Protein AF-A0A914DSD8-F1 (afdb_monomer_lite)

Organism: NCBI:txid290746

Secondary structure (DSSP, 8-state):
---------S-SEEE---TT-EE-TTHHHHHHHHHHHTTSGGGTTEEEEEEEEEE-TTSPPP-SHHHHHHHHHTTSEEETTTTT-HHHH--S-HHHHHHHHHH-SS--EEEE----TT---EEEEETTS----TTSPTTS-HHHHHHHHHHHTTPEEEEEEEEEEEEE--STTGGGGTS--EEEEEEEEGGGHHHHHHHHHH-SSEEEEEEEE-TTTTTHHHHHHHHHHH-HHHHHHEEEEEEEPPPTT--S----SS-GGG----TT---PPSS-STTTT-----TT--HHHHHHHHHHT-SSSEEEE--TT-EE-TTHHHHHGGGHHHHHSGGGTTEEEEEEEEEE-TTSPPP-SHHHHHHHHHTTSEEETTTTT-HHHH--S-HHHHHHHHHH-SS--EEEE----TT---EEEEETTSPPP-TTSPTTSSHHHHHHHHHHHTT-EEEEEEEEEEEEES---S--S----GGGHHHHHHHHHHHHHHH-GGGTTTT-----TTSSSS--

Radius of gyration: 25.77 Å; chains: 1; bounding box: 74×55×64 Å

Sequence (512 aa):
MFNIARIGAPTDVHMVSTIDNKFSDDFIKRVRPYADKYFDKEYEKMVIIVRRFESEMSYKWPNNISELFESYSYGRSVEFHKFVWAIGHSIPGLNEWFYQSLKNEATNLTKVQYLGPFWEPQILARRNDPYHYEKQPIGCADQQVFTYLFCRAEYEFYVISHAFSTHPVAERIRNAKGHNFLSLCTNGDLRYSFYVFNQSVTWEDYISVAFFIDANSYEDIQQYITDYYCEQNMRNKVSTHLVWKQSSNTSECLTMPFPVNNFTLNKNCTKTGPYVQSHSKNKNWTTDYPQNAMFNIARIGAPTDVHMVSTIDNKFSDDFIRRVRPYADKYLDKEYEKMVIIVRRFESEMSYKWPNNISELFESYTNGRSVEFHKFVWAIGHSIPGLNEWFYQSLKDKATNLTKIKYLGPFWEPQILVRRNDPHHYEKQPIGCADQQVFTYVFCRAEYEFYVLSHAFSTHPGILKKPTDRITNCSALKTEGPKFFHLMNKMFPKTKVTCGKITNEENIGLNS

pLDDT: mean 77.79, std 16.97, range [20.23, 96.81]

Structure (mmCIF, N/CA/C/O backbone):
data_AF-A0A914DSD8-F1
#
_entry.id   AF-A0A914DSD8-F1
#
loop_
_atom_site.group_PDB
_atom_site.id
_atom_site.type_symbol
_atom_site.label_atom_id
_atom_site.label_alt_id
_atom_site.label_comp_id
_atom_site.label_asym_id
_atom_site.label_entity_id
_atom_site.label_seq_id
_atom_site.pdbx_PDB_ins_code
_atom_site.Cartn_x
_atom_site.Cartn_y
_atom_site.Cartn_z
_atom_site.occupancy
_atom_site.B_iso_or_equiv
_atom_site.auth_seq_id
_atom_site.auth_comp_id
_atom_site.auth_asym_id
_atom_site.auth_atom_id
_atom_site.pdbx_PDB_model_num
ATOM 1 N N . MET A 1 1 ? 47.026 10.527 -10.018 1.00 24.66 1 MET A N 1
ATOM 2 C CA . MET A 1 1 ? 46.715 10.191 -11.421 1.00 24.66 1 MET A CA 1
ATOM 3 C C . MET A 1 1 ? 47.233 8.777 -11.610 1.00 24.66 1 MET A C 1
ATOM 5 O O . MET A 1 1 ? 48.442 8.602 -11.656 1.00 24.66 1 MET A O 1
ATOM 9 N N . PHE A 1 2 ? 46.365 7.771 -11.522 1.00 21.05 2 PHE A N 1
ATOM 10 C CA . PHE A 1 2 ? 46.761 6.386 -11.765 1.00 21.05 2 PHE A CA 1
ATOM 11 C C . PHE A 1 2 ? 46.243 6.028 -13.148 1.00 21.05 2 PHE A C 1
ATOM 13 O O . PHE A 1 2 ? 45.038 5.997 -13.347 1.00 21.05 2 PHE A O 1
ATOM 20 N N . ASN A 1 3 ? 47.149 5.812 -14.097 1.00 20.23 3 ASN A N 1
ATOM 21 C CA . ASN A 1 3 ? 46.786 5.205 -15.369 1.00 20.23 3 ASN A CA 1
ATOM 22 C C . ASN A 1 3 ? 46.635 3.705 -15.116 1.00 20.23 3 ASN A C 1
ATOM 24 O O . ASN A 1 3 ? 47.628 3.029 -14.841 1.00 20.23 3 ASN A O 1
ATOM 28 N N . ILE A 1 4 ? 45.414 3.182 -15.197 1.00 28.19 4 ILE A N 1
ATOM 29 C CA . ILE A 1 4 ? 45.202 1.738 -15.247 1.00 28.19 4 ILE A CA 1
ATOM 30 C C . ILE A 1 4 ? 45.327 1.316 -16.711 1.00 28.19 4 ILE A C 1
ATOM 32 O O . ILE A 1 4 ? 44.416 1.494 -17.514 1.00 28.19 4 ILE A O 1
ATOM 36 N N . ALA A 1 5 ? 46.464 0.723 -17.063 1.00 23.92 5 ALA A N 1
ATOM 37 C CA . ALA A 1 5 ? 46.549 -0.118 -18.247 1.00 23.92 5 ALA A CA 1
ATOM 38 C C . ALA A 1 5 ? 46.003 -1.508 -17.881 1.00 23.92 5 ALA A C 1
ATOM 40 O O . ALA A 1 5 ? 46.581 -2.202 -17.043 1.00 23.92 5 ALA A O 1
ATOM 41 N N . ARG A 1 6 ? 44.899 -1.945 -18.505 1.00 34.56 6 ARG A N 1
ATOM 42 C CA . ARG A 1 6 ? 44.503 -3.363 -18.469 1.00 34.56 6 ARG A CA 1
ATOM 43 C C . ARG A 1 6 ? 45.473 -4.157 -19.340 1.00 34.56 6 ARG A C 1
ATOM 45 O O . ARG A 1 6 ? 45.313 -4.231 -20.555 1.00 34.56 6 ARG A O 1
ATOM 52 N N . ILE A 1 7 ? 46.471 -4.766 -18.715 1.00 26.95 7 ILE A N 1
ATOM 53 C CA . ILE A 1 7 ? 47.327 -5.762 -19.358 1.00 26.95 7 ILE A CA 1
ATOM 54 C C . ILE A 1 7 ? 46.597 -7.113 -19.269 1.00 26.95 7 ILE A C 1
ATOM 56 O O . ILE A 1 7 ? 46.448 -7.659 -18.182 1.00 26.95 7 ILE A O 1
ATOM 60 N N . GLY A 1 8 ? 46.124 -7.646 -20.404 1.00 32.31 8 GLY A N 1
ATOM 61 C CA . GLY A 1 8 ? 45.844 -9.085 -20.536 1.00 32.31 8 GLY A CA 1
ATOM 62 C C . GLY A 1 8 ? 44.416 -9.604 -20.313 1.00 32.31 8 GLY A C 1
ATOM 63 O O . GLY A 1 8 ? 44.275 -10.786 -20.016 1.00 32.31 8 GLY A O 1
ATOM 64 N N . ALA A 1 9 ? 43.347 -8.814 -20.489 1.00 36.91 9 ALA A N 1
ATOM 65 C CA . ALA A 1 9 ? 42.016 -9.423 -20.642 1.00 36.91 9 ALA A CA 1
ATOM 66 C C . ALA A 1 9 ? 41.951 -10.162 -22.004 1.00 36.91 9 ALA A C 1
ATOM 68 O O . ALA A 1 9 ? 42.132 -9.512 -23.037 1.00 36.91 9 ALA A O 1
ATOM 69 N N . PRO A 1 10 ? 41.712 -11.487 -22.051 1.00 42.78 10 PRO A N 1
ATOM 70 C CA . PRO A 1 10 ? 41.764 -12.267 -23.293 1.00 42.78 10 PRO A CA 1
ATOM 71 C C . PRO A 1 10 ? 40.541 -12.066 -24.204 1.00 42.78 10 PRO A C 1
ATOM 73 O O . PRO A 1 10 ? 40.473 -12.671 -25.269 1.00 42.78 10 PRO A O 1
ATOM 76 N N . THR A 1 11 ? 39.566 -11.246 -23.793 1.00 53.53 11 THR A N 1
ATOM 77 C CA . THR A 1 11 ? 38.307 -11.012 -24.515 1.00 53.53 11 THR A CA 1
ATOM 78 C C . THR A 1 11 ? 37.985 -9.521 -24.630 1.00 53.53 11 THR A C 1
ATOM 80 O O . THR A 1 11 ? 38.386 -8.709 -23.786 1.00 53.53 11 THR A O 1
ATOM 83 N N . ASP A 1 12 ? 37.240 -9.163 -25.677 1.00 62.25 12 ASP A N 1
ATOM 84 C CA . ASP A 1 12 ? 36.873 -7.776 -25.988 1.00 62.25 12 ASP A CA 1
ATOM 85 C C . ASP A 1 12 ? 35.467 -7.374 -25.496 1.00 62.25 12 ASP A C 1
ATOM 87 O O . ASP A 1 12 ? 35.163 -6.183 -25.448 1.00 62.25 12 ASP A O 1
ATOM 91 N N . VAL A 1 13 ? 34.647 -8.331 -25.036 1.00 66.50 13 VAL A N 1
ATOM 92 C CA . VAL A 1 13 ? 33.388 -8.095 -24.296 1.00 66.50 13 VAL A CA 1
ATOM 93 C C . 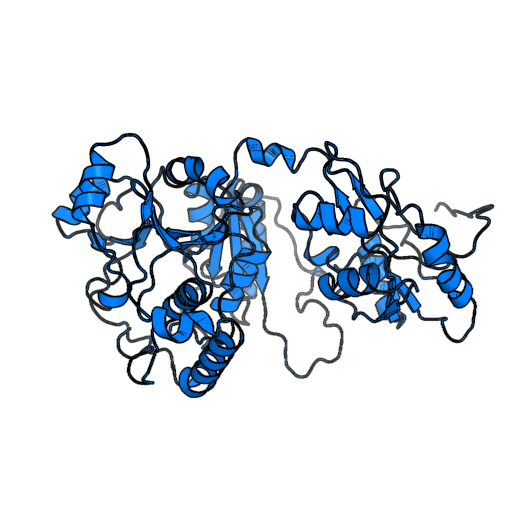VAL A 1 13 ? 33.588 -8.406 -22.814 1.00 66.50 13 VAL A C 1
ATOM 95 O O . VAL A 1 13 ? 34.254 -9.383 -22.456 1.00 66.50 13 VAL A O 1
ATOM 98 N N . HIS A 1 14 ? 33.008 -7.574 -21.952 1.00 67.12 14 HIS A N 1
ATOM 99 C CA . HIS A 1 14 ? 33.063 -7.710 -20.504 1.00 67.12 14 HIS A CA 1
ATOM 100 C C . HIS A 1 14 ? 31.726 -7.355 -19.844 1.00 67.12 14 HIS A C 1
ATOM 102 O O . HIS A 1 14 ? 30.892 -6.649 -20.402 1.00 67.12 14 HIS A O 1
ATOM 108 N N . MET A 1 15 ? 31.537 -7.849 -18.625 1.00 73.81 15 MET A N 1
ATOM 109 C CA . MET A 1 15 ? 30.405 -7.535 -17.759 1.00 73.81 15 MET A CA 1
ATOM 110 C C . MET A 1 15 ? 30.954 -7.288 -16.358 1.00 73.81 15 MET A C 1
ATOM 112 O O . MET A 1 15 ? 31.720 -8.103 -15.842 1.00 73.81 15 MET A O 1
ATOM 116 N N . VAL A 1 16 ? 30.590 -6.161 -15.753 1.00 66.12 16 VAL A N 1
ATOM 117 C CA . VAL A 1 16 ? 31.019 -5.813 -14.393 1.00 66.12 16 VAL A CA 1
ATOM 118 C C . VAL A 1 16 ? 29.996 -6.360 -13.412 1.00 66.12 16 VAL A C 1
ATOM 120 O O . VAL A 1 16 ? 28.853 -5.925 -13.413 1.00 66.12 16 VAL A O 1
ATOM 123 N N . SER A 1 17 ? 30.394 -7.320 -12.587 1.00 66.75 17 SER A N 1
ATOM 124 C CA . SER A 1 17 ? 29.515 -8.017 -11.649 1.00 66.75 17 SER A CA 1
ATOM 125 C C . SER A 1 17 ? 30.160 -8.070 -10.269 1.00 66.75 17 SER A C 1
ATOM 127 O O . SER A 1 17 ? 31.387 -8.091 -10.161 1.00 66.75 17 SER A O 1
ATOM 129 N N . THR A 1 18 ? 29.349 -8.149 -9.214 1.00 65.31 18 THR A N 1
ATOM 130 C CA . THR A 1 18 ? 29.852 -8.482 -7.877 1.00 65.31 18 THR A CA 1
ATOM 131 C C . THR A 1 18 ? 30.306 -9.946 -7.838 1.00 65.31 18 THR A C 1
ATOM 133 O O . THR A 1 18 ? 29.826 -10.776 -8.619 1.00 65.31 18 THR A O 1
ATOM 136 N N . ILE A 1 19 ? 31.275 -10.253 -6.968 1.00 67.44 19 ILE A N 1
ATOM 137 C CA . ILE A 1 19 ? 31.936 -11.572 -6.883 1.00 67.44 19 ILE A CA 1
ATOM 138 C C . ILE A 1 19 ? 30.999 -12.698 -6.426 1.00 67.44 19 ILE A C 1
ATOM 140 O O . ILE A 1 19 ? 31.266 -13.871 -6.657 1.00 67.44 19 ILE A O 1
ATOM 144 N N . ASP A 1 20 ? 29.902 -12.340 -5.778 1.00 75.62 20 ASP A N 1
ATOM 145 C CA . ASP A 1 20 ? 28.914 -13.241 -5.203 1.00 75.62 20 ASP A CA 1
ATOM 146 C C . ASP A 1 20 ? 27.748 -13.563 -6.151 1.00 75.62 20 ASP A C 1
ATOM 148 O O . ASP A 1 20 ? 26.873 -14.358 -5.808 1.00 75.62 20 ASP A O 1
ATOM 152 N N . ASN A 1 21 ? 27.745 -13.007 -7.366 1.00 80.56 21 ASN A N 1
ATOM 153 C CA . ASN A 1 21 ? 26.788 -13.399 -8.393 1.00 80.56 21 ASN A CA 1
ATOM 154 C C . ASN A 1 21 ? 27.084 -14.799 -8.943 1.00 80.56 21 ASN A C 1
ATOM 156 O O . ASN A 1 21 ? 28.201 -15.119 -9.348 1.00 80.56 21 ASN A O 1
ATOM 160 N N . LYS A 1 22 ? 26.026 -15.594 -9.079 1.00 87.88 22 LYS A N 1
ATOM 161 C CA . LYS A 1 22 ? 26.000 -16.844 -9.840 1.00 87.88 22 LYS A CA 1
ATOM 162 C C . LYS A 1 22 ? 25.260 -16.625 -11.156 1.00 87.88 22 LYS A C 1
ATOM 164 O O . LYS A 1 22 ? 24.210 -15.998 -11.170 1.00 87.88 22 LYS A O 1
ATOM 169 N N . PHE A 1 23 ? 25.784 -17.148 -12.255 1.00 90.88 23 PHE A N 1
ATOM 170 C CA . PHE A 1 23 ? 25.136 -17.090 -13.569 1.00 90.88 23 PHE A CA 1
ATOM 171 C C . PHE A 1 23 ? 24.405 -18.401 -13.870 1.00 90.88 23 PHE A C 1
ATOM 173 O O . PHE A 1 23 ? 24.731 -19.425 -13.269 1.00 90.88 23 PHE A O 1
ATOM 180 N N . SER A 1 24 ? 23.434 -18.377 -14.790 1.00 92.44 24 SER A N 1
ATOM 181 C CA . SER A 1 24 ? 22.828 -19.617 -15.294 1.00 92.44 24 SER A CA 1
ATOM 182 C C . SER A 1 24 ? 23.895 -20.544 -15.894 1.00 92.44 24 SER A C 1
ATOM 184 O O . SER A 1 24 ? 24.886 -20.080 -16.462 1.00 92.44 24 SER A O 1
ATOM 186 N N . ASP A 1 25 ? 23.710 -21.861 -15.799 1.00 92.25 25 ASP A N 1
ATOM 187 C CA . ASP A 1 25 ? 24.720 -22.840 -16.239 1.00 92.25 25 ASP A CA 1
ATOM 188 C C . ASP A 1 25 ? 25.018 -22.718 -17.745 1.00 92.25 25 ASP A C 1
ATOM 190 O O . ASP A 1 25 ? 26.137 -22.949 -18.206 1.00 92.25 25 ASP A O 1
ATOM 194 N N . ASP A 1 26 ? 24.021 -22.307 -18.531 1.00 88.62 26 ASP A N 1
ATOM 195 C CA . ASP A 1 26 ? 24.131 -22.087 -19.969 1.00 88.62 26 ASP A CA 1
ATOM 196 C C . ASP A 1 26 ? 24.474 -20.636 -20.352 1.00 88.62 26 ASP A C 1
ATOM 198 O O . ASP A 1 26 ? 24.538 -20.325 -21.543 1.00 88.62 26 ASP A O 1
ATOM 202 N N . PHE A 1 27 ? 24.755 -19.754 -19.387 1.00 90.56 27 PHE A N 1
ATOM 203 C CA . PHE A 1 27 ? 24.925 -18.314 -19.603 1.00 90.56 27 PHE A CA 1
ATOM 204 C C . PHE A 1 27 ? 25.888 -17.986 -20.751 1.00 90.56 27 PHE A C 1
ATOM 206 O O . PHE A 1 27 ? 25.525 -17.291 -21.700 1.00 90.56 27 PHE A O 1
ATOM 213 N N . ILE A 1 28 ? 27.102 -18.548 -20.730 1.00 86.62 28 ILE A N 1
ATOM 214 C CA . ILE A 1 28 ? 28.108 -18.301 -21.777 1.00 86.62 28 ILE A CA 1
ATOM 215 C C . ILE A 1 28 ? 27.648 -18.837 -23.135 1.00 86.62 28 ILE A C 1
ATOM 217 O O . ILE A 1 28 ? 27.838 -18.167 -24.149 1.00 86.62 28 ILE A O 1
ATOM 221 N N . LYS A 1 29 ? 27.013 -20.015 -23.165 1.00 88.19 29 LYS A N 1
ATOM 222 C CA . LYS A 1 29 ? 26.474 -20.613 -24.396 1.00 88.19 29 LYS A CA 1
ATOM 223 C C . LYS A 1 29 ? 25.397 -19.718 -25.019 1.00 88.19 29 LYS A C 1
ATOM 225 O O . LYS A 1 29 ? 25.312 -19.634 -26.241 1.00 88.19 29 LYS A O 1
ATOM 230 N N . ARG A 1 30 ? 24.591 -19.049 -24.191 1.00 88.94 30 ARG A N 1
ATOM 231 C CA . ARG A 1 30 ? 23.496 -18.169 -24.622 1.00 88.94 30 ARG A CA 1
ATOM 232 C C . ARG A 1 30 ? 23.987 -16.790 -25.058 1.00 88.94 30 ARG A C 1
ATOM 234 O O . ARG A 1 30 ? 23.510 -16.286 -26.069 1.00 88.94 30 ARG A O 1
ATOM 241 N N . VAL A 1 31 ? 24.936 -16.205 -24.328 1.00 87.31 31 VAL A N 1
ATOM 242 C CA . VAL A 1 31 ? 25.414 -14.829 -24.542 1.00 87.31 31 VAL A CA 1
ATOM 243 C C . VAL A 1 31 ? 26.449 -14.735 -25.664 1.00 87.31 31 VAL A C 1
ATOM 245 O O . VAL A 1 31 ? 26.407 -13.784 -26.443 1.00 87.31 31 VAL A O 1
ATOM 248 N N . ARG A 1 32 ? 27.356 -15.716 -25.789 1.00 84.56 32 ARG A N 1
ATOM 249 C CA . ARG A 1 32 ? 28.495 -15.655 -26.725 1.00 84.56 32 ARG A CA 1
ATOM 250 C C . ARG A 1 32 ? 28.101 -15.360 -28.183 1.00 84.56 32 ARG A C 1
ATOM 252 O O . ARG A 1 32 ? 28.678 -14.433 -28.732 1.00 84.56 32 ARG A O 1
ATOM 259 N N . PRO A 1 33 ? 27.091 -16.013 -28.793 1.00 85.56 33 PRO A N 1
ATOM 260 C CA . PRO A 1 33 ? 26.728 -15.735 -30.187 1.00 85.56 33 PRO A CA 1
ATOM 261 C C . PRO A 1 33 ? 26.282 -14.290 -30.441 1.00 85.56 33 PRO A C 1
ATOM 263 O O . PRO A 1 33 ? 26.388 -13.801 -31.560 1.00 85.56 33 PRO A O 1
ATOM 266 N N . TYR A 1 34 ? 25.757 -13.609 -29.419 1.00 83.06 34 TYR A N 1
ATOM 267 C CA . TYR A 1 34 ? 25.370 -12.203 -29.509 1.00 83.06 34 TYR A CA 1
ATOM 268 C C . TYR A 1 34 ? 26.542 -11.286 -29.204 1.00 83.06 34 TYR A C 1
ATOM 270 O O . TYR A 1 34 ? 26.719 -10.302 -29.906 1.00 83.06 34 TYR A O 1
ATOM 278 N N . ALA A 1 35 ? 27.370 -11.636 -28.219 1.00 75.00 35 ALA A N 1
ATOM 279 C CA . ALA A 1 35 ? 28.613 -10.928 -27.939 1.00 75.00 35 ALA A CA 1
ATOM 280 C C . ALA A 1 35 ? 29.578 -10.949 -29.141 1.00 75.00 35 ALA A C 1
ATOM 282 O O . ALA A 1 35 ? 30.245 -9.956 -29.391 1.00 75.00 35 ALA A O 1
ATOM 283 N N . ASP A 1 36 ? 29.611 -12.030 -29.924 1.00 75.50 36 ASP A N 1
ATOM 284 C CA . ASP A 1 36 ? 30.441 -12.115 -31.132 1.00 75.50 36 ASP A CA 1
ATOM 285 C C . ASP A 1 36 ? 29.894 -11.216 -32.263 1.00 75.50 36 ASP A C 1
ATOM 287 O O . ASP A 1 36 ? 30.662 -10.599 -32.996 1.00 75.50 36 ASP A O 1
ATOM 291 N N . LYS A 1 37 ? 28.565 -11.050 -32.359 1.00 70.12 37 LYS A N 1
ATOM 292 C CA . LYS A 1 37 ? 27.921 -10.130 -33.320 1.00 70.12 37 LYS A CA 1
ATOM 293 C C . LYS A 1 37 ? 28.152 -8.646 -33.011 1.00 70.12 37 LYS A C 1
ATOM 295 O O . LYS A 1 37 ? 28.024 -7.821 -33.907 1.00 70.12 37 LYS A O 1
ATOM 300 N N . TYR A 1 38 ? 28.521 -8.288 -31.777 1.00 65.12 38 TYR A N 1
ATOM 301 C CA . TYR A 1 38 ? 28.867 -6.903 -31.397 1.00 65.12 38 TYR A CA 1
ATOM 302 C C . TYR A 1 38 ? 30.123 -6.360 -32.090 1.00 65.12 38 TYR A C 1
ATOM 304 O O . TYR A 1 38 ? 30.397 -5.157 -32.022 1.00 65.12 38 TYR A O 1
ATOM 312 N N . PHE A 1 39 ? 30.916 -7.240 -32.705 1.00 58.00 39 PHE A N 1
ATOM 313 C CA . PHE A 1 39 ? 32.126 -6.867 -33.431 1.00 58.00 39 PHE A CA 1
ATOM 314 C C . PHE A 1 39 ? 31.865 -6.497 -34.896 1.00 58.00 39 PHE A C 1
ATOM 316 O O . PHE A 1 39 ? 32.752 -5.933 -35.537 1.00 58.00 39 PHE A O 1
ATOM 323 N N . ASP A 1 40 ? 30.652 -6.730 -35.406 1.00 60.00 40 ASP A N 1
ATOM 324 C CA . ASP A 1 40 ? 30.237 -6.282 -36.733 1.00 60.00 40 ASP A CA 1
ATOM 325 C C . ASP A 1 40 ? 29.745 -4.823 -36.691 1.00 60.00 40 ASP A C 1
ATOM 327 O O . ASP A 1 40 ? 29.000 -4.425 -35.793 1.00 60.00 40 ASP A O 1
ATOM 331 N N . LYS A 1 41 ? 30.121 -4.012 -37.695 1.00 59.56 41 LYS A N 1
ATOM 332 C CA . LYS A 1 41 ? 29.747 -2.579 -37.800 1.00 59.56 41 LYS A CA 1
ATOM 333 C C . LYS A 1 41 ? 28.234 -2.323 -37.751 1.00 59.56 41 LYS A C 1
ATOM 335 O O . LYS A 1 41 ? 27.812 -1.229 -37.398 1.00 59.56 41 LYS A O 1
ATOM 340 N N . GLU A 1 42 ? 27.422 -3.317 -38.103 1.00 58.16 42 GLU A N 1
ATOM 341 C CA . GLU A 1 42 ? 25.956 -3.238 -38.079 1.00 58.16 42 GLU A CA 1
ATOM 342 C C . GLU A 1 42 ? 25.383 -3.132 -36.650 1.00 58.16 42 GLU A C 1
ATOM 344 O O . GLU A 1 42 ? 24.311 -2.564 -36.462 1.00 58.16 42 GLU A O 1
ATOM 349 N N . TYR A 1 43 ? 26.116 -3.599 -35.632 1.00 66.94 43 TYR A N 1
ATOM 350 C CA . TYR A 1 43 ? 25.662 -3.653 -34.235 1.00 66.94 43 TYR A CA 1
ATOM 351 C C . TYR A 1 43 ? 26.517 -2.791 -33.293 1.00 66.94 43 TYR A C 1
ATOM 353 O O . TYR A 1 43 ? 26.546 -3.013 -32.083 1.00 66.94 43 TYR A O 1
ATOM 361 N N . GLU A 1 44 ? 27.205 -1.780 -33.837 1.00 69.19 44 GLU A N 1
ATOM 362 C CA . GLU A 1 44 ? 28.175 -0.954 -33.105 1.00 69.19 44 GLU A CA 1
ATOM 363 C C . GLU A 1 44 ? 27.561 -0.139 -31.950 1.00 69.19 44 GLU A C 1
ATOM 365 O O . GLU A 1 44 ? 28.271 0.190 -31.000 1.00 69.19 44 GLU A O 1
ATOM 370 N N . LYS A 1 45 ? 26.255 0.159 -32.001 1.00 81.56 45 LYS A N 1
ATOM 371 C CA . LYS A 1 45 ? 25.512 0.933 -30.989 1.00 81.56 45 LYS A CA 1
ATOM 372 C C . LYS A 1 45 ? 24.452 0.089 -30.274 1.00 81.56 45 LYS A C 1
ATOM 374 O O . LYS A 1 45 ? 23.292 0.478 -30.180 1.00 81.56 45 LYS A O 1
ATOM 379 N N . MET A 1 46 ? 24.829 -1.087 -29.788 1.00 84.75 46 MET A N 1
ATOM 380 C CA . MET A 1 46 ? 23.941 -1.987 -29.045 1.00 84.75 46 MET A CA 1
ATOM 381 C C . MET A 1 46 ? 24.471 -2.199 -27.619 1.00 84.75 46 MET A C 1
ATOM 383 O O . MET A 1 46 ? 25.677 -2.138 -27.420 1.00 84.75 46 MET A O 1
ATOM 387 N N . VAL A 1 47 ? 23.603 -2.440 -26.627 1.00 85.62 47 VAL A N 1
ATOM 388 C CA . VAL A 1 47 ? 23.970 -2.931 -25.279 1.00 85.62 47 VAL A CA 1
ATOM 389 C C . VAL A 1 47 ? 23.103 -4.133 -24.887 1.00 85.62 47 VAL A C 1
ATOM 391 O O . VAL A 1 47 ? 21.876 -4.073 -25.005 1.00 85.62 47 VAL A O 1
ATOM 394 N N . ILE A 1 48 ? 23.721 -5.225 -24.406 1.00 89.00 48 ILE A N 1
ATOM 395 C CA . ILE A 1 48 ? 22.997 -6.410 -23.922 1.00 89.00 48 ILE A CA 1
ATOM 396 C C . ILE A 1 48 ? 22.792 -6.273 -22.421 1.00 89.00 48 ILE A C 1
ATOM 398 O O . ILE A 1 48 ? 23.749 -6.197 -21.654 1.00 89.00 48 ILE A O 1
ATOM 402 N N . ILE A 1 49 ? 21.535 -6.319 -22.011 1.00 91.56 49 ILE A N 1
ATOM 403 C CA . ILE A 1 49 ? 21.086 -6.360 -20.631 1.00 91.56 49 ILE A CA 1
ATOM 404 C C . ILE A 1 49 ? 20.810 -7.804 -20.235 1.00 91.56 49 ILE A C 1
ATOM 406 O O . ILE A 1 49 ? 20.059 -8.523 -20.899 1.00 91.56 49 ILE A O 1
ATOM 410 N N . VAL A 1 50 ? 21.371 -8.194 -19.100 1.00 92.50 50 VAL A N 1
ATOM 411 C CA . VAL A 1 50 ? 21.109 -9.458 -18.420 1.00 92.50 50 VAL A CA 1
ATOM 412 C C . VAL A 1 50 ? 20.194 -9.175 -17.237 1.00 92.50 50 VAL A C 1
ATOM 414 O O . VAL A 1 50 ? 20.456 -8.268 -16.448 1.00 92.50 50 VAL A O 1
ATOM 417 N N . ARG A 1 51 ? 19.122 -9.956 -17.072 1.00 93.19 51 ARG A N 1
ATOM 418 C CA . ARG A 1 51 ? 18.304 -9.842 -15.860 1.00 93.19 51 ARG A CA 1
ATOM 419 C C . ARG A 1 51 ? 19.054 -10.413 -14.665 1.00 93.19 51 ARG A C 1
ATOM 421 O O . ARG A 1 51 ? 19.574 -11.529 -14.720 1.00 93.19 51 ARG A O 1
ATOM 428 N N . ARG A 1 52 ? 19.062 -9.651 -13.577 1.00 91.25 52 ARG A N 1
ATOM 429 C CA . ARG A 1 52 ? 19.644 -10.050 -12.299 1.00 91.25 52 ARG A CA 1
ATOM 430 C C . ARG A 1 52 ? 18.527 -10.288 -11.297 1.00 91.25 52 ARG A C 1
ATOM 432 O O . ARG A 1 52 ? 17.568 -9.522 -11.243 1.00 91.25 52 ARG A O 1
ATOM 439 N N . PHE A 1 53 ? 18.672 -11.331 -10.497 1.00 90.62 53 PHE A N 1
ATOM 440 C CA . PHE A 1 53 ? 17.722 -11.715 -9.466 1.00 90.62 53 PHE A CA 1
ATOM 441 C C . PHE A 1 53 ? 18.414 -11.807 -8.112 1.00 90.62 53 PHE A C 1
ATOM 443 O O . PHE A 1 53 ? 19.596 -12.113 -8.026 1.00 90.62 53 PHE A O 1
ATOM 450 N N . GLU A 1 54 ? 17.672 -11.585 -7.043 1.00 87.62 54 GLU A N 1
ATOM 451 C CA . GLU A 1 54 ? 18.043 -11.968 -5.687 1.00 87.62 54 GLU A CA 1
ATOM 452 C C . GLU A 1 54 ? 17.368 -13.286 -5.353 1.00 87.62 54 GLU A C 1
ATOM 454 O O . GLU A 1 54 ? 16.193 -13.463 -5.664 1.00 87.62 54 GLU A O 1
ATOM 459 N N . SER A 1 55 ? 18.103 -14.225 -4.759 1.00 84.25 55 SER A N 1
ATOM 460 C CA . SER A 1 55 ? 17.555 -15.522 -4.351 1.00 84.25 55 SER A CA 1
ATOM 461 C C . SER A 1 55 ? 17.877 -15.835 -2.895 1.00 84.25 55 SER A C 1
ATOM 463 O O . SER A 1 55 ? 18.951 -15.501 -2.385 1.00 84.25 55 SER A O 1
ATOM 465 N N . GLU A 1 56 ? 16.927 -16.476 -2.217 1.00 75.94 56 GLU A N 1
ATOM 466 C CA . GLU A 1 56 ? 17.072 -16.859 -0.817 1.00 75.94 56 GLU A CA 1
ATOM 467 C C . GLU A 1 56 ? 18.260 -17.820 -0.616 1.00 75.94 56 GLU A C 1
ATOM 469 O O . GLU A 1 56 ? 18.375 -18.846 -1.284 1.00 75.94 56 GLU A O 1
ATOM 474 N N . MET A 1 57 ? 19.141 -17.519 0.346 1.00 68.50 57 MET A N 1
ATOM 475 C CA . MET A 1 57 ? 20.323 -18.350 0.630 1.00 68.50 57 MET A CA 1
ATOM 476 C C . MET A 1 57 ? 19.991 -19.748 1.178 1.00 68.50 57 MET A C 1
ATOM 478 O O . MET A 1 57 ? 20.832 -20.637 1.106 1.00 68.50 57 MET A O 1
ATOM 482 N N . SER A 1 58 ? 18.807 -19.938 1.767 1.00 59.91 58 SER A N 1
ATOM 483 C CA . SER A 1 58 ? 18.364 -21.222 2.335 1.00 59.91 58 SER A CA 1
ATOM 484 C C . SER A 1 58 ? 17.855 -22.206 1.270 1.00 59.91 58 SER A C 1
ATOM 486 O O . SER A 1 58 ? 17.624 -23.376 1.575 1.00 59.91 58 SER A O 1
ATOM 488 N N . TYR A 1 59 ? 17.678 -21.741 0.029 1.00 66.94 59 TYR A N 1
ATOM 489 C CA . TYR A 1 59 ? 17.109 -22.503 -1.074 1.00 66.94 59 TYR A CA 1
ATOM 490 C C . TYR A 1 59 ? 18.159 -22.809 -2.152 1.00 66.94 59 TYR A C 1
ATOM 492 O O . TYR A 1 59 ? 19.171 -22.118 -2.277 1.00 66.94 59 TYR A O 1
ATOM 500 N N . LYS A 1 60 ? 17.926 -23.857 -2.955 1.00 78.50 60 LYS A N 1
ATOM 501 C CA . LYS A 1 60 ? 18.786 -24.198 -4.098 1.00 78.50 60 LYS A CA 1
ATOM 502 C C . LYS A 1 60 ? 18.743 -23.052 -5.112 1.00 78.50 60 LYS A C 1
ATOM 504 O O . LYS A 1 60 ? 17.683 -22.734 -5.638 1.00 78.50 60 LYS A O 1
ATOM 509 N N . TRP A 1 61 ? 19.892 -22.446 -5.406 1.00 84.31 61 TRP A N 1
ATOM 510 C CA . TRP A 1 61 ? 19.943 -21.350 -6.376 1.00 84.31 61 TRP A CA 1
ATOM 511 C C . TRP A 1 61 ? 19.662 -21.855 -7.786 1.00 84.31 61 TRP A C 1
ATOM 513 O O . TRP A 1 61 ? 20.286 -22.846 -8.184 1.00 84.31 61 TRP A O 1
ATOM 523 N N . PRO A 1 62 ? 18.804 -21.156 -8.541 1.00 89.38 62 PRO A N 1
ATOM 524 C CA . PRO A 1 62 ? 18.386 -21.611 -9.852 1.00 89.38 62 PRO A CA 1
ATOM 525 C C . PRO A 1 62 ? 19.564 -21.631 -10.826 1.00 89.38 62 PRO A C 1
ATOM 527 O O . PRO A 1 62 ? 20.302 -20.656 -10.958 1.00 89.38 62 PRO A O 1
ATOM 530 N N . ASN A 1 63 ? 19.727 -22.758 -11.509 1.00 90.88 63 ASN A N 1
ATOM 531 C CA . ASN A 1 63 ? 20.767 -22.985 -12.512 1.00 90.88 63 ASN A CA 1
ATOM 532 C C . ASN A 1 63 ? 20.282 -22.704 -13.937 1.00 90.88 63 ASN A C 1
ATOM 534 O O . ASN A 1 63 ? 21.080 -22.466 -14.840 1.00 90.88 63 ASN A O 1
ATOM 538 N N . ASN A 1 64 ? 18.971 -22.763 -14.158 1.00 92.25 64 ASN A N 1
ATOM 539 C CA . ASN A 1 64 ? 18.343 -22.600 -15.464 1.00 92.25 64 ASN A CA 1
ATOM 540 C C . ASN A 1 64 ? 17.017 -21.838 -15.338 1.00 92.25 64 ASN A C 1
ATOM 542 O O . ASN A 1 64 ? 16.533 -21.569 -14.237 1.00 92.25 64 ASN A O 1
ATOM 546 N N . ILE A 1 65 ? 16.432 -21.483 -16.481 1.00 92.94 65 ILE A N 1
ATOM 547 C CA . ILE A 1 65 ? 15.228 -20.651 -16.537 1.00 92.94 65 ILE A CA 1
ATOM 548 C C . ILE A 1 65 ? 14.009 -21.298 -15.866 1.00 92.94 65 ILE A C 1
ATOM 550 O O . ILE A 1 65 ? 13.213 -20.589 -15.256 1.00 92.94 65 ILE A O 1
ATOM 554 N N . SER A 1 66 ? 13.868 -22.625 -15.936 1.00 91.50 66 SER A N 1
ATOM 555 C CA . SER A 1 66 ? 12.754 -23.345 -15.313 1.00 91.50 66 SER A CA 1
ATOM 556 C C . SER A 1 66 ? 12.854 -23.294 -13.792 1.00 91.50 66 SER A C 1
ATOM 558 O O . SER A 1 66 ? 11.878 -22.939 -13.136 1.00 91.50 66 SER A O 1
ATOM 560 N N . GLU A 1 67 ? 14.043 -23.552 -13.239 1.00 92.69 67 GLU A N 1
ATOM 561 C CA . GLU A 1 67 ? 14.298 -23.424 -11.799 1.00 92.69 67 GLU A CA 1
ATOM 562 C C . GLU A 1 67 ? 14.134 -21.972 -11.324 1.00 92.69 67 GLU A C 1
ATOM 564 O O . GLU A 1 67 ? 13.583 -21.725 -10.251 1.00 92.69 67 GLU A O 1
ATOM 569 N N . LEU A 1 68 ? 14.577 -20.991 -12.122 1.00 92.19 68 LEU A N 1
ATOM 570 C CA . LEU A 1 68 ? 14.400 -19.576 -11.792 1.00 92.19 68 LEU A CA 1
ATOM 571 C C . LEU A 1 68 ? 12.922 -19.193 -11.785 1.00 92.19 68 LEU A C 1
ATOM 573 O O . LEU A 1 68 ? 12.479 -18.518 -10.861 1.00 92.19 68 LEU A O 1
ATOM 577 N N . PHE A 1 69 ? 12.161 -19.610 -12.797 1.00 90.94 69 PHE A N 1
ATOM 578 C CA . PHE A 1 69 ? 10.732 -19.332 -12.882 1.00 90.94 69 PHE A CA 1
ATOM 579 C C . PHE A 1 69 ? 9.968 -19.971 -11.724 1.00 90.94 69 PHE A C 1
ATOM 581 O O . PHE A 1 69 ? 9.099 -19.329 -11.139 1.00 90.94 69 PHE A O 1
ATOM 588 N N . GLU A 1 70 ? 10.318 -21.203 -11.356 1.00 85.94 70 GLU A N 1
ATOM 589 C CA . GLU A 1 70 ? 9.767 -21.877 -10.186 1.00 85.94 70 GLU A CA 1
ATOM 590 C C . GLU A 1 70 ? 10.069 -21.081 -8.907 1.00 85.94 70 GLU A C 1
ATOM 592 O O . GLU A 1 70 ? 9.151 -20.681 -8.190 1.00 85.94 70 GLU A O 1
ATOM 597 N N . SER A 1 71 ? 11.346 -20.773 -8.660 1.00 81.94 71 SER A N 1
ATOM 598 C CA . SER A 1 71 ? 11.786 -19.995 -7.498 1.00 81.94 71 SER A CA 1
ATOM 599 C C . SER A 1 71 ? 11.111 -18.617 -7.433 1.00 81.94 71 SER A C 1
ATOM 601 O O . SER A 1 71 ? 10.628 -18.204 -6.377 1.00 81.94 71 SER A O 1
ATOM 603 N N . TYR A 1 72 ? 10.991 -17.929 -8.572 1.00 84.56 72 TYR A N 1
ATOM 604 C CA . TYR A 1 72 ? 10.296 -16.647 -8.700 1.00 84.56 72 TYR A CA 1
ATOM 605 C C . TYR A 1 72 ? 8.796 -16.770 -8.402 1.00 84.56 72 TYR A C 1
ATOM 607 O O . TYR A 1 72 ? 8.242 -15.975 -7.646 1.00 84.56 72 TYR A O 1
ATOM 615 N N . SER A 1 73 ? 8.140 -17.808 -8.927 1.00 78.94 73 SER A N 1
ATOM 616 C CA . SER A 1 73 ? 6.707 -18.073 -8.718 1.00 78.94 73 SER A CA 1
ATOM 617 C C . SER A 1 73 ? 6.366 -18.423 -7.266 1.00 78.94 73 SER A C 1
ATOM 619 O O . SER A 1 73 ? 5.232 -18.228 -6.827 1.00 78.94 73 SER A O 1
ATOM 621 N N . TYR A 1 74 ? 7.337 -18.934 -6.506 1.00 75.19 74 TYR A N 1
ATOM 622 C CA . TYR A 1 74 ? 7.218 -19.164 -5.064 1.00 75.19 74 TYR A CA 1
ATOM 623 C C . TYR A 1 74 ? 7.707 -17.987 -4.207 1.00 75.19 74 TYR A C 1
ATOM 625 O O . TYR A 1 74 ? 7.753 -18.119 -2.987 1.00 75.19 74 TYR A O 1
ATOM 633 N N . GLY A 1 75 ? 8.087 -16.856 -4.812 1.00 75.00 75 GLY A N 1
ATOM 634 C CA . GLY A 1 75 ? 8.588 -15.681 -4.092 1.00 75.00 75 GLY A CA 1
ATOM 635 C C . GLY A 1 75 ? 9.970 -15.867 -3.454 1.00 75.00 75 GLY A C 1
ATOM 636 O O . GLY A 1 75 ? 10.378 -15.053 -2.633 1.00 75.00 75 GLY A O 1
ATOM 637 N N . ARG A 1 76 ? 10.699 -16.927 -3.823 1.00 79.62 76 ARG A N 1
ATOM 638 C CA . ARG A 1 76 ? 12.058 -17.229 -3.335 1.00 79.62 76 ARG A CA 1
ATOM 639 C C . ARG A 1 76 ? 13.147 -16.541 -4.151 1.00 79.62 76 ARG A C 1
ATOM 641 O O . ARG A 1 76 ? 14.275 -16.401 -3.675 1.00 79.62 76 ARG A O 1
ATOM 648 N N . SER A 1 77 ? 12.802 -16.109 -5.363 1.00 85.50 77 SER A N 1
ATOM 649 C CA . SER A 1 77 ? 13.619 -15.221 -6.182 1.00 85.50 77 SER A CA 1
ATOM 650 C C . SER A 1 77 ? 12.831 -13.976 -6.575 1.00 85.50 77 SER A C 1
ATOM 652 O O . SER A 1 77 ? 11.648 -14.051 -6.894 1.00 85.50 77 SER A O 1
ATOM 654 N N . VAL A 1 78 ? 13.493 -12.827 -6.603 1.00 86.06 78 VAL A N 1
ATOM 655 C CA . VAL A 1 78 ? 12.928 -11.555 -7.073 1.00 86.06 78 VAL A CA 1
ATOM 656 C C . VAL A 1 78 ? 13.920 -10.855 -7.984 1.00 86.06 78 VAL A C 1
ATOM 658 O O . VAL A 1 78 ? 15.095 -11.197 -7.963 1.00 86.06 78 VAL A O 1
ATOM 661 N N . GLU A 1 79 ? 13.484 -9.893 -8.798 1.00 87.69 79 GLU A N 1
ATOM 662 C CA . GLU A 1 79 ? 14.448 -9.055 -9.524 1.00 87.69 79 GLU A CA 1
ATOM 663 C C . GLU A 1 79 ? 15.384 -8.342 -8.538 1.00 87.69 79 GLU A C 1
ATOM 665 O O . GLU A 1 79 ? 15.007 -8.032 -7.408 1.00 87.69 79 GLU A O 1
ATOM 670 N N . PHE A 1 80 ? 16.630 -8.141 -8.948 1.00 86.25 80 PHE A N 1
ATOM 671 C CA . PHE A 1 80 ? 17.675 -7.587 -8.098 1.00 86.25 80 PHE A CA 1
ATOM 672 C C . PHE A 1 80 ? 17.274 -6.233 -7.512 1.00 86.25 80 PHE A C 1
ATOM 674 O O . PHE A 1 80 ? 16.721 -5.393 -8.221 1.00 86.25 80 PHE A O 1
ATOM 681 N N . HIS A 1 81 ? 17.513 -6.040 -6.213 1.00 77.56 81 HIS A N 1
ATOM 682 C CA . HIS A 1 81 ? 17.093 -4.866 -5.455 1.00 77.56 81 HIS A CA 1
ATOM 683 C C . HIS A 1 81 ? 15.609 -4.492 -5.626 1.00 77.56 81 HIS A C 1
ATOM 685 O O . HIS A 1 81 ? 15.241 -3.345 -5.365 1.00 77.56 81 HIS A O 1
ATOM 691 N N . LYS A 1 82 ? 14.718 -5.430 -5.989 1.00 72.75 82 LYS A N 1
ATOM 692 C CA . LYS A 1 82 ? 13.275 -5.160 -6.150 1.00 72.75 82 LYS A CA 1
ATOM 693 C C . LYS A 1 82 ? 12.665 -4.470 -4.927 1.00 72.75 82 LYS A C 1
ATOM 695 O O . LYS A 1 82 ? 11.736 -3.686 -5.073 1.00 72.75 82 LYS A O 1
ATOM 700 N N . PHE A 1 83 ? 13.189 -4.736 -3.733 1.00 63.31 83 PHE A N 1
ATOM 701 C CA . PHE A 1 83 ? 12.683 -4.165 -2.482 1.00 63.31 83 PHE A CA 1
ATOM 702 C C . PHE A 1 83 ? 13.454 -2.940 -1.975 1.00 63.31 83 PHE A C 1
ATOM 704 O O . PHE A 1 83 ? 12.966 -2.249 -1.087 1.00 63.31 83 PHE A O 1
ATOM 711 N N . VAL A 1 84 ? 14.647 -2.668 -2.510 1.00 64.12 84 VAL A N 1
ATOM 712 C CA . VAL A 1 84 ? 15.538 -1.601 -2.018 1.00 64.12 84 VAL A CA 1
ATOM 713 C C . VAL A 1 84 ? 15.653 -0.459 -3.029 1.00 64.12 84 VAL A C 1
ATOM 715 O O . VAL A 1 84 ? 15.694 0.705 -2.644 1.00 64.12 84 VAL A O 1
ATOM 718 N N . TRP A 1 85 ? 15.682 -0.781 -4.324 1.00 67.94 85 TRP A N 1
ATOM 719 C CA . TRP A 1 85 ? 15.876 0.168 -5.418 1.00 67.94 85 TRP A CA 1
ATOM 720 C C . TRP A 1 85 ? 15.243 -0.332 -6.728 1.00 67.94 85 TRP A C 1
ATOM 722 O O . TRP A 1 85 ? 15.905 -0.487 -7.756 1.00 67.94 85 TRP A O 1
ATOM 732 N N . ALA A 1 86 ? 13.930 -0.588 -6.701 1.00 68.50 86 ALA A N 1
ATOM 733 C CA . ALA A 1 86 ? 13.202 -1.100 -7.865 1.00 68.50 86 ALA A CA 1
ATOM 734 C C . ALA A 1 86 ? 13.351 -0.198 -9.099 1.00 68.50 86 ALA A C 1
ATOM 736 O O . ALA A 1 86 ? 13.537 -0.704 -10.202 1.00 68.50 86 ALA A O 1
ATOM 737 N N . ILE A 1 87 ? 13.303 1.126 -8.922 1.00 69.62 87 ILE A N 1
ATOM 738 C CA . ILE A 1 87 ? 13.382 2.099 -10.024 1.00 69.62 87 ILE A CA 1
ATOM 739 C C . ILE A 1 87 ? 14.698 1.959 -10.799 1.00 69.62 87 ILE A C 1
ATOM 741 O O . ILE A 1 87 ? 14.698 2.100 -12.019 1.00 69.62 87 ILE A O 1
ATOM 745 N N . GLY A 1 88 ? 15.804 1.639 -10.118 1.00 79.00 88 GLY A N 1
ATOM 746 C CA . GLY A 1 88 ? 17.086 1.479 -10.793 1.00 79.00 88 GLY A CA 1
ATOM 747 C C . GLY A 1 88 ? 17.253 0.146 -11.498 1.00 79.00 88 GLY A C 1
ATOM 748 O O . GLY A 1 88 ? 17.792 0.115 -12.592 1.00 79.00 88 GLY A O 1
ATOM 749 N N . HIS A 1 89 ? 16.767 -0.959 -10.939 1.00 83.56 89 HIS A N 1
ATOM 750 C CA . HIS A 1 89 ? 17.095 -2.284 -11.485 1.00 83.56 89 HIS A CA 1
ATOM 751 C C . HIS A 1 89 ? 15.946 -2.979 -12.225 1.00 83.56 89 HIS A C 1
ATOM 753 O O . HIS A 1 89 ? 16.165 -4.025 -12.836 1.00 83.56 89 HIS A O 1
ATOM 759 N N . SER A 1 90 ? 14.735 -2.413 -12.215 1.00 84.06 90 SER A N 1
ATOM 760 C CA . SER A 1 90 ? 13.599 -2.988 -12.944 1.00 84.06 90 SER A CA 1
ATOM 761 C C . SER A 1 90 ? 13.831 -2.952 -14.451 1.00 84.06 90 SER A C 1
ATOM 763 O O . SER A 1 90 ? 14.254 -1.942 -15.015 1.00 84.06 90 SER A O 1
ATOM 765 N N . ILE A 1 91 ? 13.501 -4.053 -15.124 1.00 90.00 91 ILE A N 1
ATOM 766 C CA . ILE A 1 91 ? 13.577 -4.168 -16.582 1.00 90.00 91 ILE A CA 1
ATOM 767 C C . ILE A 1 91 ? 12.178 -4.553 -17.111 1.00 90.00 91 ILE A C 1
ATOM 769 O O . ILE A 1 91 ? 11.645 -5.595 -16.715 1.00 90.00 91 ILE A O 1
ATOM 773 N N . PRO A 1 92 ? 11.552 -3.773 -18.013 1.00 87.50 92 PRO A N 1
ATOM 774 C CA . PRO A 1 92 ? 10.215 -4.054 -18.536 1.00 87.50 92 PRO A CA 1
ATOM 775 C C . PRO A 1 92 ? 10.102 -5.420 -19.212 1.00 87.50 92 PRO A C 1
ATOM 777 O O . PRO A 1 92 ? 11.080 -5.943 -19.743 1.00 87.50 92 PRO A O 1
ATOM 780 N N . GLY A 1 93 ? 8.897 -5.987 -19.225 1.00 88.38 93 GLY A N 1
ATOM 781 C CA . GLY A 1 93 ? 8.608 -7.223 -19.956 1.00 88.38 93 GLY A CA 1
ATOM 782 C C . GLY A 1 93 ? 9.110 -8.499 -19.275 1.00 88.38 93 GLY A C 1
ATOM 783 O O . GLY A 1 93 ? 9.597 -9.402 -19.951 1.00 88.38 93 GLY A O 1
ATOM 784 N N . LEU A 1 94 ? 9.074 -8.572 -17.938 1.00 90.19 94 LEU A N 1
ATOM 785 C CA . LEU A 1 94 ? 9.546 -9.748 -17.193 1.00 90.19 94 LEU A CA 1
ATOM 786 C C . LEU A 1 94 ? 8.724 -11.006 -17.506 1.00 90.19 94 LEU A C 1
ATOM 788 O O . LEU A 1 94 ? 9.292 -12.080 -17.698 1.00 90.19 94 LEU A O 1
ATOM 792 N N . ASN A 1 95 ? 7.3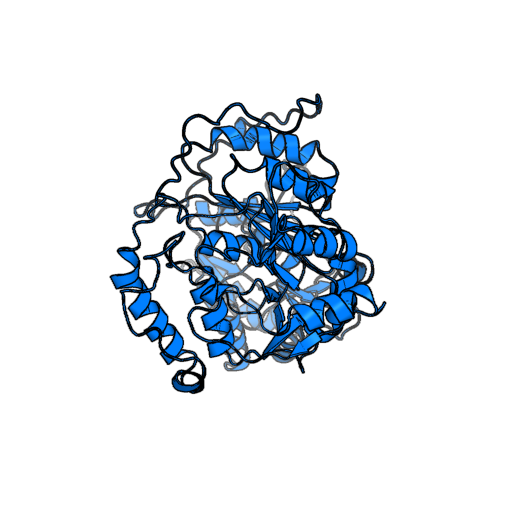99 -10.878 -17.582 1.00 88.75 95 ASN A N 1
ATOM 793 C CA . ASN A 1 95 ? 6.513 -12.007 -17.866 1.00 88.75 95 ASN A CA 1
ATOM 794 C C . ASN A 1 95 ? 6.714 -12.516 -19.294 1.00 88.75 95 ASN A C 1
ATOM 796 O O . ASN A 1 95 ? 6.802 -13.720 -19.522 1.00 88.75 95 ASN A O 1
ATOM 800 N N . GLU A 1 96 ? 6.842 -11.598 -20.248 1.00 87.38 96 GLU A N 1
ATOM 801 C CA . GLU A 1 96 ? 7.153 -11.892 -21.642 1.00 87.38 96 GLU A CA 1
ATOM 802 C C . GLU A 1 96 ? 8.530 -12.549 -21.757 1.00 87.38 96 GLU A C 1
ATOM 804 O O . GLU A 1 96 ? 8.681 -13.532 -22.478 1.00 87.38 96 GLU A O 1
ATOM 809 N N . TRP A 1 97 ? 9.515 -12.059 -21.002 1.00 93.50 97 TRP A N 1
ATOM 810 C CA . TRP A 1 97 ? 10.855 -12.632 -20.939 1.00 93.50 97 TRP A CA 1
ATOM 811 C C . TRP A 1 97 ? 10.839 -14.066 -20.398 1.00 93.50 97 TRP A C 1
ATOM 813 O O . TRP A 1 97 ? 11.437 -14.945 -21.021 1.00 93.50 97 TRP A O 1
ATOM 823 N N . PHE A 1 98 ? 10.114 -14.340 -19.307 1.00 92.25 98 PHE A N 1
ATOM 824 C CA . PHE A 1 98 ? 9.928 -15.704 -18.800 1.00 92.25 98 PHE A CA 1
ATOM 825 C C . PHE A 1 98 ? 9.209 -16.585 -19.819 1.00 92.25 98 PHE A C 1
ATOM 827 O O . PHE A 1 98 ? 9.679 -17.674 -20.129 1.00 92.25 98 PHE A O 1
ATOM 834 N N . TYR A 1 99 ? 8.102 -16.106 -20.386 1.00 86.81 99 TYR A N 1
ATOM 835 C CA . TYR A 1 99 ? 7.325 -16.844 -21.375 1.00 86.81 99 TYR A CA 1
ATOM 836 C C . TYR A 1 99 ? 8.168 -17.238 -22.594 1.00 86.81 99 TYR A C 1
ATOM 838 O O . TYR A 1 99 ? 8.139 -18.392 -23.019 1.00 86.81 99 TYR A O 1
ATOM 846 N N . GLN A 1 100 ? 8.947 -16.300 -23.139 1.00 86.94 100 GLN A N 1
ATOM 847 C CA . GLN A 1 100 ? 9.842 -16.561 -24.265 1.00 86.94 100 GLN A CA 1
ATOM 848 C C . GLN A 1 100 ? 10.956 -17.535 -23.882 1.00 86.94 100 GLN A C 1
ATOM 850 O O . GLN A 1 100 ? 11.215 -18.475 -24.628 1.00 86.94 100 GLN A O 1
ATOM 855 N N . SER A 1 101 ? 11.568 -17.338 -22.713 1.00 90.88 101 SER A N 1
ATOM 856 C CA . SER A 1 101 ? 12.689 -18.158 -22.249 1.00 90.88 101 SER A CA 1
ATOM 857 C C . SER A 1 101 ? 12.270 -19.579 -21.841 1.00 90.88 101 SER A C 1
ATOM 859 O O . SER A 1 101 ? 13.101 -20.476 -21.817 1.00 90.88 101 SER A O 1
ATOM 861 N N . LEU A 1 102 ? 10.993 -19.802 -21.511 1.00 89.44 102 LEU A N 1
ATOM 862 C CA . LEU A 1 102 ? 10.448 -21.125 -21.184 1.00 89.44 102 LEU A CA 1
ATOM 863 C C . LEU A 1 102 ? 9.930 -21.881 -22.413 1.00 89.44 102 LEU A C 1
ATOM 865 O O . LEU A 1 102 ? 9.901 -23.109 -22.397 1.00 89.44 102 LEU A O 1
ATOM 869 N N . LYS A 1 103 ? 9.466 -21.171 -23.452 1.00 84.56 103 LYS A N 1
ATOM 870 C CA . LYS A 1 103 ? 8.869 -21.792 -24.648 1.00 84.56 103 LYS A CA 1
ATOM 871 C C . LYS A 1 103 ? 9.834 -22.001 -25.803 1.00 84.56 103 LYS A C 1
ATOM 873 O O . LYS A 1 103 ? 9.578 -22.868 -26.633 1.00 84.56 103 LYS A O 1
ATOM 878 N N . ASN A 1 104 ? 10.854 -21.163 -25.925 1.00 74.62 104 ASN A N 1
ATOM 879 C CA . ASN A 1 104 ? 11.758 -21.188 -27.064 1.00 74.62 104 ASN A CA 1
ATOM 880 C C . ASN A 1 104 ? 13.056 -21.899 -26.682 1.00 74.62 104 ASN A C 1
ATOM 882 O O . ASN A 1 104 ? 13.569 -21.683 -25.597 1.00 74.62 104 ASN A O 1
ATOM 886 N N . GLU A 1 105 ? 13.618 -22.716 -27.569 1.00 71.88 105 GLU A N 1
ATOM 887 C CA . GLU A 1 105 ? 14.975 -23.238 -27.363 1.00 71.88 105 GLU A CA 1
ATOM 888 C C . GLU A 1 105 ? 16.043 -22.245 -27.841 1.00 7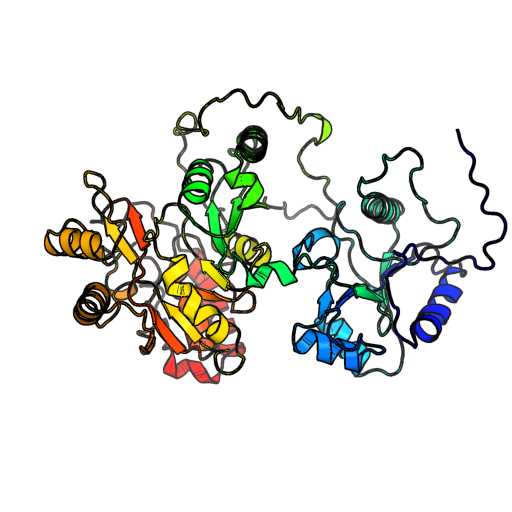1.88 105 GLU A C 1
ATOM 890 O O . GLU A 1 105 ? 17.191 -22.296 -27.384 1.00 71.88 105 GLU A O 1
ATOM 895 N N . ALA A 1 106 ? 15.683 -21.331 -28.748 1.00 83.12 106 ALA A N 1
ATOM 896 C CA . ALA A 1 106 ? 16.578 -20.312 -29.270 1.00 83.12 106 ALA A CA 1
ATOM 897 C C . ALA A 1 106 ? 16.598 -19.066 -28.374 1.00 83.12 106 ALA A C 1
ATOM 899 O O . ALA A 1 106 ? 15.565 -18.474 -28.055 1.00 83.12 106 ALA A O 1
ATOM 900 N N . THR A 1 107 ? 17.806 -18.625 -28.030 1.00 86.38 107 THR A N 1
ATOM 901 C CA . THR A 1 107 ? 18.044 -17.323 -27.403 1.00 86.38 107 THR A CA 1
ATOM 902 C C . THR A 1 107 ? 17.610 -16.206 -28.349 1.00 86.38 107 THR A C 1
ATOM 904 O O . THR A 1 107 ? 17.861 -16.302 -29.547 1.00 86.38 107 THR A O 1
ATOM 907 N N . ASN A 1 108 ? 17.038 -15.125 -27.828 1.00 88.81 108 ASN A N 1
ATOM 908 C CA . ASN A 1 108 ? 16.647 -13.931 -28.578 1.00 88.81 108 ASN A CA 1
ATOM 909 C C . ASN A 1 108 ? 16.989 -12.646 -27.800 1.00 88.81 108 ASN A C 1
ATOM 911 O O . ASN A 1 108 ? 17.313 -12.692 -26.611 1.00 88.81 108 ASN A O 1
ATOM 915 N N . LEU A 1 109 ? 16.907 -11.507 -28.490 1.00 89.94 109 LEU A N 1
ATOM 916 C CA . LEU A 1 109 ? 17.066 -10.172 -27.921 1.00 89.94 109 LEU A CA 1
ATOM 917 C C . LEU A 1 109 ? 15.740 -9.414 -28.022 1.00 89.94 109 LEU A C 1
ATOM 919 O O . LEU A 1 109 ? 15.131 -9.370 -29.090 1.00 89.94 109 LEU A O 1
ATOM 923 N N . THR A 1 110 ? 15.310 -8.796 -26.925 1.00 91.25 110 THR A N 1
ATOM 924 C CA . THR A 1 110 ? 14.133 -7.916 -26.900 1.00 91.25 110 THR A CA 1
ATOM 925 C C . THR A 1 110 ? 14.582 -6.483 -26.675 1.00 91.25 110 THR A C 1
ATOM 927 O O . THR A 1 110 ? 15.196 -6.189 -25.650 1.00 91.25 110 THR A O 1
ATOM 930 N N . LYS A 1 111 ? 14.276 -5.588 -27.619 1.00 90.50 111 LYS A N 1
ATOM 931 C CA . LYS A 1 111 ? 14.586 -4.162 -27.484 1.00 90.50 111 LYS A CA 1
ATOM 932 C C . LYS A 1 111 ? 13.799 -3.564 -26.320 1.00 90.50 111 LYS A C 1
ATOM 934 O O . LYS A 1 111 ? 12.592 -3.779 -26.214 1.00 90.50 111 LYS A O 1
ATOM 939 N N . VAL A 1 112 ? 14.472 -2.791 -25.480 1.00 88.62 112 VAL A N 1
ATOM 940 C CA . VAL A 1 112 ? 13.865 -2.047 -24.375 1.00 88.62 112 VAL A CA 1
ATOM 941 C C . VAL A 1 112 ? 14.232 -0.574 -24.473 1.00 88.62 112 VAL A C 1
ATOM 943 O O . VAL A 1 112 ? 15.280 -0.206 -25.002 1.00 88.62 112 VAL A O 1
ATOM 946 N N . GLN A 1 113 ? 13.337 0.283 -23.990 1.00 88.56 113 GLN A N 1
ATOM 947 C CA . GLN A 1 113 ? 13.622 1.707 -23.889 1.00 88.56 113 GLN A CA 1
ATOM 948 C C . GLN A 1 113 ? 14.479 1.977 -22.657 1.00 88.56 113 GLN A C 1
ATOM 950 O O . GLN A 1 113 ? 14.347 1.307 -21.633 1.00 88.56 113 GLN A O 1
ATOM 955 N N . TYR A 1 114 ? 15.340 2.981 -22.767 1.00 84.00 114 TYR A N 1
ATOM 956 C CA . TYR A 1 114 ? 16.050 3.533 -21.627 1.00 84.00 114 TYR A CA 1
ATOM 957 C C . TYR A 1 114 ? 15.056 4.119 -20.616 1.00 84.00 114 TYR A C 1
ATOM 959 O O . TYR A 1 114 ? 14.164 4.876 -20.996 1.00 84.00 114 TYR A O 1
ATOM 967 N N . LEU A 1 115 ? 15.204 3.762 -19.337 1.00 76.88 115 LEU A N 1
ATOM 968 C CA . LEU A 1 115 ? 14.215 4.091 -18.300 1.00 76.88 115 LEU A CA 1
ATOM 969 C C . LEU A 1 115 ? 14.563 5.329 -17.465 1.00 76.88 115 LEU A C 1
ATOM 971 O O . LEU A 1 115 ? 13.773 5.727 -16.613 1.00 76.88 115 LEU A O 1
ATOM 975 N N . GLY A 1 116 ? 15.718 5.954 -17.704 1.00 77.50 116 GLY A N 1
ATOM 976 C CA . GLY A 1 116 ? 16.116 7.196 -17.041 1.00 77.50 116 GLY A CA 1
ATOM 977 C C . GLY A 1 116 ? 17.492 7.138 -16.369 1.00 77.50 116 GLY A C 1
ATOM 978 O O . GLY A 1 116 ? 18.116 6.083 -16.316 1.00 77.50 116 GLY A O 1
ATOM 979 N N . PRO A 1 117 ? 17.976 8.279 -15.841 1.00 73.00 117 PRO A N 1
ATOM 980 C CA . PRO A 1 117 ? 19.343 8.447 -15.318 1.00 73.00 117 PRO A CA 1
ATOM 981 C C . PRO A 1 117 ? 19.673 7.589 -14.098 1.00 73.00 117 PRO A C 1
ATOM 983 O O . PRO A 1 117 ? 20.841 7.428 -13.773 1.00 73.00 117 PRO A O 1
ATOM 986 N N . PHE A 1 118 ? 18.656 7.047 -13.434 1.00 75.25 118 PHE A N 1
ATOM 987 C CA . PHE A 1 118 ? 18.811 6.156 -12.289 1.00 75.25 118 PHE A CA 1
ATOM 988 C C . PHE A 1 118 ? 18.749 4.678 -12.673 1.00 75.25 118 PHE A C 1
ATOM 990 O O . PHE A 1 118 ? 18.910 3.827 -11.802 1.00 75.25 118 PHE A O 1
ATOM 997 N N . TRP A 1 119 ? 18.482 4.377 -13.947 1.00 84.44 119 TRP A N 1
ATOM 998 C CA . TRP A 1 119 ? 18.389 3.015 -14.441 1.00 84.44 119 TRP A CA 1
ATOM 999 C C . TRP A 1 119 ? 19.777 2.388 -14.523 1.00 84.44 119 TRP A C 1
ATOM 1001 O O . TRP A 1 119 ? 20.708 2.934 -15.113 1.00 84.44 119 TRP A O 1
ATOM 1011 N N . GLU A 1 120 ? 19.892 1.230 -13.899 1.00 84.88 120 GLU A N 1
ATOM 1012 C CA . GLU A 1 120 ? 21.125 0.550 -13.550 1.00 84.88 120 GLU A CA 1
ATOM 1013 C C . GLU A 1 120 ? 21.015 -0.955 -13.868 1.00 84.88 120 GLU A C 1
ATOM 1015 O O . GLU A 1 120 ? 21.097 -1.813 -12.979 1.00 84.88 120 GLU A O 1
ATOM 1020 N N . PRO A 1 121 ? 20.741 -1.324 -15.133 1.00 88.56 121 PRO A N 1
ATOM 1021 C CA . PRO A 1 121 ? 20.697 -2.721 -15.519 1.00 88.56 121 PRO A CA 1
ATOM 1022 C C . PRO A 1 121 ? 22.100 -3.340 -15.510 1.00 88.56 121 PRO A C 1
ATOM 1024 O O . PRO A 1 121 ? 23.110 -2.692 -15.787 1.00 88.56 121 PRO A O 1
ATOM 1027 N N . GLN A 1 122 ? 22.155 -4.650 -15.284 1.00 87.88 122 GLN A N 1
ATOM 1028 C CA . GLN A 1 122 ? 23.375 -5.425 -15.472 1.00 87.88 122 GLN A CA 1
ATOM 1029 C C . GLN A 1 122 ? 23.657 -5.556 -16.974 1.00 87.88 122 GLN A C 1
ATOM 1031 O O . GLN A 1 122 ? 22.909 -6.231 -17.683 1.00 87.88 122 GLN A O 1
ATOM 1036 N N . ILE A 1 123 ? 24.733 -4.931 -17.459 1.00 86.12 123 ILE A N 1
ATOM 1037 C CA . ILE A 1 123 ? 25.030 -4.879 -18.898 1.00 86.12 123 ILE A CA 1
ATOM 1038 C C . ILE A 1 123 ? 26.358 -5.522 -19.293 1.00 86.12 123 ILE A C 1
ATOM 1040 O O . ILE A 1 123 ? 27.327 -5.536 -18.530 1.00 86.12 123 ILE A O 1
ATOM 1044 N N . LEU A 1 124 ? 26.373 -6.063 -20.511 1.00 82.06 124 LEU A N 1
ATOM 1045 C CA . LEU A 1 124 ? 27.566 -6.467 -21.244 1.00 82.06 124 LEU A CA 1
ATOM 1046 C C . LEU A 1 124 ? 27.987 -5.324 -22.169 1.00 82.06 124 LEU A C 1
ATOM 1048 O O . LEU A 1 124 ? 27.174 -4.831 -22.950 1.00 82.06 124 LEU A O 1
ATOM 1052 N N . ALA A 1 125 ? 29.261 -4.949 -22.097 1.00 71.19 125 ALA A N 1
ATOM 1053 C CA . ALA A 1 125 ? 29.849 -3.873 -22.886 1.00 71.19 125 ALA A CA 1
ATOM 1054 C C . ALA A 1 125 ? 31.192 -4.300 -23.493 1.00 71.19 125 ALA A C 1
ATOM 1056 O O . ALA A 1 125 ? 31.891 -5.181 -22.977 1.00 71.19 125 ALA A O 1
ATOM 1057 N N . ARG A 1 126 ? 31.582 -3.667 -24.598 1.00 70.56 126 ARG A N 1
ATOM 1058 C CA . ARG A 1 126 ? 32.900 -3.841 -25.215 1.00 70.56 126 ARG A CA 1
ATOM 1059 C C . ARG A 1 126 ? 33.950 -3.053 -24.457 1.00 70.56 126 ARG A C 1
ATOM 1061 O O . ARG A 1 126 ? 33.672 -2.046 -23.819 1.00 70.56 126 ARG A O 1
ATOM 1068 N N . ARG A 1 127 ? 35.203 -3.480 -24.588 1.00 63.12 127 ARG A N 1
ATOM 1069 C CA . ARG A 1 127 ? 36.376 -2.811 -24.006 1.00 63.12 127 ARG A CA 1
ATOM 1070 C C . ARG A 1 127 ? 36.448 -1.308 -24.308 1.00 63.12 127 ARG A C 1
ATOM 1072 O O . ARG A 1 127 ? 36.903 -0.564 -23.449 1.00 63.12 127 ARG A O 1
ATOM 1079 N N . ASN A 1 128 ? 36.028 -0.898 -25.504 1.00 62.72 128 ASN A N 1
ATOM 1080 C CA . ASN A 1 128 ? 36.117 0.488 -25.975 1.00 62.72 128 ASN A CA 1
ATOM 1081 C C . ASN A 1 128 ? 34.817 1.286 -25.772 1.00 62.72 128 ASN A C 1
ATOM 1083 O O . ASN A 1 128 ? 34.769 2.458 -26.141 1.00 62.72 128 ASN A O 1
ATOM 1087 N N . ASP A 1 129 ? 33.773 0.669 -25.213 1.00 69.19 129 ASP A N 1
ATOM 1088 C CA . ASP A 1 129 ? 32.537 1.372 -24.877 1.00 69.19 129 ASP A CA 1
ATOM 1089 C C . ASP A 1 129 ? 32.769 2.308 -23.662 1.00 69.19 129 ASP A C 1
ATOM 1091 O O . ASP A 1 129 ? 33.718 2.088 -22.899 1.00 69.19 129 ASP A O 1
ATOM 1095 N N . PRO A 1 130 ? 31.954 3.369 -23.467 1.00 61.88 130 PRO A N 1
ATOM 1096 C CA . PRO A 1 130 ? 32.201 4.409 -22.460 1.00 61.88 130 PRO A CA 1
ATOM 1097 C C . PRO A 1 130 ? 32.418 3.842 -21.051 1.00 61.88 130 PRO A C 1
ATOM 1099 O O . PRO A 1 130 ? 31.463 3.397 -20.447 1.00 61.88 130 PRO A O 1
ATOM 1102 N N . TYR A 1 131 ? 33.637 3.867 -20.502 1.00 55.78 131 TYR A N 1
ATOM 1103 C CA . TYR A 1 131 ? 33.982 3.208 -19.229 1.00 55.78 131 TYR A CA 1
ATOM 1104 C C . TYR A 1 131 ? 33.878 4.149 -18.009 1.00 55.78 131 TYR A C 1
ATOM 1106 O O . TYR A 1 131 ? 33.773 5.366 -18.162 1.00 55.78 131 TYR A O 1
ATOM 1114 N N . HIS A 1 132 ? 33.905 3.580 -16.795 1.00 54.31 132 HIS A N 1
ATOM 1115 C CA . HIS A 1 132 ? 33.790 4.279 -15.505 1.00 54.31 132 HIS A CA 1
ATOM 1116 C C . HIS A 1 132 ? 34.539 5.621 -15.454 1.00 54.31 132 HIS A C 1
ATOM 1118 O O . HIS A 1 132 ? 35.713 5.712 -15.820 1.00 54.31 132 HIS A O 1
ATOM 1124 N N . TYR A 1 133 ? 33.894 6.657 -14.908 1.00 51.28 133 TYR A N 1
ATOM 1125 C CA . TYR A 1 133 ? 34.584 7.907 -14.605 1.00 51.28 133 TYR A CA 1
ATOM 1126 C C . TYR A 1 133 ? 35.472 7.708 -13.371 1.00 51.28 133 TYR A C 1
ATOM 1128 O O . TYR A 1 133 ? 35.002 7.755 -12.238 1.00 51.28 133 TYR A O 1
ATOM 1136 N N . GLU A 1 134 ? 36.773 7.507 -13.588 1.00 47.91 134 GLU A N 1
ATOM 1137 C CA . GLU A 1 134 ? 37.759 7.146 -12.551 1.00 47.91 134 GLU A CA 1
ATOM 1138 C C . GLU A 1 134 ? 37.884 8.147 -11.385 1.00 47.91 134 GLU A C 1
ATOM 1140 O O . GLU A 1 134 ? 38.499 7.838 -10.367 1.00 47.91 134 GLU A O 1
ATOM 1145 N N . LYS A 1 135 ? 37.315 9.356 -11.507 1.00 51.16 135 LYS A N 1
ATOM 1146 C CA . LYS A 1 135 ? 37.294 10.354 -10.424 1.00 51.16 135 LYS A CA 1
ATOM 1147 C C . LYS A 1 135 ? 36.024 10.307 -9.564 1.00 51.16 135 LYS A C 1
ATOM 1149 O O . LYS A 1 135 ? 35.871 11.170 -8.700 1.00 51.16 135 LYS A O 1
ATOM 1154 N N . GLN A 1 136 ? 35.101 9.370 -9.794 1.00 49.50 136 GLN A N 1
ATOM 1155 C CA . GLN A 1 136 ? 33.934 9.221 -8.923 1.00 49.50 136 GLN A CA 1
ATOM 1156 C C . GLN A 1 136 ? 34.335 8.650 -7.550 1.00 49.50 136 GLN A C 1
ATOM 1158 O O . GLN A 1 136 ? 35.121 7.704 -7.487 1.00 49.50 136 GLN A O 1
ATOM 1163 N N . PRO A 1 137 ? 33.805 9.199 -6.439 1.00 42.88 137 PRO A N 1
ATOM 1164 C CA . PRO A 1 137 ? 34.012 8.626 -5.114 1.00 42.88 137 PRO A CA 1
ATOM 1165 C C . PRO A 1 137 ? 33.446 7.201 -5.037 1.00 42.88 137 PRO A C 1
ATOM 1167 O O . PRO A 1 137 ? 32.354 6.933 -5.541 1.00 42.88 137 PRO A O 1
ATOM 1170 N N . ILE A 1 138 ? 34.165 6.301 -4.363 1.00 38.81 138 ILE A N 1
ATOM 1171 C CA . ILE A 1 138 ? 33.709 4.931 -4.085 1.00 38.81 138 ILE A CA 1
ATOM 1172 C C . ILE A 1 138 ? 32.367 5.001 -3.336 1.00 38.81 138 ILE A C 1
ATOM 1174 O O . ILE A 1 138 ? 32.289 5.609 -2.270 1.00 38.81 138 ILE A O 1
ATOM 1178 N N . GLY A 1 139 ? 31.322 4.385 -3.900 1.00 44.69 139 GLY A N 1
ATOM 1179 C CA . GLY A 1 139 ? 29.965 4.359 -3.332 1.00 44.69 139 GLY A CA 1
ATOM 1180 C C . GLY A 1 139 ? 28.929 5.248 -4.034 1.00 44.69 139 GLY A C 1
ATOM 1181 O O . GLY A 1 139 ? 27.773 5.251 -3.620 1.00 44.69 139 GLY A O 1
ATOM 1182 N N . CYS A 1 140 ? 29.293 5.976 -5.095 1.00 41.34 140 CYS A N 1
ATOM 1183 C CA . CYS A 1 140 ? 28.347 6.751 -5.903 1.00 41.34 140 CYS A CA 1
ATOM 1184 C C . CYS A 1 140 ? 28.054 6.069 -7.253 1.00 41.34 140 CYS A C 1
ATOM 1186 O O . CYS A 1 140 ? 28.831 6.244 -8.183 1.00 41.34 140 CYS A O 1
ATOM 1188 N N . ALA A 1 141 ? 26.922 5.355 -7.345 1.00 53.34 141 ALA A N 1
ATOM 1189 C CA . ALA A 1 141 ? 26.127 5.101 -8.562 1.00 53.34 141 ALA A CA 1
ATOM 1190 C C . ALA A 1 141 ? 26.907 4.946 -9.892 1.00 53.34 141 ALA A C 1
ATOM 1192 O O . ALA A 1 141 ? 26.662 5.650 -10.876 1.00 53.34 141 ALA A O 1
ATOM 1193 N N . ASP A 1 142 ? 27.863 4.025 -9.924 1.00 60.38 142 ASP A N 1
ATOM 1194 C CA . ASP A 1 142 ? 28.807 3.831 -11.024 1.00 60.38 142 ASP A CA 1
ATOM 1195 C C . ASP A 1 142 ? 28.142 3.258 -12.289 1.00 60.38 142 ASP A C 1
ATOM 1197 O O . ASP A 1 142 ? 28.426 3.717 -13.399 1.00 60.38 142 ASP A O 1
ATOM 1201 N N . GLN A 1 143 ? 27.199 2.323 -12.145 1.00 67.00 143 GLN A N 1
ATOM 1202 C CA . GLN A 1 143 ? 26.433 1.772 -13.274 1.00 67.00 143 GLN A CA 1
ATOM 1203 C C . GLN A 1 143 ? 25.341 2.733 -13.807 1.00 67.00 143 GLN A C 1
ATOM 1205 O O . GLN A 1 143 ? 24.960 2.642 -14.977 1.00 67.00 143 GLN A O 1
ATOM 1210 N N . GLN A 1 144 ? 24.872 3.702 -13.010 1.00 72.25 144 GLN A N 1
ATOM 1211 C CA . GLN A 1 144 ? 23.886 4.709 -13.451 1.00 72.25 144 GLN A CA 1
ATOM 1212 C C . GLN A 1 144 ? 24.506 5.690 -14.451 1.00 72.25 144 GLN A C 1
ATOM 1214 O O . GLN A 1 144 ? 23.956 5.940 -15.525 1.00 72.25 144 GLN A O 1
ATOM 1219 N N . VAL A 1 145 ? 25.710 6.187 -14.141 1.00 68.69 145 VAL A N 1
ATOM 1220 C CA . VAL A 1 145 ? 26.474 7.048 -15.057 1.00 68.69 145 VAL A CA 1
ATOM 1221 C C . VAL A 1 145 ? 26.800 6.307 -16.348 1.00 68.69 145 VAL A C 1
ATOM 1223 O O . VAL A 1 145 ? 26.671 6.875 -17.428 1.00 68.69 145 VAL A O 1
ATOM 1226 N N . PHE A 1 146 ? 27.156 5.029 -16.250 1.00 71.50 146 PHE A N 1
ATOM 1227 C CA . PHE A 1 146 ? 27.444 4.176 -17.399 1.00 71.50 146 PHE A CA 1
ATOM 1228 C C . PHE A 1 146 ? 26.231 4.057 -18.336 1.00 71.50 146 PHE A C 1
ATOM 1230 O O . PHE A 1 146 ? 26.320 4.409 -19.512 1.00 71.50 146 PHE A O 1
ATOM 1237 N N . THR A 1 147 ? 25.064 3.677 -17.808 1.00 76.56 147 THR A N 1
ATOM 1238 C CA . THR A 1 147 ? 23.821 3.537 -18.590 1.00 76.56 147 THR A CA 1
ATOM 1239 C C . THR A 1 147 ? 23.386 4.868 -19.217 1.00 76.56 147 THR A C 1
ATOM 1241 O O . THR A 1 147 ? 22.978 4.909 -20.381 1.00 76.56 147 THR A O 1
ATOM 1244 N N . TYR A 1 148 ? 23.554 5.980 -18.494 1.00 76.62 148 TYR A N 1
ATOM 1245 C CA . TYR A 1 148 ? 23.325 7.324 -19.026 1.00 76.62 148 TYR A CA 1
ATOM 1246 C C . TYR A 1 148 ? 24.267 7.674 -20.192 1.00 76.62 148 TYR A C 1
ATOM 1248 O O . TYR A 1 148 ? 23.821 8.242 -21.192 1.00 76.62 148 TYR A O 1
ATOM 1256 N N . LEU A 1 149 ? 25.554 7.317 -20.111 1.00 76.75 149 LEU A N 1
ATOM 1257 C CA . LEU A 1 149 ? 26.521 7.552 -21.191 1.00 76.75 149 LEU A CA 1
ATOM 1258 C C . LEU A 1 149 ? 26.185 6.748 -22.454 1.00 76.75 149 LEU A C 1
ATOM 1260 O O . LEU A 1 149 ? 26.272 7.302 -23.550 1.00 76.75 149 LEU A O 1
ATOM 1264 N N . PHE A 1 150 ? 25.737 5.496 -22.319 1.00 80.69 150 PHE A N 1
ATOM 1265 C CA . PHE A 1 150 ? 25.238 4.710 -23.457 1.00 80.69 150 PHE A CA 1
ATOM 1266 C C . PHE A 1 150 ? 24.035 5.366 -24.120 1.00 80.69 150 PHE A C 1
ATOM 1268 O O . PHE A 1 150 ? 24.011 5.518 -25.341 1.00 80.69 150 PHE A O 1
ATOM 1275 N N . CYS A 1 151 ? 23.071 5.828 -23.321 1.00 81.94 151 CYS A N 1
ATOM 1276 C CA . CYS A 1 151 ? 21.923 6.559 -23.843 1.00 81.94 151 CYS A CA 1
ATOM 1277 C C . CYS A 1 151 ? 22.362 7.828 -24.597 1.00 81.94 151 CYS A C 1
ATOM 1279 O O . CYS A 1 151 ? 21.887 8.084 -25.701 1.00 81.94 151 CYS A O 1
ATOM 1281 N N . ARG A 1 152 ? 23.296 8.610 -24.037 1.00 77.19 152 ARG A N 1
ATOM 1282 C CA . ARG A 1 152 ? 23.846 9.829 -24.663 1.00 77.19 152 ARG A CA 1
ATOM 1283 C C . ARG A 1 152 ? 24.612 9.557 -25.956 1.00 77.19 152 ARG A C 1
ATOM 1285 O O . ARG A 1 152 ? 24.646 10.425 -26.821 1.00 77.19 152 ARG A O 1
ATOM 1292 N N . ALA A 1 153 ? 25.230 8.387 -26.072 1.00 77.88 153 ALA A N 1
ATOM 1293 C CA . ALA A 1 153 ? 25.926 7.940 -27.272 1.00 77.88 153 ALA A CA 1
ATOM 1294 C C . ALA A 1 153 ? 24.996 7.235 -28.286 1.00 77.88 153 ALA A C 1
ATOM 1296 O O . ALA A 1 153 ? 25.478 6.705 -29.290 1.00 77.88 153 ALA A O 1
ATOM 1297 N N . GLU A 1 154 ? 23.678 7.267 -28.047 1.00 85.00 154 GLU A N 1
ATOM 1298 C CA . GLU A 1 154 ? 22.623 6.695 -28.896 1.00 85.00 154 GLU A CA 1
ATOM 1299 C C . GLU A 1 154 ? 22.701 5.168 -29.032 1.00 85.00 154 GLU A C 1
ATOM 1301 O O . GLU A 1 154 ? 22.403 4.611 -30.088 1.00 85.00 154 GLU A O 1
ATOM 1306 N N . TYR A 1 155 ? 23.123 4.480 -27.972 1.00 86.56 155 TYR A N 1
ATOM 1307 C CA . TYR A 1 155 ? 23.073 3.025 -27.942 1.00 86.56 155 TYR A CA 1
ATOM 1308 C C . TYR A 1 155 ? 21.645 2.524 -27.737 1.00 86.56 155 TYR A C 1
ATOM 1310 O O . TYR A 1 155 ? 20.847 3.093 -26.991 1.00 86.56 155 TYR A O 1
ATOM 1318 N N . GLU A 1 156 ? 21.347 1.400 -28.371 1.00 88.38 156 GLU A N 1
ATOM 1319 C CA . GLU A 1 156 ? 20.100 0.677 -28.218 1.00 88.38 156 GLU A CA 1
ATOM 1320 C C . GLU A 1 156 ? 20.224 -0.422 -27.159 1.00 88.38 156 GLU A C 1
ATOM 1322 O O . GLU A 1 156 ? 21.182 -1.192 -27.147 1.00 88.38 156 GLU A O 1
ATOM 1327 N N . PHE A 1 157 ? 19.223 -0.538 -26.288 1.00 89.69 157 PHE A N 1
ATOM 1328 C CA . PHE A 1 157 ? 19.235 -1.476 -25.169 1.00 89.69 157 PHE A CA 1
ATOM 1329 C C . PHE A 1 157 ? 18.435 -2.737 -25.498 1.00 89.69 157 PHE A C 1
ATOM 1331 O O . PHE A 1 157 ? 17.278 -2.657 -25.915 1.00 89.69 157 PHE A O 1
ATOM 1338 N N . TYR A 1 158 ? 19.028 -3.910 -25.274 1.00 90.81 158 TYR A N 1
ATOM 1339 C CA . TYR A 1 158 ? 18.416 -5.199 -25.585 1.00 90.81 158 TYR A CA 1
ATOM 1340 C C . TYR A 1 158 ? 18.536 -6.177 -24.429 1.00 90.81 158 TYR A C 1
ATOM 1342 O O . TYR A 1 158 ? 19.630 -6.474 -23.970 1.00 90.81 158 TYR A O 1
ATOM 1350 N N . VAL A 1 159 ? 17.419 -6.751 -23.999 1.00 92.94 159 VAL A N 1
ATOM 1351 C CA . VAL A 1 159 ? 17.400 -7.795 -22.971 1.00 92.94 159 VAL A CA 1
ATOM 1352 C C . VAL A 1 159 ? 17.563 -9.154 -23.635 1.00 92.94 159 VAL A C 1
ATOM 1354 O O . VAL A 1 159 ? 16.786 -9.502 -24.527 1.00 92.94 159 VAL A O 1
ATOM 1357 N N . ILE A 1 160 ? 18.550 -9.929 -23.190 1.00 92.62 160 ILE A N 1
ATOM 1358 C CA . ILE A 1 160 ? 18.758 -11.300 -23.663 1.00 92.62 160 ILE A CA 1
ATOM 1359 C C . ILE A 1 160 ? 17.857 -12.282 -22.912 1.00 92.62 160 ILE A C 1
ATOM 1361 O O . ILE A 1 160 ? 17.731 -12.207 -21.690 1.00 92.62 160 ILE A O 1
ATOM 1365 N N . SER A 1 161 ? 17.207 -13.204 -23.623 1.00 91.94 161 SER A N 1
ATOM 1366 C CA . SER A 1 161 ? 16.455 -14.305 -23.000 1.00 91.94 161 SER A CA 1
ATOM 1367 C C . SER A 1 161 ? 17.365 -15.413 -22.479 1.00 91.94 161 SER A C 1
ATOM 1369 O O . SER A 1 161 ? 18.512 -15.535 -22.907 1.00 91.94 161 SER A O 1
ATOM 1371 N N . HIS A 1 162 ? 16.835 -16.261 -21.592 1.00 89.19 162 HIS A N 1
ATOM 1372 C CA . HIS A 1 162 ? 17.488 -17.445 -21.002 1.00 89.19 162 HIS A CA 1
ATOM 1373 C C . HIS A 1 162 ? 18.678 -17.169 -20.073 1.00 89.19 162 HIS A C 1
ATOM 1375 O O . HIS A 1 162 ? 18.842 -17.873 -19.081 1.00 89.19 162 HIS A O 1
ATOM 1381 N N . ALA A 1 163 ? 19.494 -16.158 -20.369 1.00 92.31 163 ALA A N 1
ATOM 1382 C CA . ALA A 1 163 ? 20.656 -15.781 -19.583 1.00 92.31 163 ALA A CA 1
ATOM 1383 C C . ALA A 1 163 ? 20.258 -14.835 -18.442 1.00 92.31 163 ALA A C 1
ATOM 1385 O O . ALA A 1 163 ? 19.674 -13.772 -18.663 1.00 92.31 163 ALA A O 1
ATOM 1386 N N . PHE A 1 164 ? 20.609 -15.216 -17.217 1.00 93.50 164 PHE A N 1
ATOM 1387 C CA . PHE A 1 164 ? 20.377 -14.423 -16.014 1.00 93.50 164 PHE A CA 1
ATOM 1388 C C . PHE A 1 164 ? 21.528 -14.585 -15.024 1.00 93.50 164 PHE A C 1
ATOM 1390 O O . PHE A 1 164 ? 22.359 -15.491 -15.143 1.00 93.50 164 PHE A O 1
ATOM 1397 N N . SER A 1 165 ? 21.546 -13.716 -14.021 1.00 92.19 165 SER A N 1
ATOM 1398 C CA . SER A 1 165 ? 22.374 -13.879 -12.831 1.00 92.19 165 SER A CA 1
ATOM 1399 C C . SER A 1 165 ? 21.534 -13.838 -11.561 1.00 92.19 165 SER A C 1
ATOM 1401 O O . SER A 1 165 ? 20.480 -13.207 -11.510 1.00 92.19 165 SER A O 1
ATOM 1403 N N . THR A 1 166 ? 22.000 -14.526 -10.527 1.00 88.25 166 THR A N 1
ATOM 1404 C CA . THR A 1 166 ? 21.422 -14.527 -9.188 1.00 88.25 166 THR A CA 1
ATOM 1405 C C . THR A 1 166 ? 22.441 -14.054 -8.169 1.00 88.25 166 THR A C 1
ATOM 1407 O O . THR A 1 166 ? 23.581 -14.510 -8.175 1.00 88.25 166 THR A O 1
ATOM 1410 N N . HIS A 1 167 ? 22.002 -13.189 -7.271 1.00 84.12 167 HIS A N 1
ATOM 1411 C CA . HIS A 1 167 ? 22.759 -12.637 -6.163 1.00 84.12 167 HIS A CA 1
ATOM 1412 C C . HIS A 1 167 ? 22.216 -13.189 -4.834 1.00 84.12 167 HIS A C 1
ATOM 1414 O O . HIS A 1 167 ? 20.992 -13.339 -4.697 1.00 84.12 167 HIS A O 1
ATOM 1420 N N . PRO A 1 168 ? 23.077 -13.478 -3.842 1.00 73.00 168 PRO A N 1
ATOM 1421 C CA . PRO A 1 168 ? 22.629 -13.854 -2.510 1.00 73.00 168 PRO A CA 1
ATOM 1422 C C . PRO A 1 168 ? 21.876 -12.700 -1.860 1.00 73.00 168 PRO A C 1
ATOM 1424 O O . PRO A 1 168 ? 22.339 -11.562 -1.822 1.00 73.00 168 PRO A O 1
ATOM 1427 N N . VAL A 1 169 ? 20.739 -12.995 -1.242 1.00 65.44 169 VAL A N 1
ATOM 1428 C CA . VAL A 1 169 ? 20.171 -12.055 -0.278 1.00 65.44 169 VAL A CA 1
ATOM 1429 C C . VAL A 1 169 ? 21.073 -12.039 0.960 1.00 65.44 169 VAL A C 1
ATOM 1431 O O . VAL A 1 169 ? 20.990 -12.934 1.804 1.00 65.44 169 VAL A O 1
ATOM 1434 N N . ALA A 1 170 ? 21.925 -11.018 1.094 1.00 45.97 170 ALA A N 1
ATOM 1435 C CA . ALA A 1 170 ? 22.513 -10.672 2.384 1.00 45.97 170 ALA A CA 1
ATOM 1436 C C . ALA A 1 170 ? 21.349 -10.406 3.348 1.00 45.97 170 ALA A C 1
ATOM 1438 O O . ALA A 1 170 ? 20.537 -9.541 3.050 1.00 45.97 170 ALA A O 1
ATOM 1439 N N . GLU A 1 171 ? 21.244 -11.187 4.428 1.00 40.03 171 GLU A N 1
ATOM 1440 C CA . GLU A 1 171 ? 20.469 -11.075 5.689 1.00 40.03 171 GLU A CA 1
ATOM 1441 C C . GLU A 1 171 ? 19.393 -9.981 5.925 1.00 40.03 171 GLU A C 1
ATOM 1443 O O . GLU A 1 171 ? 18.493 -10.198 6.733 1.00 40.03 171 GLU A O 1
ATOM 1448 N N . ARG A 1 172 ? 19.401 -8.836 5.244 1.00 44.28 172 ARG A N 1
ATOM 1449 C CA . ARG A 1 172 ? 18.483 -7.701 5.394 1.00 44.28 172 ARG A CA 1
ATOM 1450 C C . ARG A 1 172 ? 17.010 -7.998 5.095 1.00 44.28 172 ARG A C 1
ATOM 1452 O O . ARG A 1 172 ? 16.170 -7.287 5.630 1.00 44.28 172 ARG A O 1
ATOM 1459 N N . ILE A 1 173 ? 16.675 -9.058 4.352 1.00 43.78 173 ILE A N 1
ATOM 1460 C CA . ILE A 1 173 ? 15.271 -9.491 4.163 1.00 43.78 173 ILE A CA 1
ATOM 1461 C C . ILE A 1 173 ? 14.821 -10.466 5.275 1.00 43.78 173 ILE A C 1
ATOM 1463 O O . ILE A 1 173 ? 13.637 -10.546 5.591 1.00 43.78 173 ILE A O 1
ATOM 1467 N N . ARG A 1 174 ? 15.748 -11.136 5.983 1.00 35.09 174 ARG A N 1
ATOM 1468 C CA . ARG A 1 174 ? 15.409 -12.000 7.136 1.00 35.09 174 ARG A CA 1
ATOM 1469 C C . ARG A 1 174 ? 14.985 -11.217 8.385 1.00 35.09 174 ARG A C 1
ATOM 1471 O O . ARG A 1 174 ? 14.241 -11.756 9.203 1.00 35.09 174 ARG A O 1
ATOM 1478 N N . ASN A 1 175 ? 15.339 -9.934 8.493 1.00 35.28 175 ASN A N 1
ATOM 1479 C CA . ASN A 1 175 ? 14.852 -9.061 9.572 1.00 35.28 175 ASN A CA 1
ATOM 1480 C C . ASN A 1 175 ? 13.341 -8.742 9.485 1.00 35.28 175 ASN A C 1
ATOM 1482 O O . ASN A 1 175 ? 12.776 -8.208 10.441 1.00 35.28 175 ASN A O 1
ATOM 1486 N N . ALA A 1 176 ? 12.654 -9.155 8.410 1.00 40.12 176 ALA A N 1
ATOM 1487 C CA . ALA A 1 176 ? 11.192 -9.125 8.306 1.00 40.12 176 ALA A CA 1
ATOM 1488 C C . ALA A 1 176 ? 10.473 -10.089 9.277 1.00 40.12 176 ALA A C 1
ATOM 1490 O O . ALA A 1 176 ? 9.265 -9.986 9.457 1.00 40.12 176 ALA A O 1
ATOM 1491 N N . LYS A 1 177 ? 11.193 -10.986 9.970 1.00 39.56 177 LYS A N 1
ATOM 1492 C CA . LYS A 1 177 ? 10.620 -11.802 11.060 1.00 39.56 177 LYS A CA 1
ATOM 1493 C C . LYS A 1 177 ? 10.628 -11.118 12.436 1.00 39.56 177 LYS A C 1
ATOM 1495 O O . LYS A 1 177 ? 10.159 -11.716 13.398 1.00 39.56 177 LYS A O 1
ATOM 1500 N N . GLY A 1 178 ? 11.141 -9.889 12.548 1.00 46.88 178 GLY A N 1
ATOM 1501 C CA . GLY A 1 178 ? 11.300 -9.210 13.840 1.00 46.88 178 GLY A CA 1
ATOM 1502 C C . GLY A 1 178 ? 10.294 -8.104 14.149 1.00 46.88 178 GLY A C 1
ATOM 1503 O O . GLY A 1 178 ? 9.756 -8.082 15.250 1.00 46.88 178 GLY A O 1
ATOM 1504 N N . HIS A 1 179 ? 10.040 -7.166 13.230 1.00 53.78 179 HIS A N 1
ATOM 1505 C CA . HIS A 1 179 ? 9.376 -5.917 13.640 1.00 53.78 179 HIS A CA 1
ATOM 1506 C C . HIS A 1 179 ? 8.340 -5.359 12.664 1.00 53.78 179 HIS A C 1
ATOM 1508 O O . HIS A 1 179 ? 7.284 -4.930 13.123 1.00 53.78 179 HIS A O 1
ATOM 1514 N N . ASN A 1 180 ? 8.537 -5.463 11.351 1.00 63.47 180 ASN A N 1
ATOM 1515 C CA . ASN A 1 180 ? 7.750 -4.684 10.395 1.00 63.47 180 ASN A CA 1
ATOM 1516 C C . ASN A 1 180 ? 7.096 -5.574 9.330 1.00 63.47 180 ASN A C 1
ATOM 1518 O O . ASN A 1 180 ? 7.795 -6.316 8.642 1.00 63.47 180 ASN A O 1
ATOM 1522 N N . PHE A 1 181 ? 5.766 -5.527 9.227 1.00 76.44 181 PHE A N 1
ATOM 1523 C CA . PHE A 1 181 ? 4.961 -6.381 8.345 1.00 76.44 181 PHE A CA 1
ATOM 1524 C C . PHE A 1 181 ? 3.910 -5.614 7.529 1.00 76.44 181 PHE A C 1
ATOM 1526 O O . PHE A 1 181 ? 3.459 -6.129 6.505 1.00 76.44 181 PH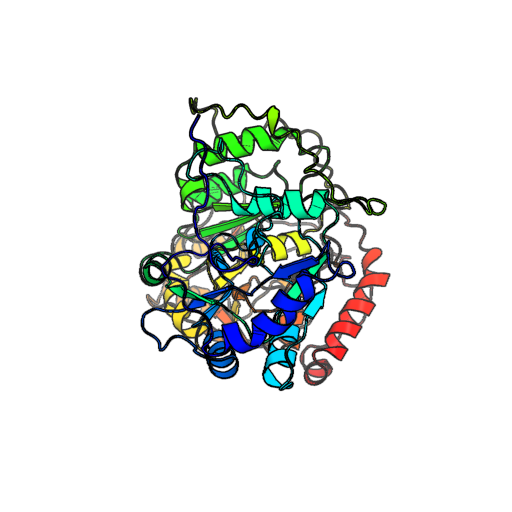E A O 1
ATOM 1533 N N . LEU A 1 182 ? 3.504 -4.419 7.975 1.00 87.00 182 LEU A N 1
ATOM 1534 C CA . LEU A 1 182 ? 2.408 -3.657 7.381 1.00 87.00 182 LEU A CA 1
ATOM 1535 C C . LEU A 1 182 ? 2.855 -2.246 7.011 1.00 87.00 182 LEU A C 1
ATOM 1537 O O . LEU A 1 182 ? 3.245 -1.461 7.870 1.00 87.00 182 LEU A O 1
ATOM 1541 N N . SER A 1 183 ? 2.714 -1.877 5.741 1.00 90.06 183 SER A N 1
ATOM 1542 C CA . SER A 1 183 ? 2.962 -0.508 5.295 1.00 90.06 183 SER A CA 1
ATOM 1543 C C . SER A 1 183 ? 1.673 0.300 5.216 1.00 90.06 183 SER A C 1
ATOM 1545 O O . SER A 1 183 ? 0.744 -0.082 4.503 1.00 90.06 183 SER A O 1
ATOM 1547 N N . LEU A 1 184 ? 1.635 1.464 5.867 1.00 94.88 184 LEU A N 1
ATOM 1548 C CA . LEU A 1 184 ? 0.632 2.488 5.579 1.00 94.88 184 LEU A CA 1
ATOM 1549 C C . LEU A 1 184 ? 0.938 3.095 4.209 1.00 94.88 184 LEU A C 1
ATOM 1551 O O . LEU A 1 184 ? 1.925 3.807 4.055 1.00 94.88 184 LEU A O 1
ATOM 1555 N N . CYS A 1 185 ? 0.108 2.802 3.215 1.00 94.31 185 CYS A N 1
ATOM 1556 C CA . CYS A 1 185 ? 0.221 3.344 1.867 1.00 94.31 185 CYS A CA 1
ATOM 1557 C C . CYS A 1 185 ? -0.714 4.544 1.734 1.00 94.31 185 CYS A C 1
ATOM 1559 O O . CYS A 1 185 ? -1.940 4.398 1.736 1.00 94.31 185 CYS A O 1
ATOM 1561 N N . THR A 1 186 ? -0.132 5.732 1.623 1.00 94.56 186 THR A N 1
ATOM 1562 C CA . THR A 1 186 ? -0.874 6.991 1.600 1.00 94.56 186 THR A CA 1
ATOM 1563 C C . THR A 1 186 ? -0.378 7.921 0.498 1.00 94.56 186 THR A C 1
ATOM 1565 O O . THR A 1 186 ? 0.633 7.667 -0.157 1.00 94.56 186 THR A O 1
ATOM 1568 N N . ASN A 1 187 ? -1.117 8.993 0.249 1.00 92.25 187 ASN A N 1
ATOM 1569 C CA . ASN A 1 187 ? -0.754 10.001 -0.732 1.00 92.25 187 ASN A CA 1
ATOM 1570 C C . ASN A 1 187 ? -1.132 11.395 -0.252 1.00 92.25 187 ASN A C 1
ATOM 1572 O O . ASN A 1 187 ? -1.936 11.567 0.666 1.00 92.25 187 ASN A O 1
ATOM 1576 N N . GLY A 1 188 ? -0.542 12.386 -0.904 1.00 87.44 188 GLY A N 1
ATOM 1577 C CA . GLY A 1 188 ? -0.940 13.768 -0.744 1.00 87.44 188 GLY A CA 1
ATOM 1578 C C . GLY A 1 188 ? -0.234 14.675 -1.734 1.00 87.44 188 GLY A C 1
ATOM 1579 O O . GLY A 1 188 ? 0.381 14.233 -2.704 1.00 87.44 188 GLY A O 1
ATOM 1580 N N . ASP A 1 189 ? -0.332 15.959 -1.451 1.00 82.50 189 ASP A N 1
ATOM 1581 C CA . ASP A 1 189 ? 0.529 17.010 -1.978 1.00 82.50 189 ASP A CA 1
ATOM 1582 C C . ASP A 1 189 ? 1.521 17.402 -0.866 1.00 82.50 189 ASP A C 1
ATOM 1584 O O . ASP A 1 189 ? 1.222 17.190 0.315 1.00 82.50 189 ASP A O 1
ATOM 1588 N N . LEU A 1 190 ? 2.698 17.941 -1.201 1.00 81.12 190 LEU A N 1
ATOM 1589 C CA . LEU A 1 190 ? 3.707 18.312 -0.196 1.00 81.12 190 LEU A CA 1
ATOM 1590 C C . LEU A 1 190 ? 3.205 19.321 0.845 1.00 81.12 190 LEU A C 1
ATOM 1592 O O . LEU A 1 190 ? 3.669 19.291 1.987 1.00 81.12 190 LEU A O 1
ATOM 1596 N N . ARG A 1 191 ? 2.180 20.117 0.524 1.00 79.56 191 ARG A N 1
ATOM 1597 C CA . ARG A 1 191 ? 1.481 20.997 1.479 1.00 79.56 191 ARG A CA 1
ATOM 1598 C C . ARG A 1 191 ? 0.849 20.238 2.655 1.00 79.56 191 ARG A C 1
ATOM 1600 O O . ARG A 1 191 ? 0.580 20.824 3.702 1.00 79.56 191 ARG A O 1
ATOM 1607 N N . TYR A 1 192 ? 0.616 18.936 2.498 1.00 79.81 192 TYR A N 1
ATOM 1608 C CA . TYR A 1 192 ? 0.077 18.030 3.516 1.00 79.81 192 TYR A CA 1
ATOM 1609 C C . TYR A 1 192 ? 1.152 17.166 4.188 1.00 79.81 192 TYR A C 1
ATOM 1611 O O . TYR A 1 192 ? 0.826 16.265 4.963 1.00 79.81 192 TYR A O 1
ATOM 1619 N N . SER A 1 193 ? 2.435 17.438 3.932 1.00 84.19 193 SER A N 1
ATOM 1620 C CA . SER A 1 193 ? 3.551 16.658 4.475 1.00 84.19 193 SER A CA 1
ATOM 1621 C C . SER A 1 193 ? 3.568 16.589 6.003 1.00 84.19 193 SER A C 1
ATOM 1623 O O . SER A 1 193 ? 3.944 15.548 6.538 1.00 84.19 193 SER A O 1
ATOM 1625 N N . PHE A 1 194 ? 3.067 17.613 6.709 1.00 83.88 194 PHE A N 1
ATOM 1626 C CA . PHE A 1 194 ? 2.911 17.618 8.173 1.00 83.88 194 PHE A CA 1
ATOM 1627 C C . PHE A 1 194 ? 2.136 16.402 8.708 1.00 83.88 194 PHE A C 1
ATOM 1629 O O . PHE A 1 194 ? 2.450 15.894 9.786 1.00 83.88 194 PHE A O 1
ATOM 1636 N N . TYR A 1 195 ? 1.159 15.888 7.952 1.00 87.69 195 TYR A N 1
ATOM 1637 C CA . TYR A 1 195 ? 0.454 14.673 8.344 1.00 87.69 195 TYR A CA 1
ATOM 1638 C C . TYR A 1 195 ? 1.373 13.446 8.290 1.00 87.69 195 TYR A C 1
ATOM 1640 O O . TYR A 1 195 ? 1.270 12.605 9.175 1.00 87.69 195 TYR A O 1
ATOM 1648 N N . VAL A 1 196 ? 2.328 13.357 7.351 1.00 89.50 196 VAL A N 1
ATOM 1649 C CA . VAL A 1 196 ? 3.313 12.256 7.327 1.00 89.50 196 VAL A CA 1
ATOM 1650 C C . VAL A 1 196 ? 4.189 12.296 8.570 1.00 89.50 196 VAL A C 1
ATOM 1652 O O . VAL A 1 196 ? 4.431 11.250 9.164 1.00 89.50 196 VAL A O 1
ATOM 1655 N N . PHE A 1 197 ? 4.621 13.482 9.005 1.00 87.31 197 PHE A N 1
ATOM 1656 C CA . PHE A 1 197 ? 5.402 13.610 10.237 1.00 87.31 197 PHE A CA 1
ATOM 1657 C C . PHE A 1 197 ? 4.611 13.097 11.444 1.00 87.31 197 PHE A C 1
ATOM 1659 O O . PHE A 1 197 ? 5.125 12.273 12.200 1.00 87.31 197 PHE A O 1
ATOM 1666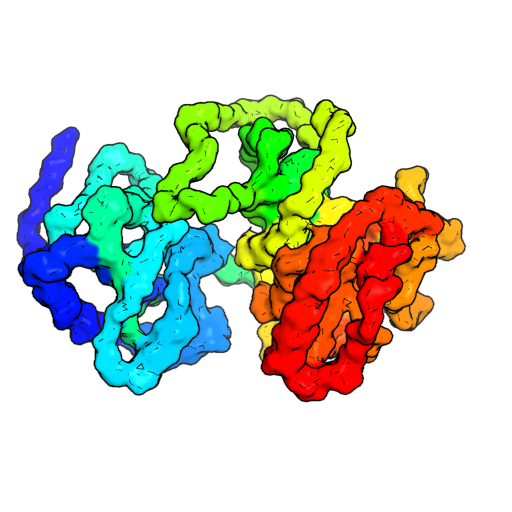 N N . ASN A 1 198 ? 3.336 13.480 11.570 1.00 87.44 198 ASN A N 1
ATOM 1667 C CA . ASN A 1 198 ? 2.457 12.966 12.626 1.00 87.44 198 ASN A CA 1
ATOM 1668 C C . ASN A 1 198 ? 2.259 11.442 12.536 1.00 87.44 198 ASN A C 1
ATOM 1670 O O . ASN A 1 198 ? 2.304 10.746 13.555 1.00 87.44 198 ASN A O 1
ATOM 1674 N N . GLN A 1 199 ? 2.084 10.906 11.326 1.00 90.12 199 GLN A N 1
ATOM 1675 C CA . GLN A 1 199 ? 1.974 9.463 11.104 1.00 90.12 199 GLN A CA 1
ATOM 1676 C C . GLN A 1 199 ? 3.279 8.744 11.453 1.00 90.12 199 GLN A C 1
ATOM 1678 O O . GLN A 1 199 ? 3.232 7.697 12.076 1.00 90.12 199 GLN A O 1
ATOM 1683 N N . SER A 1 200 ? 4.454 9.308 11.164 1.00 88.50 200 SER A N 1
ATOM 1684 C CA . SER A 1 200 ? 5.744 8.679 11.498 1.00 88.50 200 SER A CA 1
ATOM 1685 C C . SER A 1 200 ? 5.930 8.442 13.006 1.00 88.50 200 SER A C 1
ATOM 1687 O O . SER A 1 200 ? 6.647 7.524 13.418 1.00 88.50 200 SER A O 1
ATOM 1689 N N . VAL A 1 201 ? 5.261 9.259 13.828 1.00 88.06 201 VAL A N 1
ATOM 1690 C CA . VAL A 1 201 ? 5.237 9.139 15.290 1.00 88.06 201 VAL A CA 1
ATOM 1691 C C . VAL A 1 201 ? 4.184 8.133 15.757 1.00 88.06 201 VAL A C 1
ATOM 1693 O O . VAL A 1 201 ? 4.456 7.361 16.670 1.00 88.06 201 VAL A O 1
ATOM 1696 N N . THR A 1 202 ? 2.993 8.149 15.155 1.00 87.50 202 THR A N 1
ATOM 1697 C CA . THR A 1 202 ? 1.821 7.396 15.646 1.00 87.50 202 THR A CA 1
ATOM 1698 C C . THR A 1 202 ? 1.655 6.017 15.011 1.00 87.50 202 THR A C 1
ATOM 1700 O O . THR A 1 202 ? 1.185 5.095 15.667 1.00 87.50 202 THR A O 1
ATOM 1703 N N . TRP A 1 203 ? 2.068 5.845 13.759 1.00 90.44 203 TRP A N 1
ATOM 1704 C CA . TRP A 1 203 ? 2.075 4.564 13.070 1.00 90.44 203 TRP A CA 1
ATOM 1705 C C . TRP A 1 203 ? 3.305 3.748 13.488 1.00 90.44 203 TRP A C 1
ATOM 1707 O O . TRP A 1 203 ? 4.456 4.198 13.395 1.00 90.44 203 TRP A O 1
ATOM 1717 N N . GLU A 1 204 ? 3.068 2.536 13.993 1.00 86.94 204 GLU A N 1
ATOM 1718 C CA . GLU A 1 204 ? 4.138 1.730 14.593 1.00 86.94 204 GLU A CA 1
ATOM 1719 C C . GLU A 1 204 ? 5.111 1.166 13.543 1.00 86.94 204 GLU A C 1
ATOM 1721 O O . GLU A 1 204 ? 6.302 1.048 13.828 1.00 86.94 204 GLU A O 1
ATOM 1726 N N . ASP A 1 205 ? 4.619 0.874 12.337 1.00 88.44 205 ASP A N 1
ATOM 1727 C CA . ASP A 1 205 ? 5.322 0.133 11.280 1.00 88.44 205 ASP A CA 1
ATOM 1728 C C . ASP A 1 205 ? 5.787 1.077 10.138 1.00 88.44 205 ASP A C 1
ATOM 1730 O O . ASP A 1 205 ? 5.976 2.279 10.345 1.00 88.44 205 ASP A O 1
ATOM 1734 N N . TYR A 1 206 ? 6.013 0.569 8.926 1.00 89.56 206 TYR A N 1
ATOM 1735 C CA . TYR A 1 206 ? 6.460 1.369 7.785 1.00 89.56 206 TYR A CA 1
ATOM 1736 C C . TYR A 1 206 ? 5.348 2.228 7.170 1.00 89.56 206 TYR A C 1
ATOM 1738 O O . TYR A 1 206 ? 4.175 1.860 7.158 1.00 89.56 206 TYR A O 1
ATOM 1746 N N . ILE A 1 207 ? 5.734 3.345 6.562 1.00 91.31 207 ILE A N 1
ATOM 1747 C CA . ILE A 1 207 ? 4.868 4.245 5.797 1.00 91.31 207 ILE A CA 1
ATOM 1748 C C . ILE A 1 207 ? 5.447 4.367 4.388 1.00 91.31 207 ILE A C 1
ATOM 1750 O O . ILE A 1 207 ? 6.642 4.583 4.216 1.00 91.31 207 ILE A O 1
ATOM 1754 N N . SER A 1 208 ? 4.599 4.257 3.374 1.00 92.81 208 SER A N 1
ATOM 1755 C CA . SER A 1 208 ? 4.925 4.577 1.988 1.00 92.81 208 SER A CA 1
ATOM 1756 C C . SER A 1 208 ? 4.014 5.705 1.533 1.00 92.81 208 SER A C 1
ATOM 1758 O O . SER A 1 208 ? 2.790 5.554 1.536 1.00 92.81 208 SER A O 1
ATOM 1760 N N . VAL A 1 209 ? 4.595 6.849 1.182 1.00 92.25 209 VAL A N 1
ATOM 1761 C CA . VAL A 1 209 ? 3.851 8.045 0.785 1.00 92.25 209 VAL A CA 1
ATOM 1762 C C . VAL A 1 209 ? 4.235 8.488 -0.615 1.00 92.25 209 VAL A C 1
ATOM 1764 O O . VAL A 1 209 ? 5.413 8.615 -0.940 1.00 92.25 209 VAL A O 1
ATOM 1767 N N . ALA A 1 210 ? 3.229 8.754 -1.443 1.00 89.31 210 ALA A N 1
ATOM 1768 C CA . ALA A 1 210 ? 3.429 9.352 -2.753 1.00 89.31 210 ALA A CA 1
ATOM 1769 C C . ALA A 1 210 ? 2.928 10.805 -2.758 1.00 89.31 210 ALA A C 1
ATOM 1771 O O . ALA A 1 210 ? 1.753 11.069 -2.485 1.00 89.31 210 ALA A O 1
ATOM 1772 N N . PHE A 1 211 ? 3.821 11.745 -3.070 1.00 88.31 211 PHE A N 1
ATOM 1773 C CA . PHE A 1 211 ? 3.515 13.169 -3.169 1.00 88.31 211 PHE A CA 1
ATOM 1774 C C . PHE A 1 211 ? 3.431 13.611 -4.620 1.00 88.31 211 PHE A C 1
ATOM 1776 O O . PHE A 1 211 ? 4.380 13.434 -5.384 1.00 88.31 211 PHE A O 1
ATOM 1783 N N . PHE A 1 212 ? 2.296 14.199 -4.991 1.00 85.69 212 PHE A N 1
ATOM 1784 C CA . PHE A 1 212 ? 2.160 14.848 -6.286 1.00 85.69 212 PHE A CA 1
ATOM 1785 C C . PHE A 1 212 ? 2.763 16.246 -6.204 1.00 85.69 212 PHE A C 1
ATOM 1787 O O . PHE A 1 212 ? 2.459 16.996 -5.277 1.00 85.69 212 PHE A O 1
ATOM 1794 N N . ILE A 1 213 ? 3.607 16.566 -7.176 1.00 80.38 213 ILE A N 1
ATOM 1795 C CA . ILE A 1 213 ? 4.304 17.834 -7.315 1.00 80.38 213 ILE A CA 1
ATOM 1796 C C . ILE A 1 213 ? 3.690 18.575 -8.497 1.00 80.38 213 ILE A C 1
ATOM 1798 O O . ILE A 1 213 ? 3.850 18.185 -9.658 1.00 80.38 213 ILE A O 1
ATOM 1802 N N . ASP A 1 214 ? 2.983 19.651 -8.180 1.00 74.88 214 ASP A N 1
ATOM 1803 C CA . ASP A 1 214 ? 2.517 20.650 -9.131 1.00 74.88 214 ASP A CA 1
ATOM 1804 C C . ASP A 1 214 ? 3.420 21.897 -9.097 1.00 74.88 214 ASP A C 1
ATOM 1806 O O . ASP A 1 214 ? 4.388 21.983 -8.339 1.00 74.88 214 ASP A O 1
ATOM 1810 N N . ALA A 1 215 ? 3.103 22.892 -9.927 1.00 68.25 215 ALA A N 1
ATOM 1811 C CA . ALA A 1 215 ? 3.865 24.138 -9.973 1.00 68.25 215 ALA A CA 1
ATOM 1812 C C . ALA A 1 215 ? 3.847 24.923 -8.644 1.00 68.25 215 ALA A C 1
ATOM 1814 O O . ALA A 1 215 ? 4.730 25.745 -8.425 1.00 68.25 215 ALA A O 1
ATOM 1815 N N . ASN A 1 216 ? 2.868 24.681 -7.764 1.00 69.31 216 ASN A N 1
ATOM 1816 C CA . ASN A 1 216 ? 2.686 25.429 -6.517 1.00 69.31 216 ASN A CA 1
ATOM 1817 C C . ASN A 1 216 ? 3.321 24.744 -5.298 1.00 69.31 216 ASN A C 1
ATOM 1819 O O . ASN A 1 216 ? 3.512 25.392 -4.277 1.00 69.31 216 ASN A O 1
ATOM 1823 N N . SER A 1 217 ? 3.600 23.445 -5.386 1.00 70.12 217 SER A N 1
ATOM 1824 C CA . SER A 1 217 ? 4.204 22.619 -4.327 1.00 70.12 217 SER A CA 1
ATOM 1825 C C . SER A 1 217 ? 5.697 22.360 -4.563 1.00 70.12 217 SER A C 1
ATOM 1827 O O . SER A 1 217 ? 6.365 21.720 -3.753 1.00 70.12 217 SER A O 1
ATOM 1829 N N . TYR A 1 218 ? 6.244 22.885 -5.663 1.00 69.75 218 TYR A N 1
ATOM 1830 C CA . TYR A 1 218 ? 7.654 22.766 -6.029 1.00 69.75 218 TYR A CA 1
ATOM 1831 C C . TYR A 1 218 ? 8.600 23.336 -4.959 1.00 69.75 218 TYR A C 1
ATOM 1833 O O . TYR A 1 218 ? 9.602 22.705 -4.617 1.00 69.75 218 TYR A O 1
ATOM 1841 N N . GLU A 1 219 ? 8.279 24.511 -4.412 1.00 70.62 219 GLU A N 1
ATOM 1842 C CA . GLU A 1 219 ? 9.118 25.198 -3.417 1.00 70.62 219 GLU A CA 1
ATOM 1843 C C . GLU A 1 219 ? 9.197 24.428 -2.085 1.00 70.62 219 GLU A C 1
ATOM 1845 O O . GLU A 1 219 ? 10.181 24.547 -1.353 1.00 70.62 219 GLU A O 1
ATOM 1850 N N . ASP A 1 220 ? 8.222 23.554 -1.810 1.00 76.88 220 ASP A N 1
ATOM 1851 C CA . ASP A 1 220 ? 8.145 22.775 -0.571 1.00 76.88 220 ASP A CA 1
ATOM 1852 C C . ASP A 1 220 ? 9.121 21.578 -0.543 1.00 76.88 220 ASP A C 1
ATOM 1854 O O . ASP A 1 220 ? 9.389 21.019 0.524 1.00 76.88 220 ASP A O 1
ATOM 1858 N N . ILE A 1 221 ? 9.698 21.174 -1.687 1.00 78.31 221 ILE A N 1
ATOM 1859 C CA . ILE A 1 221 ? 10.558 19.977 -1.791 1.00 78.31 221 ILE A CA 1
ATOM 1860 C C . ILE A 1 221 ? 11.811 20.100 -0.922 1.00 78.31 221 ILE A C 1
ATOM 1862 O O . ILE A 1 221 ? 12.166 19.162 -0.206 1.00 78.31 221 ILE A O 1
ATOM 1866 N N . GLN A 1 222 ? 12.505 21.239 -0.981 1.00 76.12 222 GLN A N 1
ATOM 1867 C CA . GLN A 1 222 ? 13.773 21.412 -0.265 1.00 76.12 222 GLN A CA 1
ATOM 1868 C C . GLN A 1 222 ? 13.573 21.362 1.252 1.00 76.12 222 GLN A C 1
ATOM 1870 O O . GLN A 1 222 ? 14.374 20.750 1.968 1.00 76.12 222 GLN A O 1
ATOM 1875 N N . GLN A 1 223 ? 12.490 21.975 1.731 1.00 76.50 223 GLN A N 1
ATOM 1876 C CA . GLN A 1 223 ? 12.133 21.929 3.140 1.00 76.50 223 GLN A CA 1
ATOM 1877 C C . GLN A 1 223 ? 11.744 20.509 3.547 1.00 76.50 223 GLN A C 1
ATOM 1879 O O . GLN A 1 223 ? 12.298 19.995 4.513 1.00 76.50 223 GLN A O 1
ATOM 1884 N N . TYR A 1 224 ? 10.895 19.835 2.766 1.00 82.88 224 TYR A N 1
ATOM 1885 C CA . TYR A 1 224 ? 10.508 18.453 3.039 1.00 82.88 224 TYR A CA 1
ATOM 1886 C C . TYR A 1 224 ? 11.717 17.513 3.131 1.00 82.88 224 TYR A C 1
ATOM 1888 O O . TYR A 1 224 ? 11.804 16.715 4.060 1.00 82.88 224 TYR A O 1
ATOM 1896 N N . ILE A 1 225 ? 12.672 17.616 2.199 1.00 79.12 225 ILE A N 1
ATOM 1897 C CA . ILE A 1 225 ? 13.905 16.818 2.225 1.00 79.12 225 ILE A CA 1
ATOM 1898 C C . ILE A 1 225 ? 14.706 17.118 3.496 1.00 79.12 225 ILE A C 1
ATOM 1900 O O . ILE A 1 225 ? 15.174 16.193 4.157 1.00 79.12 225 ILE A O 1
ATOM 1904 N N . THR A 1 226 ? 14.846 18.393 3.863 1.00 77.31 226 THR A N 1
ATOM 1905 C CA . THR A 1 226 ? 15.544 18.795 5.093 1.00 77.31 226 THR A CA 1
ATOM 1906 C C . THR A 1 226 ? 14.866 18.198 6.328 1.00 77.31 226 THR A C 1
ATOM 1908 O O . THR A 1 226 ? 15.532 17.549 7.134 1.00 77.31 226 THR A O 1
ATOM 1911 N N . ASP A 1 227 ? 13.546 18.327 6.436 1.00 78.69 227 ASP A N 1
ATOM 1912 C CA . ASP A 1 227 ? 12.757 17.797 7.548 1.00 78.69 227 ASP A CA 1
ATOM 1913 C C . ASP A 1 227 ? 12.834 16.263 7.608 1.00 78.69 227 ASP A C 1
ATOM 1915 O O . ASP A 1 227 ? 13.070 15.690 8.671 1.00 78.69 227 ASP A O 1
ATOM 1919 N N . TYR A 1 228 ? 12.726 15.584 6.461 1.00 82.31 228 TYR A N 1
ATOM 1920 C CA . TYR A 1 228 ? 12.905 14.136 6.350 1.00 82.31 228 TYR A CA 1
ATOM 1921 C C . TYR A 1 228 ? 14.280 13.704 6.875 1.00 82.31 228 TYR A C 1
ATOM 1923 O O . TYR A 1 228 ? 14.386 12.744 7.639 1.00 82.31 228 TYR A O 1
ATOM 1931 N N . TYR A 1 229 ? 15.346 14.421 6.501 1.00 79.25 229 TYR A N 1
ATOM 1932 C CA . TYR A 1 229 ? 16.697 14.123 6.971 1.00 79.25 229 TYR A CA 1
ATOM 1933 C C . TYR A 1 229 ? 16.911 14.452 8.443 1.00 79.25 229 TYR A C 1
ATOM 1935 O O . TYR A 1 229 ? 17.743 13.793 9.063 1.00 79.25 229 TYR A O 1
ATOM 1943 N N . CYS A 1 230 ? 16.194 15.410 9.021 1.00 79.00 230 CYS A N 1
ATOM 1944 C CA . CYS A 1 230 ? 16.352 15.783 10.424 1.00 79.00 230 CYS A CA 1
ATOM 1945 C C . CYS A 1 230 ? 15.509 14.914 11.370 1.00 79.00 230 CYS A C 1
ATOM 1947 O O . CYS A 1 230 ? 15.984 14.546 12.448 1.00 79.00 230 CYS A O 1
ATOM 1949 N N . GLU A 1 231 ? 14.342 14.443 10.937 1.00 81.19 231 GLU A N 1
ATOM 1950 C CA . GLU A 1 231 ? 13.434 13.641 11.760 1.00 81.19 231 GLU A CA 1
ATOM 1951 C C . GLU A 1 231 ? 13.759 12.138 11.725 1.00 81.19 231 GLU A C 1
ATOM 1953 O O . GLU A 1 231 ? 13.660 11.462 10.701 1.00 81.19 231 GLU A O 1
ATOM 1958 N N . GLN A 1 232 ? 14.135 11.569 12.877 1.00 80.25 232 GLN A N 1
ATOM 1959 C CA . GLN A 1 232 ? 14.581 10.169 12.965 1.00 80.25 232 GLN A CA 1
ATOM 1960 C C . GLN A 1 232 ? 13.491 9.164 12.572 1.00 80.25 232 GLN A C 1
ATOM 1962 O O . GLN A 1 232 ? 13.782 8.187 11.883 1.00 80.25 232 GLN A O 1
ATOM 1967 N N . ASN A 1 233 ? 12.243 9.408 12.977 1.00 81.94 233 ASN A N 1
ATOM 1968 C CA . ASN A 1 233 ? 11.121 8.538 12.621 1.00 81.94 233 ASN A CA 1
ATOM 1969 C C . ASN A 1 233 ? 10.867 8.527 11.111 1.00 81.94 233 ASN A C 1
ATOM 1971 O O . ASN A 1 233 ? 10.584 7.467 10.559 1.00 81.94 233 ASN A O 1
ATOM 1975 N N . MET A 1 234 ? 11.046 9.667 10.436 1.00 82.25 234 MET A N 1
ATOM 1976 C CA . MET A 1 234 ? 10.926 9.756 8.981 1.00 82.25 234 MET A CA 1
ATOM 1977 C C . MET A 1 234 ? 11.971 8.872 8.302 1.00 82.25 234 MET A C 1
ATOM 1979 O O . MET A 1 234 ? 11.607 7.962 7.564 1.00 82.25 234 MET A O 1
ATOM 1983 N N . ARG A 1 235 ? 13.256 9.047 8.644 1.00 81.69 235 ARG A N 1
ATOM 1984 C CA . ARG A 1 235 ? 14.357 8.255 8.062 1.00 81.69 235 ARG A CA 1
ATOM 1985 C C . ARG A 1 235 ? 14.207 6.749 8.267 1.00 81.69 235 ARG A C 1
ATOM 1987 O O . ARG A 1 235 ? 14.653 5.972 7.430 1.00 81.69 235 ARG A O 1
ATOM 1994 N N . ASN A 1 236 ? 13.637 6.345 9.399 1.00 77.31 236 ASN A N 1
ATOM 1995 C CA . ASN A 1 236 ? 13.563 4.940 9.781 1.00 77.31 236 ASN A CA 1
ATOM 1996 C C . ASN A 1 236 ? 12.317 4.229 9.248 1.00 77.31 236 ASN A C 1
ATOM 1998 O O . ASN A 1 236 ? 12.351 3.008 9.094 1.00 77.31 236 ASN A O 1
ATOM 2002 N N . LYS A 1 237 ? 11.216 4.958 9.027 1.00 82.50 237 LYS A N 1
ATOM 2003 C CA . LYS A 1 237 ? 9.907 4.356 8.743 1.00 82.50 237 LYS A CA 1
ATOM 2004 C C . LYS A 1 237 ? 9.297 4.767 7.408 1.00 82.50 237 LYS A C 1
ATOM 2006 O O . LYS A 1 237 ? 8.417 4.056 6.934 1.00 82.50 237 LYS A O 1
ATOM 2011 N N . VAL A 1 238 ? 9.697 5.891 6.820 1.00 84.00 238 VAL A N 1
ATOM 2012 C CA . VAL A 1 238 ? 8.982 6.494 5.688 1.00 84.00 238 VAL A CA 1
ATOM 2013 C C . VAL A 1 238 ? 9.738 6.261 4.383 1.00 84.00 238 VAL A C 1
ATOM 2015 O O . VAL A 1 238 ? 10.919 6.556 4.286 1.00 84.00 238 VAL A O 1
ATOM 2018 N N . SER A 1 239 ? 9.043 5.760 3.365 1.00 84.75 239 SER A N 1
ATOM 2019 C CA . SER A 1 239 ? 9.486 5.730 1.969 1.00 84.75 239 SER A CA 1
ATOM 2020 C C . SER A 1 239 ? 8.693 6.770 1.181 1.00 84.75 239 SER A C 1
ATOM 2022 O O . SER A 1 239 ? 7.460 6.761 1.233 1.00 84.75 239 SER A O 1
ATOM 2024 N N . THR A 1 240 ? 9.383 7.668 0.475 1.00 84.62 240 THR A N 1
ATOM 2025 C CA . THR A 1 240 ? 8.753 8.806 -0.208 1.00 84.62 240 THR A CA 1
ATOM 2026 C C . THR A 1 240 ? 8.944 8.751 -1.716 1.00 84.62 240 THR A C 1
ATOM 2028 O O . THR A 1 240 ? 10.068 8.671 -2.205 1.00 84.62 240 THR A O 1
ATOM 2031 N N . HIS A 1 241 ? 7.838 8.896 -2.446 1.00 84.81 241 HIS A N 1
ATOM 2032 C CA . HIS A 1 241 ? 7.784 8.878 -3.907 1.00 84.81 241 HIS A CA 1
ATOM 2033 C C . HIS A 1 241 ? 7.298 10.236 -4.416 1.00 84.81 241 HIS A C 1
ATOM 2035 O O . HIS A 1 241 ? 6.153 10.612 -4.171 1.00 84.81 241 HIS A O 1
ATOM 2041 N N . LEU A 1 242 ? 8.156 10.990 -5.103 1.00 84.62 242 LEU A N 1
ATOM 2042 C CA . LEU A 1 242 ? 7.787 12.278 -5.701 1.00 84.62 242 LEU A CA 1
ATOM 2043 C C . LEU A 1 242 ? 7.303 12.051 -7.136 1.00 84.62 242 LEU A C 1
ATOM 2045 O O . LEU A 1 242 ? 8.003 11.428 -7.931 1.00 84.62 242 LEU A O 1
ATOM 2049 N N . VAL A 1 243 ? 6.115 12.553 -7.467 1.00 82.06 243 VAL A N 1
ATOM 2050 C CA . VAL A 1 243 ? 5.435 12.298 -8.746 1.00 82.06 243 VAL A CA 1
ATOM 2051 C C . VAL A 1 243 ? 5.057 13.624 -9.389 1.00 82.06 243 VAL A C 1
ATOM 2053 O O . VAL A 1 243 ? 4.436 14.457 -8.743 1.00 82.06 243 VAL A O 1
ATOM 2056 N N . TRP A 1 244 ? 5.376 13.824 -10.664 1.00 80.25 244 TRP A N 1
ATOM 2057 C CA . TRP A 1 244 ? 4.992 15.020 -11.421 1.00 80.25 244 TRP A CA 1
ATOM 2058 C C . TRP A 1 244 ? 4.401 14.634 -12.779 1.00 80.25 244 TRP A C 1
ATOM 2060 O O . TRP A 1 244 ? 4.641 13.543 -13.299 1.00 80.25 244 TRP A O 1
ATOM 2070 N N . LYS A 1 245 ? 3.601 15.529 -13.367 1.00 74.62 245 LYS A N 1
ATOM 2071 C CA . LYS A 1 245 ? 2.975 15.306 -14.677 1.00 74.62 245 LYS A CA 1
ATOM 2072 C C . LYS A 1 245 ? 4.001 15.510 -15.796 1.00 74.62 245 LYS A C 1
ATOM 2074 O O . LYS A 1 245 ? 4.619 16.569 -15.887 1.00 74.62 245 LYS A O 1
ATOM 2079 N N . GLN A 1 246 ? 4.145 14.522 -16.676 1.00 69.56 246 GLN A N 1
ATOM 2080 C CA . GLN A 1 246 ? 4.917 14.660 -17.913 1.00 69.56 246 GLN A CA 1
ATOM 2081 C C . GLN A 1 246 ? 4.088 15.402 -18.976 1.00 69.56 246 GLN A C 1
ATOM 2083 O O . GLN A 1 246 ? 2.890 15.143 -19.121 1.00 69.56 246 GLN A O 1
ATOM 2088 N N . SER A 1 247 ? 4.699 16.328 -19.723 1.00 62.00 247 SER A N 1
ATOM 2089 C CA . SER A 1 247 ? 4.026 16.990 -20.847 1.00 62.00 247 SER A CA 1
ATOM 2090 C C . SER A 1 247 ? 3.946 16.051 -22.059 1.00 62.00 247 SER A C 1
ATOM 2092 O O . SER A 1 247 ? 4.852 15.266 -22.325 1.00 62.00 247 SER A O 1
ATOM 2094 N N . SER A 1 248 ? 2.849 16.116 -22.815 1.00 56.31 248 SER A N 1
ATOM 2095 C CA . SER A 1 248 ? 2.555 15.182 -23.915 1.00 56.31 248 SER A CA 1
ATOM 2096 C C . SER A 1 248 ? 3.472 15.308 -25.141 1.00 56.31 248 SER A C 1
ATOM 2098 O O . SER A 1 248 ? 3.402 14.461 -26.025 1.00 56.31 248 SER A O 1
ATOM 2100 N N . ASN A 1 249 ? 4.314 16.345 -25.212 1.00 50.84 249 ASN A N 1
ATOM 2101 C CA . ASN A 1 249 ? 5.116 16.683 -26.397 1.00 50.84 249 ASN A CA 1
ATOM 2102 C C . ASN A 1 249 ? 6.616 16.374 -26.256 1.00 50.84 249 ASN A C 1
ATOM 2104 O O . ASN A 1 249 ? 7.395 16.762 -27.123 1.00 50.84 249 ASN A O 1
ATOM 2108 N N . THR A 1 250 ? 7.056 15.703 -25.192 1.00 47.81 250 THR A N 1
ATOM 2109 C CA . THR A 1 250 ? 8.483 15.401 -24.999 1.00 47.81 250 THR A CA 1
ATOM 2110 C C . THR A 1 250 ? 8.793 13.976 -25.446 1.00 47.81 250 THR A C 1
ATOM 2112 O O . THR A 1 250 ? 8.515 13.025 -24.719 1.00 47.81 250 THR A O 1
ATOM 2115 N N . SER A 1 251 ? 9.371 13.833 -26.640 1.00 44.38 251 SER A N 1
ATOM 2116 C CA . SER A 1 251 ? 9.988 12.592 -27.141 1.00 44.38 251 SER A CA 1
ATOM 2117 C C . SER A 1 251 ? 11.430 12.395 -26.653 1.00 44.38 251 SER A C 1
ATOM 2119 O O . SER A 1 251 ? 12.054 11.386 -26.967 1.00 44.38 251 SER A O 1
ATOM 2121 N N . GLU A 1 252 ? 11.976 13.361 -25.912 1.00 47.19 252 GLU A N 1
ATOM 2122 C CA . GLU A 1 252 ? 13.339 13.334 -25.383 1.00 47.19 252 GLU A CA 1
ATOM 2123 C C . GLU A 1 252 ? 13.373 12.876 -23.921 1.00 47.19 252 GLU A C 1
ATOM 2125 O O . GLU A 1 252 ? 12.447 13.128 -23.145 1.00 47.19 252 GLU A O 1
ATOM 2130 N N . CYS A 1 253 ? 14.476 12.220 -23.545 1.00 44.19 253 CYS A N 1
ATOM 2131 C CA . CYS A 1 253 ? 14.801 11.888 -22.161 1.00 44.19 253 CYS A CA 1
ATOM 2132 C C . CYS A 1 253 ? 14.896 13.181 -21.346 1.00 44.19 253 CYS A C 1
ATOM 2134 O O . CYS A 1 253 ? 15.922 13.859 -21.367 1.00 44.19 253 CYS A O 1
ATOM 2136 N N . LEU A 1 254 ? 13.821 13.532 -20.641 1.00 46.75 254 LEU A N 1
ATOM 2137 C CA . LEU A 1 254 ? 13.819 14.703 -19.780 1.00 46.75 254 LEU A CA 1
ATOM 2138 C C . LEU A 1 254 ? 14.850 14.512 -18.666 1.00 46.75 254 LEU A C 1
ATOM 2140 O O . LEU A 1 254 ? 14.807 13.548 -17.897 1.00 46.75 254 LEU A O 1
ATOM 2144 N N . THR A 1 255 ? 15.756 15.476 -18.551 1.00 46.75 255 THR A N 1
ATOM 2145 C CA . THR A 1 255 ? 16.384 15.786 -17.273 1.00 46.75 255 THR A CA 1
ATOM 2146 C C . THR A 1 255 ? 15.278 16.009 -16.248 1.00 46.75 255 THR A C 1
ATOM 2148 O O . THR A 1 255 ? 14.267 16.648 -16.551 1.00 46.75 255 THR A O 1
ATOM 2151 N N . MET A 1 256 ? 15.473 15.483 -15.034 1.00 48.34 256 MET A N 1
ATOM 2152 C CA . MET A 1 256 ? 14.713 15.910 -13.859 1.00 48.34 256 MET A CA 1
ATOM 2153 C C . MET A 1 256 ? 14.498 17.430 -13.963 1.00 48.34 256 MET A C 1
ATOM 2155 O O . MET A 1 256 ? 15.495 18.138 -14.126 1.00 48.34 256 MET A O 1
ATOM 2159 N N . PRO A 1 257 ? 13.260 17.961 -13.904 1.00 50.09 257 PRO A N 1
ATOM 2160 C CA . PRO A 1 257 ? 13.019 19.403 -14.051 1.00 50.09 257 PRO A CA 1
ATOM 2161 C C . PRO A 1 257 ? 13.677 20.233 -12.931 1.00 50.09 257 PRO A C 1
ATOM 2163 O O . PRO A 1 257 ? 13.615 21.459 -12.932 1.00 50.09 257 PRO A O 1
ATOM 2166 N N . PHE A 1 258 ? 14.325 19.561 -11.980 1.00 56.94 258 PHE A N 1
ATOM 2167 C CA . PHE A 1 258 ? 15.011 20.111 -10.832 1.00 56.94 258 PHE A CA 1
ATOM 2168 C C . PHE A 1 258 ? 16.503 20.308 -11.146 1.00 56.94 258 PHE A C 1
ATOM 2170 O O . PHE A 1 258 ? 17.201 19.330 -11.438 1.00 56.94 258 PHE A O 1
ATOM 2177 N N . PRO A 1 259 ? 17.054 21.526 -11.016 1.00 48.91 259 PRO A N 1
ATOM 2178 C CA . PRO A 1 259 ? 18.494 21.703 -10.946 1.00 48.91 259 PRO A CA 1
ATOM 2179 C C . PRO A 1 259 ? 19.001 21.084 -9.634 1.00 48.91 259 PRO A C 1
ATOM 2181 O O . PRO A 1 259 ? 19.033 21.734 -8.592 1.00 48.91 259 PRO A O 1
ATOM 2184 N N . VAL A 1 260 ? 19.430 19.816 -9.690 1.00 46.75 260 VAL A N 1
ATOM 2185 C CA . VAL A 1 260 ? 20.048 19.080 -8.563 1.00 46.75 260 VAL A CA 1
ATOM 2186 C C . VAL A 1 260 ? 21.220 19.871 -7.951 1.00 46.75 260 VAL A C 1
ATOM 2188 O O . VAL A 1 260 ? 21.514 19.758 -6.765 1.00 46.75 260 VAL A O 1
ATOM 2191 N N . ASN A 1 261 ? 21.838 20.745 -8.749 1.00 46.72 261 ASN A N 1
ATOM 2192 C CA . ASN A 1 261 ? 23.037 21.505 -8.409 1.00 46.72 261 ASN A CA 1
ATOM 2193 C C . ASN A 1 261 ? 22.836 22.627 -7.370 1.00 46.72 261 ASN A C 1
ATOM 2195 O O . ASN A 1 261 ? 23.835 23.128 -6.865 1.00 46.72 261 ASN A O 1
ATOM 2199 N N . ASN A 1 262 ? 21.598 23.008 -7.024 1.00 50.88 262 ASN A N 1
ATOM 2200 C CA . ASN A 1 262 ? 21.325 24.082 -6.050 1.00 50.88 262 ASN A CA 1
ATOM 2201 C C . ASN A 1 262 ? 20.777 23.588 -4.697 1.00 50.88 262 ASN A C 1
ATOM 2203 O O . ASN A 1 262 ? 20.422 24.404 -3.846 1.00 50.88 262 ASN A O 1
ATOM 2207 N N . PHE A 1 263 ? 20.710 22.274 -4.461 1.00 58.34 263 PHE A N 1
ATOM 2208 C CA . PHE A 1 263 ? 20.260 21.751 -3.170 1.00 58.34 263 PHE A CA 1
ATOM 2209 C C . PHE A 1 263 ? 21.366 21.840 -2.117 1.00 58.34 263 PHE A C 1
ATOM 2211 O O . PHE A 1 263 ? 22.212 20.955 -1.985 1.00 58.34 263 PHE A O 1
ATOM 2218 N N . THR A 1 264 ? 21.323 22.891 -1.303 1.00 59.84 264 THR A N 1
ATOM 2219 C CA . THR A 1 264 ? 22.130 22.961 -0.082 1.00 59.84 264 THR A CA 1
ATOM 2220 C C . THR A 1 264 ? 21.374 22.260 1.040 1.00 59.84 264 THR A C 1
ATOM 2222 O O . THR A 1 264 ? 20.466 22.834 1.642 1.00 59.84 264 THR A O 1
ATOM 2225 N N . LEU A 1 265 ? 21.733 21.004 1.324 1.00 62.31 265 LEU A N 1
ATOM 2226 C CA . LEU A 1 265 ? 21.203 20.295 2.487 1.00 62.31 265 LEU A CA 1
ATOM 2227 C C . LEU A 1 265 ? 21.681 21.010 3.758 1.00 62.31 265 LEU A C 1
ATOM 2229 O O . LEU A 1 265 ? 22.871 20.975 4.088 1.00 62.31 265 LEU A O 1
ATOM 2233 N N . ASN A 1 266 ? 20.762 21.644 4.484 1.00 63.56 266 ASN A N 1
ATOM 2234 C CA . ASN A 1 266 ? 21.079 22.225 5.780 1.00 63.56 266 ASN A CA 1
ATOM 2235 C C . ASN A 1 266 ? 21.240 21.102 6.818 1.00 63.56 266 ASN A C 1
ATOM 2237 O O . ASN A 1 266 ? 20.287 20.684 7.468 1.00 63.56 266 ASN A O 1
ATOM 2241 N N . LYS A 1 267 ? 22.470 20.604 6.976 1.00 62.72 267 LYS A N 1
ATOM 2242 C CA . LYS A 1 267 ? 22.804 19.542 7.940 1.00 62.72 267 LYS A CA 1
ATOM 2243 C C . LYS A 1 267 ? 22.715 19.981 9.402 1.00 62.72 267 LYS A C 1
ATOM 2245 O O . LYS A 1 267 ? 22.798 19.131 10.283 1.00 62.72 267 LYS A O 1
ATOM 2250 N N . ASN A 1 268 ? 22.555 21.277 9.678 1.00 68.88 268 ASN A N 1
ATOM 2251 C CA . ASN A 1 268 ? 22.568 21.779 11.049 1.00 68.88 268 ASN A CA 1
ATOM 2252 C C . ASN A 1 268 ? 21.265 21.493 11.807 1.00 68.88 268 ASN A C 1
ATOM 2254 O O . ASN A 1 268 ? 21.219 21.793 12.996 1.00 68.88 268 ASN A O 1
ATOM 2258 N N . CYS A 1 269 ? 20.241 20.917 11.150 1.00 70.50 269 CYS A N 1
ATOM 2259 C CA . CYS A 1 269 ? 18.967 20.487 11.745 1.00 70.50 269 CYS A CA 1
ATOM 2260 C C . CYS A 1 269 ? 18.461 21.429 12.842 1.00 70.50 269 CYS A C 1
ATOM 2262 O O . CYS A 1 269 ? 18.035 21.008 13.921 1.00 70.50 269 CYS A O 1
ATOM 2264 N N . THR A 1 270 ? 18.555 22.734 12.580 1.00 63.03 270 THR A N 1
ATOM 2265 C CA . THR A 1 270 ? 18.025 23.759 13.466 1.00 63.03 270 THR A CA 1
ATOM 2266 C C . THR A 1 270 ? 16.525 23.553 13.494 1.00 63.03 270 THR A C 1
ATOM 2268 O O . THR A 1 270 ? 15.889 23.733 12.461 1.00 63.03 270 THR A O 1
ATOM 2271 N N . LYS A 1 271 ? 15.994 23.116 14.643 1.00 54.09 271 LYS A N 1
ATOM 2272 C CA . LYS A 1 271 ? 14.575 22.814 14.866 1.00 54.09 271 LYS A CA 1
ATOM 2273 C C . LYS A 1 271 ? 13.700 24.039 14.584 1.00 54.09 271 LYS A C 1
ATOM 2275 O O . LYS A 1 271 ? 13.264 24.729 15.501 1.00 54.09 271 LYS A O 1
ATOM 2280 N N . THR A 1 272 ? 13.413 24.312 13.325 1.00 51.09 272 THR A N 1
ATOM 2281 C CA . THR A 1 272 ? 12.133 24.887 12.948 1.00 51.09 272 THR A CA 1
ATOM 2282 C C . THR A 1 272 ? 11.156 23.728 13.077 1.00 51.09 272 THR A C 1
ATOM 2284 O O . THR A 1 272 ? 11.428 22.659 12.539 1.00 51.09 272 THR A O 1
ATOM 2287 N N . GLY A 1 273 ? 10.101 23.863 13.885 1.00 53.09 273 GLY A N 1
ATOM 2288 C CA . GLY A 1 273 ? 9.106 22.794 14.035 1.00 53.09 273 GLY A CA 1
ATOM 2289 C C . GLY A 1 273 ? 8.587 22.302 12.674 1.00 53.09 273 GLY A C 1
ATOM 2290 O O . GLY A 1 273 ? 8.786 23.004 11.678 1.00 53.09 273 GLY A O 1
ATOM 2291 N N . PRO A 1 274 ? 7.931 21.124 12.619 1.00 50.94 274 PRO A N 1
ATOM 2292 C CA . PRO A 1 274 ? 7.406 20.579 11.368 1.00 50.94 274 PRO A CA 1
ATOM 2293 C C . PRO A 1 274 ? 6.653 21.675 10.622 1.00 50.94 274 PRO A C 1
ATOM 2295 O O . PRO A 1 274 ? 5.949 22.454 11.265 1.00 50.94 274 PRO A O 1
ATOM 2298 N N . TYR A 1 275 ? 6.858 21.760 9.306 1.00 52.84 275 TYR A N 1
ATOM 2299 C CA . TYR A 1 275 ? 6.274 22.748 8.399 1.00 52.84 275 TYR A CA 1
ATOM 2300 C C . TYR A 1 275 ? 4.764 22.913 8.651 1.00 52.84 275 TYR A C 1
ATOM 2302 O O . TYR A 1 275 ? 3.921 22.200 8.109 1.00 52.84 275 TYR A O 1
ATOM 2310 N N . VAL A 1 276 ? 4.411 23.826 9.555 1.00 47.75 276 VAL A N 1
ATOM 2311 C CA . VAL A 1 276 ? 3.049 24.058 10.027 1.00 47.75 276 VAL A CA 1
ATOM 2312 C C . VAL A 1 276 ? 2.721 25.515 9.709 1.00 47.75 276 VAL A C 1
ATOM 2314 O O . VAL A 1 276 ? 3.311 26.443 10.255 1.00 47.75 276 VAL A O 1
ATOM 2317 N N . GLN A 1 277 ? 1.730 25.670 8.824 1.00 45.53 277 GLN A N 1
ATOM 2318 C CA . GLN A 1 277 ? 0.797 26.802 8.675 1.00 45.53 277 GLN A CA 1
ATOM 2319 C C . GLN A 1 277 ? 1.027 27.947 7.670 1.00 45.53 277 GLN A C 1
ATOM 2321 O O . GLN A 1 277 ? 0.046 28.653 7.422 1.00 45.53 277 GLN A O 1
ATOM 2326 N N . SER A 1 278 ? 2.173 28.160 7.012 1.00 42.31 278 SER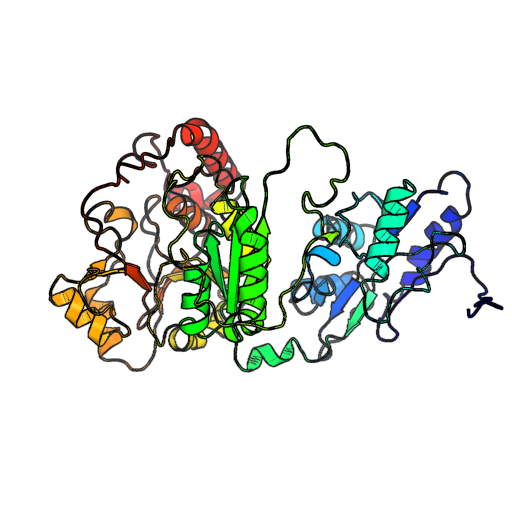 A N 1
ATOM 2327 C CA . SER A 1 278 ? 2.303 29.403 6.208 1.00 42.31 278 SER A CA 1
ATOM 2328 C C . SER A 1 278 ? 1.677 29.370 4.799 1.00 42.31 278 SER A C 1
ATOM 2330 O O . SER A 1 278 ? 1.197 30.405 4.341 1.00 42.31 278 SER A O 1
ATOM 2332 N N . HIS A 1 279 ? 1.561 28.214 4.132 1.00 45.91 279 HIS A N 1
ATOM 2333 C CA . HIS A 1 279 ? 1.056 28.137 2.743 1.00 45.91 279 HIS A CA 1
ATOM 2334 C C . HIS A 1 279 ? -0.454 27.844 2.629 1.00 45.91 279 HIS A C 1
ATOM 2336 O O . HIS A 1 279 ? -0.938 27.235 1.676 1.00 45.91 279 HIS A O 1
ATOM 2342 N N . SER A 1 280 ? -1.251 28.306 3.599 1.00 45.88 280 SER A N 1
ATOM 2343 C CA . SER A 1 280 ? -2.694 28.016 3.672 1.00 45.88 280 SER A CA 1
ATOM 2344 C C . SER A 1 280 ? -3.608 28.875 2.782 1.00 45.88 280 SER A C 1
ATOM 2346 O O . SER A 1 280 ? -4.829 28.766 2.909 1.00 45.88 280 SER A O 1
ATOM 2348 N N . LYS A 1 281 ? -3.090 29.714 1.873 1.00 43.56 281 LYS A N 1
ATOM 2349 C CA . LYS A 1 281 ? -3.948 30.693 1.173 1.00 43.56 281 LYS A CA 1
ATOM 2350 C C . LYS A 1 281 ? -4.552 30.260 -0.161 1.00 43.56 281 LYS A C 1
ATOM 2352 O O . LYS A 1 281 ? -5.548 30.859 -0.539 1.00 43.56 281 LYS A O 1
ATOM 2357 N N . ASN A 1 282 ? -4.078 29.200 -0.817 1.00 44.84 282 ASN A N 1
ATOM 2358 C CA . ASN A 1 282 ? -4.731 28.682 -2.029 1.00 44.84 282 ASN A CA 1
ATOM 2359 C C . ASN A 1 282 ? -4.991 27.174 -1.923 1.00 44.84 282 ASN A C 1
ATOM 2361 O O . ASN A 1 282 ? -4.250 26.340 -2.437 1.00 44.84 282 ASN A O 1
ATOM 2365 N N . LYS A 1 283 ? -6.098 26.834 -1.250 1.00 49.59 283 LYS A N 1
ATOM 2366 C CA . LYS A 1 283 ? -6.654 25.474 -1.109 1.00 49.59 283 LYS A CA 1
ATOM 2367 C C . LYS A 1 283 ? -7.369 24.968 -2.373 1.00 49.59 283 LYS A C 1
ATOM 2369 O O . LYS A 1 283 ? -8.221 24.081 -2.270 1.00 49.59 283 LYS A O 1
ATOM 2374 N N . ASN A 1 284 ? -7.059 25.510 -3.547 1.00 50.88 284 ASN A N 1
ATOM 2375 C CA . ASN A 1 284 ? -7.617 24.980 -4.782 1.00 50.88 284 ASN A CA 1
ATOM 2376 C C . ASN A 1 284 ? -6.782 23.768 -5.170 1.00 50.88 284 ASN A C 1
ATOM 2378 O O . ASN A 1 284 ? -5.672 23.892 -5.685 1.00 50.88 284 ASN A O 1
ATOM 2382 N N . TRP A 1 285 ? -7.313 22.590 -4.843 1.00 50.94 285 TRP A N 1
ATOM 2383 C CA . TRP A 1 285 ? -6.872 21.352 -5.462 1.00 50.94 285 TRP A CA 1
ATOM 2384 C C . TRP A 1 285 ? -7.005 21.567 -6.965 1.00 50.94 285 TRP A C 1
ATOM 2386 O O . TRP A 1 285 ? -8.071 21.957 -7.445 1.00 50.94 285 TRP A O 1
ATOM 2396 N N . THR A 1 286 ? -5.913 21.395 -7.698 1.00 53.59 286 THR A N 1
ATOM 2397 C CA . THR A 1 286 ? -6.011 21.363 -9.149 1.00 53.59 286 THR A CA 1
ATOM 2398 C C . THR A 1 286 ? -6.861 20.142 -9.504 1.00 53.59 286 THR A C 1
ATOM 2400 O O . THR A 1 286 ? -6.725 19.077 -8.898 1.00 53.59 286 THR A O 1
ATOM 2403 N N . THR A 1 287 ? -7.761 20.277 -10.477 1.00 56.72 287 THR A N 1
ATOM 2404 C CA . THR A 1 287 ? -8.587 19.174 -11.012 1.00 56.72 287 THR A CA 1
ATOM 2405 C C . THR A 1 287 ? -7.764 18.008 -11.577 1.00 56.72 287 THR A C 1
ATOM 2407 O O . THR A 1 287 ? -8.321 16.991 -11.977 1.00 56.72 287 THR A O 1
ATOM 2410 N N . ASP A 1 288 ? -6.441 18.158 -11.598 1.00 68.69 288 ASP A N 1
ATOM 2411 C CA . ASP A 1 288 ? -5.463 17.276 -12.214 1.00 68.69 288 ASP A CA 1
ATOM 2412 C C . ASP A 1 288 ? -4.763 16.340 -11.209 1.00 68.69 288 ASP A C 1
ATOM 2414 O O . ASP A 1 288 ? -3.886 15.585 -11.625 1.00 68.69 288 ASP A O 1
ATOM 2418 N N . TYR A 1 289 ? -5.107 16.363 -9.911 1.00 80.56 289 TYR A N 1
ATOM 2419 C CA . TYR A 1 289 ? -4.482 15.485 -8.909 1.00 80.56 289 TYR A CA 1
ATOM 2420 C C . TYR A 1 289 ? -4.839 14.000 -9.146 1.00 80.56 289 TYR A C 1
ATOM 2422 O O . TYR A 1 289 ? -6.000 13.613 -8.967 1.00 80.56 289 TYR A O 1
ATOM 2430 N N . PRO A 1 290 ? -3.872 13.125 -9.493 1.00 84.75 290 PRO A N 1
ATOM 2431 C CA . PRO A 1 290 ? -4.164 11.760 -9.924 1.00 84.75 290 PRO A CA 1
ATOM 2432 C C . PRO A 1 290 ? -4.225 10.780 -8.737 1.00 84.75 290 PRO A C 1
ATOM 2434 O O . PRO A 1 290 ? -3.433 9.843 -8.657 1.00 84.75 290 PRO A O 1
ATOM 2437 N N . GLN A 1 291 ? -5.160 10.983 -7.800 1.00 86.19 291 GLN A N 1
ATOM 2438 C CA . GLN A 1 291 ? -5.218 10.283 -6.500 1.00 86.19 291 GLN A CA 1
ATOM 2439 C C . GLN A 1 291 ? -5.020 8.760 -6.582 1.00 86.19 291 GLN A C 1
ATOM 2441 O O . GLN A 1 291 ? -4.217 8.195 -5.838 1.00 86.19 291 GLN A O 1
ATOM 2446 N N . ASN A 1 292 ? -5.709 8.089 -7.506 1.00 88.38 292 ASN A N 1
ATOM 2447 C CA . ASN A 1 292 ? -5.608 6.637 -7.660 1.00 88.38 292 ASN A CA 1
ATOM 2448 C C . ASN A 1 292 ? -4.224 6.179 -8.137 1.00 88.38 292 ASN A C 1
ATOM 2450 O O . ASN A 1 292 ? -3.708 5.179 -7.636 1.00 88.38 292 ASN A O 1
ATOM 2454 N N . ALA A 1 293 ? -3.594 6.926 -9.049 1.00 88.75 293 ALA A N 1
ATOM 2455 C CA . ALA A 1 293 ? -2.212 6.665 -9.445 1.00 88.75 293 ALA A CA 1
ATOM 2456 C C . ALA A 1 293 ? -1.259 6.886 -8.261 1.00 88.75 293 ALA A C 1
ATOM 2458 O O . ALA A 1 293 ? -0.365 6.076 -8.032 1.00 88.75 293 ALA A O 1
ATOM 2459 N N . MET A 1 294 ? -1.497 7.917 -7.443 1.00 90.31 294 MET A N 1
ATOM 2460 C CA . MET A 1 294 ? -0.693 8.168 -6.243 1.00 90.31 294 MET A CA 1
ATOM 2461 C C . MET A 1 294 ? -0.786 7.016 -5.232 1.00 90.31 294 MET A C 1
ATOM 2463 O O . MET A 1 294 ? 0.240 6.569 -4.720 1.00 90.31 294 MET A O 1
ATOM 2467 N N . PHE A 1 295 ? -1.984 6.475 -4.977 1.00 90.12 295 PHE A N 1
ATOM 2468 C CA . PHE A 1 295 ? -2.138 5.271 -4.149 1.00 90.12 295 PHE A CA 1
ATOM 2469 C C . PHE A 1 295 ? -1.397 4.064 -4.735 1.00 90.12 295 PHE A C 1
ATOM 2471 O O . PHE A 1 295 ? -0.768 3.314 -3.987 1.00 90.12 295 PHE A O 1
ATOM 2478 N N . ASN A 1 296 ? -1.448 3.866 -6.055 1.00 87.38 296 ASN A N 1
ATOM 2479 C CA . ASN A 1 296 ? -0.726 2.774 -6.708 1.00 87.38 296 ASN A CA 1
ATOM 2480 C C . ASN A 1 296 ? 0.789 2.930 -6.572 1.00 87.38 296 ASN A C 1
ATOM 2482 O O . ASN A 1 296 ? 1.451 1.968 -6.196 1.00 87.38 296 ASN A O 1
ATOM 2486 N N . ILE A 1 297 ? 1.327 4.131 -6.789 1.00 84.62 297 ILE A N 1
ATOM 2487 C CA . ILE A 1 297 ? 2.754 4.432 -6.621 1.00 84.62 297 ILE A CA 1
ATOM 2488 C C . ILE A 1 297 ? 3.190 4.182 -5.174 1.00 84.62 297 ILE A C 1
ATOM 2490 O O . ILE A 1 297 ? 4.188 3.499 -4.948 1.00 84.62 297 ILE A O 1
ATOM 2494 N N . ALA A 1 298 ? 2.405 4.639 -4.193 1.00 86.25 298 ALA A N 1
ATOM 2495 C CA . ALA A 1 298 ? 2.678 4.375 -2.784 1.00 86.25 298 ALA A CA 1
ATOM 2496 C C . ALA A 1 298 ? 2.713 2.867 -2.480 1.00 86.25 298 ALA A C 1
ATOM 2498 O O . ALA A 1 298 ? 3.622 2.403 -1.795 1.00 86.25 298 ALA A O 1
ATOM 2499 N N . ARG A 1 299 ? 1.774 2.080 -3.023 1.00 88.94 299 ARG A N 1
ATOM 2500 C CA . ARG A 1 299 ? 1.756 0.614 -2.865 1.00 88.94 299 ARG A CA 1
ATOM 2501 C C . ARG A 1 299 ? 2.941 -0.069 -3.549 1.00 88.94 299 ARG A C 1
ATOM 2503 O O . ARG A 1 299 ? 3.552 -0.958 -2.964 1.00 88.94 299 ARG A O 1
ATOM 2510 N N . ILE A 1 300 ? 3.282 0.340 -4.770 1.00 83.25 300 ILE A N 1
ATOM 2511 C CA . ILE A 1 300 ? 4.418 -0.210 -5.527 1.00 83.25 300 ILE A CA 1
ATOM 2512 C C . ILE A 1 300 ? 5.717 0.017 -4.750 1.00 83.25 300 ILE A C 1
ATOM 2514 O O . ILE A 1 300 ? 6.494 -0.916 -4.556 1.00 83.25 300 ILE A O 1
ATOM 2518 N N . GLY A 1 301 ? 5.914 1.237 -4.256 1.00 75.25 301 GLY A N 1
ATOM 2519 C CA . GLY A 1 301 ? 7.103 1.638 -3.517 1.00 75.25 301 GLY A CA 1
ATOM 2520 C C . GLY A 1 301 ? 7.093 1.308 -2.021 1.00 75.25 301 GLY A C 1
ATOM 2521 O O . GLY A 1 301 ? 7.997 1.734 -1.298 1.00 75.25 301 GLY A O 1
ATOM 2522 N N . ALA A 1 302 ? 6.083 0.579 -1.536 1.00 78.81 302 ALA A N 1
ATOM 2523 C CA . ALA A 1 302 ? 5.997 0.190 -0.136 1.00 78.81 302 ALA A CA 1
ATOM 2524 C C . ALA A 1 302 ? 7.037 -0.887 0.217 1.00 78.81 302 ALA A C 1
ATOM 2526 O O . ALA A 1 302 ? 7.255 -1.805 -0.580 1.00 78.81 302 ALA A O 1
ATOM 2527 N N . PRO A 1 303 ? 7.652 -0.833 1.412 1.00 74.50 303 PRO A N 1
ATOM 2528 C CA . PRO A 1 303 ? 8.689 -1.785 1.819 1.00 74.50 303 PRO A CA 1
ATOM 2529 C C . PRO A 1 303 ? 8.155 -3.161 2.252 1.00 74.50 303 PRO A C 1
ATOM 2531 O O . PRO A 1 303 ? 8.925 -4.113 2.295 1.00 74.50 303 PRO A O 1
ATOM 2534 N N . THR A 1 304 ? 6.858 -3.301 2.550 1.00 78.31 304 THR A N 1
ATOM 2535 C CA . THR A 1 304 ? 6.249 -4.573 3.004 1.00 78.31 304 THR A CA 1
ATOM 2536 C C . THR A 1 304 ? 5.258 -5.139 1.990 1.00 78.31 304 THR A C 1
ATOM 2538 O O . THR A 1 304 ? 4.883 -4.458 1.035 1.00 78.31 304 THR A O 1
ATOM 2541 N N . ASP A 1 305 ? 4.825 -6.386 2.186 1.00 78.12 305 ASP A N 1
ATOM 2542 C CA . ASP A 1 305 ? 3.893 -7.072 1.281 1.00 78.12 305 ASP A CA 1
ATOM 2543 C C . ASP A 1 305 ? 2.418 -6.926 1.659 1.00 78.12 305 ASP A C 1
ATOM 2545 O O . ASP A 1 305 ? 1.553 -7.264 0.849 1.00 78.12 305 ASP A O 1
ATOM 2549 N N . VAL A 1 306 ? 2.121 -6.393 2.847 1.00 86.31 306 VAL A N 1
ATOM 2550 C CA . VAL A 1 306 ? 0.760 -6.080 3.292 1.00 86.31 306 VAL A CA 1
ATOM 2551 C C . VAL A 1 306 ? 0.632 -4.572 3.440 1.00 86.31 306 VAL A C 1
ATOM 2553 O O . VAL A 1 306 ? 1.472 -3.913 4.049 1.00 86.31 306 VAL A O 1
ATOM 2556 N N . HIS A 1 307 ? -0.423 -4.004 2.871 1.00 90.62 307 HIS A N 1
ATOM 2557 C CA . HIS A 1 307 ? -0.629 -2.570 2.742 1.00 90.62 307 HIS A CA 1
ATOM 2558 C C . HIS A 1 307 ? -1.949 -2.161 3.380 1.00 90.62 307 HIS A C 1
ATOM 2560 O O . HIS A 1 307 ? -3.009 -2.688 3.045 1.00 90.62 307 HIS A O 1
ATOM 2566 N N . MET A 1 308 ? -1.888 -1.163 4.253 1.00 94.44 308 MET A N 1
ATOM 2567 C CA . MET A 1 308 ? -3.054 -0.409 4.688 1.00 94.44 308 MET A CA 1
ATOM 2568 C C . MET A 1 308 ? -3.210 0.799 3.765 1.00 94.44 308 MET A C 1
ATOM 2570 O O . MET A 1 308 ? -2.405 1.725 3.835 1.00 94.44 308 MET A O 1
ATOM 2574 N N . VAL A 1 309 ? -4.222 0.805 2.898 1.00 93.31 309 VAL A N 1
ATOM 2575 C CA . VAL A 1 309 ? -4.500 1.963 2.035 1.00 93.31 309 VAL A CA 1
ATOM 2576 C C . VAL A 1 309 ? -5.374 2.950 2.800 1.00 93.31 309 VAL A C 1
ATOM 2578 O O . VAL A 1 309 ? -6.471 2.614 3.246 1.00 93.31 309 VAL A O 1
ATOM 2581 N N . SER A 1 310 ? -4.890 4.176 2.987 1.00 92.69 310 SER A N 1
ATOM 2582 C CA . SER A 1 310 ? -5.628 5.184 3.746 1.00 92.69 310 SER A CA 1
ATOM 2583 C C . SER A 1 310 ? -5.222 6.604 3.378 1.00 92.69 310 SER A C 1
ATOM 2585 O O . SER A 1 310 ? -4.067 6.870 3.039 1.00 92.69 310 SER A O 1
ATOM 2587 N N . THR A 1 311 ? -6.162 7.539 3.519 1.00 88.69 311 THR A N 1
ATOM 2588 C CA . THR A 1 311 ? -5.841 8.967 3.541 1.00 88.69 311 THR A CA 1
ATOM 2589 C C . THR A 1 311 ? -4.910 9.277 4.714 1.00 88.69 311 THR A C 1
ATOM 2591 O O . THR A 1 311 ? -4.920 8.592 5.744 1.00 88.69 311 THR A O 1
ATOM 2594 N N . ILE A 1 312 ? -4.064 10.283 4.511 1.00 85.94 312 ILE A N 1
ATOM 2595 C CA . ILE A 1 312 ? -2.935 10.636 5.379 1.00 85.94 312 ILE A CA 1
ATOM 2596 C C . ILE A 1 312 ? -3.361 11.185 6.754 1.00 85.94 312 ILE A C 1
ATOM 2598 O O . ILE A 1 312 ? -2.603 11.154 7.722 1.00 85.94 312 ILE A O 1
ATOM 2602 N N . ASP A 1 313 ? -4.593 11.672 6.842 1.00 86.88 313 ASP A N 1
ATOM 2603 C CA . ASP A 1 313 ? -5.216 12.306 8.001 1.00 86.88 313 ASP A CA 1
ATOM 2604 C C . ASP A 1 313 ? -6.001 11.338 8.899 1.00 86.88 313 ASP A C 1
ATOM 2606 O O . ASP A 1 313 ? -6.415 11.722 9.994 1.00 86.88 313 ASP A O 1
ATOM 2610 N N . ASN A 1 314 ? -6.178 10.079 8.486 1.00 90.19 314 ASN A N 1
ATOM 2611 C CA . ASN A 1 314 ? -6.794 9.064 9.338 1.00 90.19 314 ASN A CA 1
ATOM 2612 C C . ASN A 1 314 ? -5.861 8.657 10.472 1.00 90.19 314 ASN A C 1
ATOM 2614 O O . ASN A 1 314 ? -4.711 8.278 10.258 1.00 90.19 314 ASN A O 1
ATOM 2618 N N . LYS A 1 315 ? -6.402 8.629 11.684 1.00 91.75 315 LYS A N 1
ATOM 2619 C CA . LYS A 1 315 ? -5.738 8.059 12.850 1.00 91.75 315 LYS A CA 1
ATOM 2620 C C . LYS A 1 315 ? -6.122 6.593 13.010 1.00 91.75 315 LYS A C 1
ATOM 2622 O O . LYS A 1 315 ? -7.276 6.238 12.803 1.00 91.75 315 LYS A O 1
ATOM 2627 N N . PHE A 1 316 ? -5.181 5.756 13.424 1.00 94.19 316 PHE A N 1
ATOM 2628 C CA . PHE A 1 316 ? -5.430 4.353 13.756 1.00 94.19 316 PHE A CA 1
ATOM 2629 C C . PHE A 1 316 ? -5.437 4.153 15.272 1.00 94.19 316 PHE A C 1
ATOM 2631 O O . PHE A 1 316 ? -4.809 4.923 15.997 1.00 94.19 316 PHE A O 1
ATOM 2638 N N . SER A 1 317 ? -6.156 3.136 15.750 1.00 94.31 317 SER A N 1
ATOM 2639 C CA . SER A 1 317 ? -6.094 2.721 17.157 1.00 94.31 317 SER A CA 1
ATOM 2640 C C . SER A 1 317 ? -4.663 2.338 17.557 1.00 94.31 317 SER A C 1
ATOM 2642 O O . SER A 1 317 ? -3.988 1.696 16.758 1.00 94.31 317 SER A O 1
ATOM 2644 N N . ASP A 1 318 ? -4.229 2.626 18.783 1.00 90.88 318 ASP A N 1
ATOM 2645 C CA . ASP A 1 318 ? -2.827 2.445 19.207 1.00 90.88 318 ASP A CA 1
ATOM 2646 C C . ASP A 1 318 ? -2.322 1.003 18.981 1.00 90.88 318 ASP A C 1
ATOM 2648 O O . ASP A 1 318 ? -1.228 0.787 18.485 1.00 90.88 318 ASP A O 1
ATOM 2652 N N . ASP A 1 319 ? -3.163 -0.004 19.235 1.00 88.31 319 ASP A N 1
ATOM 2653 C CA . ASP A 1 319 ? -2.812 -1.422 19.073 1.00 88.31 319 ASP A CA 1
ATOM 2654 C C . ASP A 1 319 ? -2.970 -1.967 17.636 1.00 88.31 319 ASP A C 1
ATOM 2656 O O . ASP A 1 319 ? -2.927 -3.183 17.429 1.00 88.31 319 ASP A O 1
ATOM 2660 N N . PHE A 1 320 ? -3.210 -1.121 16.630 1.00 92.44 320 PHE A N 1
ATOM 2661 C CA . PHE A 1 320 ? -3.654 -1.553 15.297 1.00 92.44 320 PHE A CA 1
ATOM 2662 C C . PHE A 1 320 ? -2.751 -2.631 14.673 1.00 92.44 320 PHE A C 1
ATOM 2664 O O . PHE A 1 320 ? -3.218 -3.719 14.324 1.00 92.44 320 PHE A O 1
ATOM 2671 N N . ILE A 1 321 ? -1.444 -2.369 14.601 1.00 89.12 321 ILE A N 1
ATOM 2672 C CA . ILE A 1 321 ? -0.444 -3.284 14.031 1.00 89.12 321 ILE A CA 1
ATOM 2673 C C . ILE A 1 321 ? -0.413 -4.590 14.822 1.00 89.12 321 ILE A C 1
ATOM 2675 O O . ILE A 1 321 ? -0.467 -5.677 14.244 1.00 89.12 321 ILE A O 1
ATOM 2679 N N . ARG A 1 322 ? -0.416 -4.502 16.156 1.00 87.06 322 ARG A N 1
ATOM 2680 C CA . ARG A 1 322 ? -0.464 -5.663 17.052 1.00 87.06 322 ARG A CA 1
ATOM 2681 C C . ARG A 1 322 ? -1.713 -6.524 16.838 1.00 87.06 322 ARG A C 1
ATOM 2683 O O . ARG A 1 322 ? -1.628 -7.742 16.977 1.00 87.06 322 ARG A O 1
ATOM 2690 N N . ARG A 1 323 ? -2.863 -5.927 16.505 1.00 88.75 323 ARG A N 1
ATOM 2691 C CA . ARG A 1 323 ? -4.123 -6.652 16.257 1.00 88.75 323 ARG A CA 1
ATOM 2692 C C . ARG A 1 323 ? -4.179 -7.313 14.889 1.00 88.75 323 ARG A C 1
ATOM 2694 O O . ARG A 1 323 ? -4.757 -8.393 14.789 1.00 88.75 323 ARG A O 1
ATOM 2701 N N . VAL A 1 324 ? -3.575 -6.702 13.874 1.00 88.06 324 VAL A N 1
ATOM 2702 C CA . VAL A 1 324 ? -3.507 -7.248 12.512 1.00 88.06 324 VAL A CA 1
ATOM 2703 C C . VAL A 1 324 ? -2.443 -8.353 12.409 1.00 88.06 324 VAL A C 1
ATOM 2705 O O . VAL A 1 324 ? -2.660 -9.347 11.721 1.00 88.06 324 VAL A O 1
ATOM 2708 N N . ARG A 1 325 ? -1.319 -8.232 13.129 1.00 84.25 325 ARG A N 1
ATOM 2709 C CA . ARG A 1 325 ? -0.152 -9.133 13.030 1.00 84.25 325 ARG A CA 1
ATOM 2710 C C . ARG A 1 325 ? -0.456 -10.638 13.115 1.00 84.25 325 ARG A C 1
ATOM 2712 O O . ARG A 1 325 ? 0.123 -11.369 12.319 1.00 84.25 325 ARG A O 1
ATOM 2719 N N . PRO A 1 326 ? -1.351 -11.141 13.991 1.00 83.38 326 PRO A N 1
ATOM 2720 C CA . PRO A 1 326 ? -1.685 -12.569 14.043 1.00 83.38 326 PRO A CA 1
ATOM 2721 C C . PRO A 1 326 ? -2.285 -13.124 12.742 1.00 83.38 326 PRO A C 1
ATOM 2723 O O . PRO A 1 326 ? -2.350 -14.337 12.561 1.00 83.38 326 PRO A O 1
ATOM 2726 N N . TYR A 1 327 ? -2.739 -12.246 11.847 1.00 81.06 327 TYR A N 1
ATOM 2727 C CA . TYR A 1 327 ? -3.268 -12.599 10.535 1.00 81.06 327 TYR A CA 1
ATOM 2728 C C . TYR A 1 327 ? -2.249 -12.439 9.413 1.00 81.06 327 TYR A C 1
ATOM 2730 O O . TYR A 1 327 ? -2.569 -12.814 8.292 1.00 81.06 327 TYR A O 1
ATOM 2738 N N . ALA A 1 328 ? -1.044 -11.928 9.690 1.00 70.06 328 ALA A N 1
ATOM 2739 C CA . ALA A 1 328 ? -0.015 -11.686 8.682 1.00 70.06 328 ALA A CA 1
ATOM 2740 C C . ALA A 1 328 ? 0.382 -12.979 7.954 1.00 70.06 328 ALA A C 1
ATOM 2742 O O . ALA A 1 328 ? 0.343 -13.015 6.729 1.00 70.06 328 ALA A O 1
ATOM 2743 N N . ASP A 1 329 ? 0.650 -14.060 8.694 1.00 64.12 329 ASP A N 1
ATOM 2744 C CA . ASP A 1 329 ? 1.019 -15.352 8.098 1.00 64.12 329 ASP A CA 1
ATOM 2745 C C . ASP A 1 329 ? -0.129 -15.946 7.271 1.00 64.12 329 ASP A C 1
ATOM 2747 O O . ASP A 1 329 ? 0.092 -16.419 6.161 1.00 64.12 329 ASP A O 1
ATOM 2751 N N . LYS A 1 330 ? -1.374 -15.840 7.762 1.00 67.44 330 LYS A N 1
ATOM 2752 C CA . LYS A 1 330 ? -2.567 -16.252 7.003 1.00 67.44 330 LYS A CA 1
ATOM 2753 C C . LYS A 1 330 ? -2.732 -15.434 5.725 1.00 67.44 330 LYS A C 1
ATOM 2755 O O . LYS A 1 330 ? -3.115 -15.984 4.708 1.00 67.44 330 LYS A O 1
ATOM 2760 N N . TYR A 1 331 ? -2.430 -14.138 5.759 1.00 65.75 331 TYR A N 1
ATOM 2761 C CA . TYR A 1 331 ? -2.521 -13.256 4.592 1.00 65.75 331 TYR A CA 1
ATOM 2762 C C . TYR A 1 331 ? -1.512 -13.608 3.494 1.00 65.75 331 TYR A C 1
ATOM 2764 O O . TYR A 1 331 ? -1.782 -13.381 2.313 1.00 65.75 331 TYR A O 1
ATOM 2772 N N . LEU A 1 332 ? -0.356 -14.143 3.891 1.00 61.06 332 LEU A N 1
ATOM 2773 C CA . LEU A 1 332 ? 0.731 -14.551 3.001 1.00 61.06 332 LEU A CA 1
ATOM 2774 C C . LEU A 1 332 ? 0.612 -16.012 2.534 1.00 61.06 332 LEU A C 1
ATOM 2776 O O . LEU A 1 332 ? 1.339 -16.424 1.630 1.00 61.06 332 LEU A O 1
ATOM 2780 N N . ASP A 1 333 ? -0.299 -16.787 3.119 1.00 64.38 333 ASP A N 1
ATOM 2781 C CA . ASP A 1 333 ? -0.586 -18.158 2.711 1.00 64.38 333 ASP A CA 1
ATOM 2782 C C . ASP A 1 333 ? -1.455 -18.185 1.436 1.00 64.38 333 ASP A C 1
ATOM 2784 O O . ASP A 1 333 ? -2.424 -17.433 1.284 1.00 64.38 333 ASP A O 1
ATOM 2788 N N . LYS A 1 334 ? -1.101 -19.079 0.503 1.00 60.78 334 LYS A N 1
ATOM 2789 C CA . LYS A 1 334 ? -1.782 -19.269 -0.785 1.00 60.78 334 LYS A CA 1
ATOM 2790 C C . LYS A 1 334 ? -3.244 -19.671 -0.621 1.00 60.78 334 LYS A C 1
ATOM 2792 O O . LYS A 1 334 ? -4.060 -19.319 -1.468 1.00 60.78 334 LYS A O 1
ATOM 2797 N N . GLU A 1 335 ? -3.594 -20.377 0.454 1.00 59.66 335 GLU A N 1
ATOM 2798 C CA . GLU A 1 335 ? -4.991 -20.745 0.723 1.00 59.66 335 GLU A CA 1
ATOM 2799 C C . GLU A 1 335 ? -5.896 -19.505 0.874 1.00 59.66 335 GLU A C 1
ATOM 2801 O O . GLU A 1 335 ? -7.079 -19.545 0.538 1.00 59.66 335 GLU A O 1
ATOM 2806 N N . TYR A 1 336 ? -5.326 -18.368 1.279 1.00 68.38 336 TYR A N 1
ATOM 2807 C CA . TYR A 1 336 ? -6.040 -17.113 1.502 1.00 68.38 336 TYR A CA 1
ATOM 2808 C C . TYR A 1 336 ? -5.696 -16.058 0.435 1.00 68.38 336 TYR A C 1
ATOM 2810 O O . TYR A 1 336 ? -5.898 -14.859 0.646 1.00 68.38 336 TYR A O 1
ATOM 2818 N N . GLU A 1 337 ? -5.229 -16.469 -0.756 1.00 73.50 337 GLU A N 1
ATOM 2819 C CA . GLU A 1 337 ? -4.891 -15.567 -1.876 1.00 73.50 337 GLU A CA 1
ATOM 2820 C C . GLU A 1 337 ? -6.091 -14.736 -2.377 1.00 73.50 337 GLU A C 1
ATOM 2822 O O . GLU A 1 337 ? -5.927 -13.750 -3.082 1.00 73.50 337 GLU A O 1
ATOM 2827 N N . LYS A 1 338 ? -7.322 -15.046 -1.972 1.00 87.19 338 LYS A N 1
ATOM 2828 C CA . LYS A 1 338 ? -8.511 -14.246 -2.304 1.00 87.19 338 LYS A CA 1
ATOM 2829 C C . LYS A 1 338 ? -9.221 -13.719 -1.064 1.00 87.19 338 LYS A C 1
ATOM 2831 O O . LYS A 1 338 ? -10.436 -13.803 -0.960 1.00 87.19 338 LYS A O 1
ATOM 2836 N N . MET A 1 339 ? -8.474 -13.179 -0.110 1.00 89.44 339 MET A N 1
ATOM 2837 C CA . MET A 1 339 ? -9.010 -12.606 1.122 1.00 89.44 339 MET A CA 1
ATOM 2838 C C . MET A 1 339 ? -8.637 -11.127 1.243 1.00 89.44 339 MET A C 1
ATOM 2840 O O . MET A 1 339 ? -7.481 -10.770 1.040 1.00 89.44 339 MET A O 1
ATOM 2844 N N . VAL A 1 340 ? -9.603 -10.285 1.622 1.00 92.06 340 VAL A N 1
ATOM 2845 C CA . VAL A 1 340 ? -9.349 -8.922 2.110 1.00 92.06 340 VAL A CA 1
ATOM 2846 C C . VAL A 1 340 ? -9.829 -8.739 3.548 1.00 92.06 340 VAL A C 1
ATOM 2848 O O . VAL A 1 340 ? -10.912 -9.199 3.923 1.00 92.06 340 VAL A O 1
ATOM 2851 N N . ILE A 1 341 ? -9.034 -8.034 4.354 1.00 93.44 341 ILE A N 1
ATOM 2852 C CA . ILE A 1 341 ? -9.394 -7.621 5.713 1.00 93.44 341 ILE A CA 1
ATOM 2853 C C . ILE A 1 341 ? -9.963 -6.209 5.675 1.00 93.44 341 ILE A C 1
ATOM 2855 O O . ILE A 1 341 ? -9.335 -5.284 5.173 1.00 93.44 341 ILE A O 1
ATOM 2859 N N . ILE A 1 342 ? -11.135 -6.047 6.269 1.00 95.50 342 ILE A N 1
ATOM 2860 C CA . ILE A 1 342 ? -11.832 -4.786 6.456 1.00 95.50 342 ILE A CA 1
ATOM 2861 C C . ILE A 1 342 ? -11.584 -4.272 7.866 1.00 95.50 342 ILE A C 1
ATOM 2863 O O . ILE A 1 342 ? -11.723 -5.004 8.850 1.00 95.50 342 ILE A O 1
ATOM 2867 N N . VAL A 1 343 ? -11.309 -2.978 7.951 1.00 95.50 343 VAL A N 1
ATOM 2868 C CA . VAL A 1 343 ? -11.227 -2.212 9.190 1.00 95.50 343 VAL A CA 1
ATOM 2869 C C . VAL A 1 343 ? -12.417 -1.267 9.255 1.00 95.50 343 VAL A C 1
ATOM 2871 O O . VAL A 1 343 ? -12.752 -0.598 8.276 1.00 95.50 343 VAL A O 1
ATOM 2874 N N . ARG A 1 344 ? -13.069 -1.195 10.419 1.00 96.81 344 ARG A N 1
ATOM 2875 C CA . ARG A 1 344 ? -14.130 -0.208 10.640 1.00 96.81 344 ARG A CA 1
ATOM 2876 C C . ARG A 1 344 ? -13.529 1.189 10.767 1.00 96.81 344 ARG A C 1
ATOM 2878 O O . ARG A 1 344 ? -12.602 1.397 11.550 1.00 96.81 344 ARG A O 1
ATOM 2885 N N . ARG A 1 345 ? -14.096 2.134 10.018 1.00 95.94 345 ARG A N 1
ATOM 2886 C CA . ARG A 1 345 ? -13.718 3.548 10.021 1.00 95.94 345 ARG A CA 1
ATOM 2887 C C . ARG A 1 345 ? -14.808 4.378 10.689 1.00 95.94 345 ARG A C 1
ATOM 2889 O O . ARG A 1 345 ? -15.995 4.168 10.433 1.00 95.94 345 ARG A O 1
ATOM 2896 N N . PHE A 1 346 ? -14.395 5.330 11.512 1.00 96.50 346 PHE A N 1
ATOM 2897 C CA . PHE A 1 346 ? -15.270 6.238 12.246 1.00 96.50 346 PHE A CA 1
ATOM 2898 C C . PHE A 1 346 ? -14.913 7.698 11.961 1.00 96.50 346 PHE A C 1
ATOM 2900 O O . PHE A 1 346 ? -13.820 8.004 11.495 1.00 96.50 346 PHE A O 1
ATOM 2907 N N . GLU A 1 347 ? -15.831 8.603 12.270 1.00 94.88 347 GLU A N 1
ATOM 2908 C CA . GLU A 1 347 ? -15.588 10.042 12.386 1.00 94.88 347 GLU A CA 1
ATOM 2909 C C . GLU A 1 347 ? -15.759 10.454 13.840 1.00 94.88 347 GLU A C 1
ATOM 2911 O O . GLU A 1 347 ? -16.704 10.001 14.487 1.00 94.88 347 GLU A O 1
ATOM 2916 N N . SER A 1 348 ? -14.892 11.335 14.336 1.00 93.62 348 SER A N 1
ATOM 2917 C CA . SER A 1 348 ? -15.002 11.886 15.692 1.00 93.62 348 SER A CA 1
ATOM 2918 C C . SER A 1 348 ? -15.037 13.410 15.685 1.00 93.62 348 SER A C 1
ATOM 2920 O O . SER A 1 348 ? -14.380 14.062 14.874 1.00 93.62 348 SER A O 1
ATOM 2922 N N . GLU A 1 349 ? -15.780 14.000 16.620 1.00 90.75 349 GLU A N 1
ATOM 2923 C CA . GLU A 1 349 ? -15.828 15.455 16.796 1.00 90.75 349 GLU A CA 1
ATOM 2924 C C . GLU A 1 349 ? -14.437 16.048 17.090 1.00 90.75 349 GLU A C 1
ATOM 2926 O O . GLU A 1 349 ? -13.679 15.538 17.916 1.00 90.75 349 GLU A O 1
ATOM 2931 N N . MET A 1 350 ? -14.093 17.165 16.435 1.00 83.06 350 MET A N 1
ATOM 2932 C CA . MET A 1 350 ? -12.767 17.791 16.569 1.00 83.06 350 MET A CA 1
ATOM 2933 C C . MET A 1 350 ? -12.501 18.396 17.955 1.00 83.06 350 MET A C 1
ATOM 2935 O O . MET A 1 350 ? -11.347 18.522 18.348 1.00 83.06 350 MET A O 1
ATOM 2939 N N . SER A 1 351 ? -13.547 18.790 18.686 1.00 74.62 351 SER A N 1
ATOM 2940 C CA . SER A 1 351 ? -13.448 19.393 20.023 1.00 74.62 351 SER A CA 1
ATOM 2941 C C . SER A 1 351 ? -13.227 18.372 21.144 1.00 74.62 351 SER A C 1
ATOM 2943 O O . SER A 1 351 ? -13.090 18.763 22.302 1.00 74.62 351 SER A O 1
ATOM 2945 N N . TYR A 1 352 ? -13.210 17.075 20.827 1.00 75.94 352 TYR A N 1
ATOM 2946 C CA . TYR A 1 352 ? -13.131 15.995 21.803 1.00 75.94 352 TYR A CA 1
ATOM 2947 C C . TYR A 1 352 ? -11.852 15.164 21.638 1.00 75.94 352 TYR A C 1
ATOM 2949 O O . TYR A 1 352 ? -11.257 15.112 20.561 1.00 75.94 352 TYR A O 1
ATOM 2957 N N . LYS A 1 353 ? -11.423 14.490 22.715 1.00 82.06 353 LYS A N 1
ATOM 2958 C CA . LYS A 1 353 ? -10.290 13.557 22.671 1.00 82.06 353 LYS A CA 1
ATOM 2959 C C . LYS A 1 353 ? -10.615 12.426 21.692 1.00 82.06 353 LYS A C 1
ATOM 2961 O O . LYS A 1 353 ? -11.583 11.695 21.888 1.00 82.06 353 LYS A O 1
ATOM 2966 N N . TRP A 1 354 ? -9.807 12.273 20.646 1.00 87.56 354 TRP A N 1
ATOM 2967 C CA . TRP A 1 354 ? -10.016 11.196 19.681 1.00 87.56 354 TRP A CA 1
ATOM 2968 C C . TRP A 1 354 ? -9.730 9.839 20.315 1.00 87.56 354 TRP A C 1
ATOM 2970 O O . TRP A 1 354 ? -8.712 9.713 21.003 1.00 87.56 354 TRP A O 1
ATOM 2980 N N . PRO A 1 355 ? -10.587 8.839 20.065 1.00 92.25 355 PRO A N 1
ATOM 2981 C CA . PRO A 1 355 ? -10.436 7.532 20.672 1.00 92.25 355 PRO A CA 1
ATOM 2982 C C . PRO A 1 355 ? -9.165 6.845 20.169 1.00 92.25 355 PRO A C 1
ATOM 2984 O O . PRO A 1 355 ? -8.948 6.726 18.963 1.00 92.25 355 PRO A O 1
ATOM 2987 N N . ASN A 1 356 ? -8.342 6.380 21.105 1.00 91.44 356 ASN A N 1
ATOM 2988 C CA . ASN A 1 356 ? -7.116 5.630 20.829 1.00 91.44 356 ASN A CA 1
ATOM 2989 C C . ASN A 1 356 ? -7.329 4.113 20.898 1.00 91.44 356 ASN A C 1
ATOM 2991 O O . ASN A 1 356 ? -6.578 3.337 20.312 1.00 91.44 356 ASN A O 1
ATOM 2995 N N . ASN A 1 357 ? -8.349 3.674 21.634 1.00 93.62 357 ASN A N 1
ATOM 2996 C CA . ASN A 1 357 ? -8.647 2.267 21.879 1.00 93.62 357 ASN A CA 1
ATOM 2997 C C . ASN A 1 357 ? -10.160 2.002 21.833 1.00 93.62 357 ASN A C 1
ATOM 2999 O O . ASN A 1 357 ? -10.967 2.927 21.759 1.00 93.62 357 ASN A O 1
ATOM 3003 N N . ILE A 1 358 ? -10.542 0.722 21.852 1.00 95.31 358 ILE A N 1
ATOM 3004 C CA . ILE A 1 358 ? -11.937 0.286 21.692 1.00 95.31 358 ILE A CA 1
ATOM 3005 C C . ILE A 1 358 ? -12.843 0.825 22.803 1.00 95.31 358 ILE A C 1
ATOM 3007 O O . ILE A 1 358 ? -13.973 1.209 22.514 1.00 95.31 358 ILE A O 1
ATOM 3011 N N . SER A 1 359 ? -12.362 0.884 24.047 1.00 94.62 359 SER A N 1
ATOM 3012 C CA . SER A 1 359 ? -13.146 1.397 25.175 1.00 94.62 359 SER A CA 1
ATOM 3013 C C . SER A 1 359 ? -13.465 2.880 25.002 1.00 94.62 359 SER A C 1
ATOM 3015 O O . SER A 1 359 ? -14.623 3.274 25.118 1.00 94.62 359 SER A O 1
ATOM 3017 N N . GLU A 1 360 ? -12.461 3.687 24.640 1.00 95.50 360 GLU A N 1
ATOM 3018 C CA . GLU A 1 360 ? -12.649 5.112 24.343 1.00 95.50 360 GLU A CA 1
ATOM 3019 C C . GLU A 1 360 ? -13.552 5.325 23.118 1.00 95.50 360 GLU A C 1
ATOM 3021 O O . GLU A 1 360 ? -14.394 6.224 23.113 1.00 95.50 360 GLU A O 1
ATOM 3026 N N . LEU A 1 361 ? -13.409 4.491 22.079 1.00 96.56 361 LEU A N 1
ATOM 3027 C CA . LEU A 1 361 ? -14.273 4.549 20.899 1.00 96.56 361 LEU A CA 1
ATOM 3028 C C . LEU A 1 361 ? -15.721 4.229 21.263 1.00 96.56 361 LEU A C 1
ATOM 3030 O O . LEU A 1 361 ? -16.618 4.936 20.816 1.00 96.56 361 LEU A O 1
ATOM 3034 N N . PHE A 1 362 ? -15.954 3.185 22.057 1.00 96.75 362 PHE A N 1
ATOM 3035 C CA . PHE A 1 362 ? -17.293 2.784 22.473 1.00 96.75 362 PHE A CA 1
ATOM 3036 C C . PHE A 1 362 ? -17.968 3.883 23.294 1.00 96.75 362 PHE A C 1
ATOM 3038 O O . PHE A 1 362 ? -19.083 4.276 22.966 1.00 96.75 362 PHE A O 1
ATOM 3045 N N . GLU A 1 363 ? -17.273 4.447 24.285 1.00 96.00 363 GLU A N 1
ATOM 3046 C CA . GLU A 1 363 ? -17.778 5.580 25.067 1.00 96.00 363 GLU A CA 1
ATOM 3047 C C . GLU A 1 363 ? -18.123 6.768 24.155 1.00 96.00 363 GLU A C 1
ATOM 3049 O O . GLU A 1 363 ? -19.239 7.297 24.193 1.00 96.00 363 GLU A O 1
ATOM 3054 N N . SER A 1 364 ? -17.193 7.155 23.278 1.00 95.69 364 SER A N 1
ATOM 3055 C CA . SER A 1 364 ? -17.388 8.252 22.328 1.00 95.69 364 SER A CA 1
ATOM 3056 C C . SER A 1 364 ? -18.570 7.995 21.383 1.00 95.69 364 SER A C 1
ATOM 3058 O O . SER A 1 364 ? -19.382 8.891 21.148 1.00 95.69 364 SER A O 1
ATOM 3060 N N . TYR A 1 365 ? -18.720 6.761 20.897 1.00 96.06 365 TYR A N 1
ATOM 3061 C CA . TYR A 1 365 ? -19.819 6.328 20.036 1.00 96.06 365 TYR A CA 1
ATOM 3062 C C . TYR A 1 365 ? -21.171 6.370 20.762 1.00 96.06 365 TYR A C 1
ATOM 3064 O O . TYR A 1 365 ? -22.129 6.944 20.245 1.00 96.06 365 TYR A O 1
ATOM 3072 N N . THR A 1 366 ? -21.252 5.842 21.988 1.00 96.25 366 THR A N 1
ATOM 3073 C CA . THR A 1 366 ? -22.488 5.866 22.793 1.00 96.25 366 THR A CA 1
ATOM 3074 C C . THR A 1 366 ? -22.934 7.279 23.159 1.00 96.25 366 THR A C 1
ATOM 3076 O O . THR A 1 366 ? -24.130 7.544 23.243 1.00 96.25 366 THR A O 1
ATOM 3079 N N . ASN A 1 367 ? -21.982 8.206 23.293 1.00 94.88 367 ASN A N 1
ATOM 3080 C CA . ASN A 1 367 ? -22.243 9.618 23.556 1.00 94.88 367 ASN A CA 1
ATOM 3081 C C . ASN A 1 367 ? -22.527 10.434 22.280 1.00 94.88 367 ASN A C 1
ATOM 3083 O O . ASN A 1 367 ? -22.662 11.654 22.355 1.00 94.88 367 ASN A O 1
ATOM 3087 N N . GLY A 1 368 ? -22.576 9.797 21.104 1.00 93.19 368 GLY A N 1
ATOM 3088 C CA . GLY A 1 368 ? -22.817 10.464 19.821 1.00 93.19 368 GLY A CA 1
ATOM 3089 C C . GLY A 1 368 ? -21.664 11.346 19.326 1.00 93.19 368 GLY A C 1
ATOM 3090 O O . GLY A 1 368 ? -21.846 12.081 18.360 1.00 93.19 368 GLY A O 1
ATOM 3091 N N . ARG A 1 369 ? -20.486 11.267 19.959 1.00 95.25 369 ARG A N 1
ATOM 3092 C CA . ARG A 1 369 ? -19.273 12.027 19.599 1.00 95.25 369 ARG A CA 1
ATOM 3093 C C . ARG A 1 369 ? -18.408 11.323 18.558 1.00 95.25 369 ARG A C 1
ATOM 3095 O O . ARG A 1 369 ? -17.513 11.947 17.988 1.00 95.25 369 ARG A O 1
ATOM 3102 N N . SER A 1 370 ? -18.665 10.037 18.325 1.00 96.12 370 SER A N 1
ATOM 3103 C CA . SER A 1 370 ? -18.141 9.293 17.183 1.00 96.12 370 SER A CA 1
ATOM 3104 C C . SER A 1 370 ? -19.260 8.577 16.440 1.00 96.12 370 SER A C 1
ATOM 3106 O O . SER A 1 370 ? -20.208 8.086 17.051 1.00 96.12 370 SER A O 1
ATOM 3108 N N . VAL A 1 371 ? -19.150 8.492 15.120 1.00 96.06 371 VAL A N 1
ATOM 3109 C CA . VAL A 1 371 ? -20.112 7.805 14.246 1.00 96.06 371 VAL A CA 1
ATOM 3110 C C . VAL A 1 371 ? -19.377 6.948 13.223 1.00 96.06 371 VAL A C 1
ATOM 3112 O O . VAL A 1 371 ? -18.202 7.192 12.964 1.00 96.06 371 VAL A O 1
ATOM 3115 N N . GLU A 1 372 ? -20.036 5.936 12.648 1.00 96.12 372 GLU A N 1
ATOM 3116 C CA . GLU A 1 372 ? -19.487 5.263 11.460 1.00 96.12 372 GLU A CA 1
ATOM 3117 C C . GLU A 1 372 ? -19.195 6.307 10.371 1.00 96.12 372 GLU A C 1
ATOM 3119 O O . GLU A 1 372 ? -19.921 7.296 10.238 1.00 96.12 372 GLU A O 1
ATOM 3124 N N . PHE A 1 373 ? -18.106 6.112 9.632 1.00 93.94 373 PHE A N 1
ATOM 3125 C CA . PHE A 1 373 ? -17.634 7.075 8.642 1.00 93.94 373 PHE A CA 1
ATOM 3126 C C . PHE A 1 373 ? -18.732 7.451 7.636 1.00 93.94 373 PHE A C 1
ATOM 3128 O O . PHE A 1 373 ? -19.473 6.581 7.175 1.00 93.94 373 PHE A O 1
ATOM 3135 N N . HIS A 1 374 ? -18.871 8.748 7.340 1.00 90.12 374 HIS A N 1
ATOM 3136 C CA . HIS A 1 374 ? -19.917 9.302 6.479 1.00 90.12 374 HIS A CA 1
ATOM 3137 C C . HIS A 1 374 ? -21.363 8.903 6.849 1.00 90.12 374 HIS A C 1
ATOM 3139 O O . HIS A 1 374 ? -22.247 8.934 5.991 1.00 90.12 374 HIS A O 1
ATOM 3145 N N . LYS A 1 375 ? -21.668 8.585 8.119 1.00 91.69 375 LYS A N 1
ATOM 3146 C CA . LYS A 1 375 ? -23.023 8.183 8.562 1.00 91.69 375 LYS A CA 1
ATOM 3147 C C . LYS A 1 375 ? -24.147 9.115 8.086 1.00 91.69 375 LYS A C 1
ATOM 3149 O O . LYS A 1 375 ? -25.251 8.645 7.831 1.00 91.69 375 LYS A O 1
ATOM 3154 N N . PHE A 1 376 ? -23.897 10.421 7.995 1.00 88.56 376 PHE A N 1
ATOM 3155 C CA . PHE A 1 376 ? -24.926 11.406 7.640 1.00 88.56 376 PHE A CA 1
ATOM 3156 C C . PHE A 1 376 ? -24.978 11.765 6.152 1.00 88.56 376 PHE A C 1
ATOM 3158 O O . PHE A 1 376 ? -25.969 12.348 5.722 1.00 88.56 376 PHE A O 1
ATOM 3165 N N . VAL A 1 377 ? -23.944 11.431 5.374 1.00 86.25 377 VAL A N 1
ATOM 3166 C CA . VAL A 1 377 ? -23.846 11.806 3.951 1.00 86.25 377 VAL A CA 1
ATOM 3167 C C . VAL A 1 377 ? -23.873 10.595 3.020 1.00 86.25 377 VAL A C 1
ATOM 3169 O O . VAL A 1 377 ? -24.480 10.658 1.957 1.00 86.25 377 VAL A O 1
ATOM 3172 N N . TRP A 1 378 ? -23.288 9.466 3.434 1.00 85.25 378 TRP A N 1
ATOM 3173 C CA . TRP A 1 378 ? -23.145 8.273 2.600 1.00 85.25 378 TRP A CA 1
ATOM 3174 C C . TRP A 1 378 ? -23.114 6.963 3.408 1.00 85.25 378 TRP A C 1
ATOM 3176 O O . TRP A 1 378 ? -22.224 6.123 3.271 1.00 85.25 378 TRP A O 1
ATOM 3186 N N . ALA A 1 379 ? -24.122 6.756 4.260 1.00 87.56 379 ALA A N 1
ATOM 3187 C CA . ALA A 1 379 ? -24.210 5.553 5.094 1.00 87.56 379 ALA A CA 1
ATOM 3188 C C . ALA A 1 379 ? -24.200 4.248 4.276 1.00 87.56 379 ALA A C 1
ATOM 3190 O O . ALA A 1 379 ? -23.543 3.287 4.663 1.00 87.56 379 ALA A O 1
ATOM 3191 N N . ILE A 1 380 ? -24.877 4.214 3.120 1.00 86.25 380 ILE A N 1
ATOM 3192 C CA . ILE A 1 380 ? -24.980 2.997 2.296 1.00 86.25 380 ILE A CA 1
ATOM 3193 C C . ILE A 1 380 ? -23.615 2.470 1.831 1.00 86.25 380 ILE A C 1
ATOM 3195 O O . ILE A 1 380 ? -23.444 1.258 1.711 1.00 86.25 380 ILE A O 1
ATOM 3199 N N . GLY A 1 381 ? -22.644 3.359 1.597 1.00 87.25 381 GLY A N 1
ATOM 3200 C CA . GLY A 1 381 ? -21.313 2.959 1.154 1.00 87.25 381 GLY A CA 1
ATOM 3201 C C . GLY A 1 381 ? -20.401 2.495 2.281 1.00 87.25 381 GLY A C 1
ATOM 3202 O O . GLY A 1 381 ? -19.556 1.634 2.056 1.00 87.25 381 GLY A O 1
ATOM 3203 N N . HIS A 1 382 ? -20.591 2.992 3.505 1.00 90.25 382 HIS A N 1
ATOM 3204 C CA . HIS A 1 382 ? -19.651 2.748 4.604 1.00 90.25 382 HIS A CA 1
ATOM 3205 C C . HIS A 1 382 ? -20.193 1.879 5.741 1.00 90.25 382 HIS A C 1
ATOM 3207 O O . HIS A 1 382 ? -19.403 1.371 6.538 1.00 90.25 382 HIS A O 1
ATOM 3213 N N . SER A 1 383 ? -21.507 1.659 5.825 1.00 92.38 383 SER A N 1
ATOM 3214 C CA . SER A 1 383 ? -22.086 0.780 6.840 1.00 92.38 383 SER A CA 1
ATOM 3215 C C . SER A 1 383 ? -21.581 -0.656 6.683 1.00 92.38 383 SER A C 1
ATOM 3217 O O . SER A 1 383 ? -21.638 -1.255 5.608 1.00 92.38 383 SER A O 1
ATOM 3219 N N . ILE A 1 384 ? -21.113 -1.233 7.792 1.00 96.12 384 ILE A N 1
ATOM 3220 C CA . ILE A 1 384 ? -20.675 -2.631 7.864 1.00 96.12 384 ILE A CA 1
ATOM 3221 C C . ILE A 1 384 ? -21.567 -3.359 8.886 1.00 96.12 384 ILE A C 1
ATOM 3223 O O . ILE A 1 384 ? -21.597 -2.959 10.056 1.00 96.12 384 ILE A O 1
ATOM 3227 N N . PRO A 1 385 ? -22.273 -4.442 8.505 1.00 95.69 385 PRO A N 1
ATOM 3228 C CA . PRO A 1 385 ? -23.145 -5.194 9.406 1.00 95.69 385 PRO A CA 1
ATOM 3229 C C . PRO A 1 385 ? -22.438 -5.693 10.669 1.00 95.69 385 PRO A C 1
ATOM 3231 O O . PRO A 1 385 ? -21.241 -5.976 10.650 1.00 95.69 385 PRO A O 1
ATOM 3234 N N . GLY A 1 386 ? -23.188 -5.834 11.763 1.00 96.00 386 GLY A N 1
ATOM 3235 C CA . GLY A 1 386 ? -22.689 -6.430 13.006 1.00 96.00 386 GLY A CA 1
ATOM 3236 C C . GLY A 1 386 ? -21.860 -5.491 13.891 1.00 96.00 386 GLY A C 1
ATOM 3237 O O . GLY A 1 386 ? -20.858 -5.913 14.465 1.00 96.00 386 GLY A O 1
ATOM 3238 N N . LEU A 1 387 ? -22.194 -4.194 13.948 1.00 96.56 387 LEU A N 1
ATOM 3239 C CA . LEU A 1 387 ? -21.439 -3.209 14.738 1.00 96.56 387 LEU A CA 1
ATOM 3240 C C . LEU A 1 387 ? -21.523 -3.477 16.249 1.00 96.56 387 LEU A C 1
ATOM 3242 O O . LEU A 1 387 ? -20.517 -3.371 16.947 1.00 96.56 387 LEU A O 1
ATOM 3246 N N . ASN A 1 388 ? -22.703 -3.843 16.752 1.00 95.62 388 ASN A N 1
ATOM 3247 C CA . ASN A 1 388 ? -22.902 -4.114 18.178 1.00 95.62 388 ASN A CA 1
ATOM 3248 C C . ASN A 1 388 ? -22.129 -5.363 18.611 1.00 95.62 388 ASN A C 1
ATOM 3250 O O . ASN A 1 388 ? -21.458 -5.356 19.640 1.00 95.62 388 ASN A O 1
ATOM 3254 N N . GLU A 1 389 ? -22.169 -6.412 17.794 1.00 95.12 389 GLU A N 1
ATOM 3255 C CA . GLU A 1 389 ? -21.416 -7.647 17.985 1.00 95.12 389 GLU A CA 1
ATOM 3256 C C . GLU A 1 389 ? -19.913 -7.375 17.919 1.00 95.12 389 GLU A C 1
ATOM 3258 O O . GLU A 1 389 ? -19.157 -7.881 18.747 1.00 95.12 389 GLU A O 1
ATOM 3263 N N . TRP A 1 390 ? -19.481 -6.523 16.985 1.00 96.81 390 TRP A N 1
ATOM 3264 C CA . TRP A 1 390 ? -18.092 -6.093 16.871 1.00 96.81 390 TRP A CA 1
ATOM 3265 C C . TRP A 1 390 ? -17.615 -5.352 18.125 1.00 96.81 390 TRP A C 1
ATOM 3267 O O . TRP A 1 390 ? -16.541 -5.677 18.630 1.00 96.81 390 TRP A O 1
ATOM 3277 N N . PHE A 1 391 ? -18.403 -4.415 18.668 1.00 96.75 391 PHE A N 1
ATOM 3278 C CA . PHE A 1 391 ? -18.076 -3.740 19.930 1.00 96.75 391 PHE A CA 1
ATOM 3279 C C . PHE A 1 391 ? -18.045 -4.721 21.100 1.00 96.75 391 PHE A C 1
ATOM 3281 O O . PHE A 1 391 ? -17.075 -4.737 21.852 1.00 96.75 391 PHE A O 1
ATOM 3288 N N . TYR A 1 392 ? -19.071 -5.565 21.229 1.00 93.88 392 TYR A N 1
ATOM 3289 C CA . TYR A 1 392 ? -19.164 -6.551 22.301 1.00 93.88 392 TYR A CA 1
ATOM 3290 C C . TYR A 1 392 ? -17.943 -7.478 22.330 1.00 93.88 392 TYR A C 1
ATOM 3292 O O . TYR A 1 392 ? -17.308 -7.627 23.374 1.00 93.88 392 TYR A O 1
ATOM 3300 N N . GLN A 1 393 ? -17.578 -8.048 21.177 1.00 93.25 393 GLN A N 1
ATOM 3301 C CA . GLN A 1 393 ? -16.389 -8.891 21.043 1.00 93.25 393 GLN A CA 1
ATOM 3302 C C . GLN A 1 393 ? -15.118 -8.099 21.355 1.00 93.25 393 GLN A C 1
ATOM 3304 O O . GLN A 1 393 ? -14.301 -8.541 22.154 1.00 93.25 393 GLN A O 1
ATOM 3309 N N . SER A 1 394 ? -14.983 -6.899 20.781 1.00 94.50 394 SER A N 1
ATOM 3310 C CA . SER A 1 394 ? -13.764 -6.091 20.904 1.00 94.50 394 SER A CA 1
ATOM 3311 C C . SER A 1 394 ? -13.511 -5.545 22.317 1.00 94.50 394 SER A C 1
ATOM 3313 O O . SER A 1 394 ? -12.378 -5.183 22.634 1.00 94.50 394 SER A O 1
ATOM 3315 N N . LEU A 1 395 ? -14.553 -5.448 23.150 1.00 92.94 395 LEU A N 1
ATOM 3316 C CA . LEU A 1 395 ? -14.470 -5.015 24.550 1.00 92.94 395 LEU A CA 1
ATOM 3317 C C . LEU A 1 395 ? -14.221 -6.176 25.520 1.00 92.94 395 LEU A C 1
ATOM 3319 O O . LEU A 1 395 ? -13.598 -5.978 26.562 1.00 92.94 395 LEU A O 1
ATOM 3323 N N . LYS A 1 396 ? -14.753 -7.365 25.216 1.00 88.81 396 LYS A N 1
ATOM 3324 C CA . LYS A 1 396 ? -14.746 -8.512 26.133 1.00 88.81 396 LYS A CA 1
ATOM 3325 C C . LYS A 1 396 ? -13.561 -9.444 25.905 1.00 88.81 396 LYS A C 1
ATOM 3327 O O . LYS A 1 396 ? -12.981 -9.943 26.872 1.00 88.81 396 LYS A O 1
ATOM 3332 N N . ASP A 1 397 ? -13.219 -9.695 24.649 1.00 82.88 397 ASP A N 1
ATOM 3333 C CA . ASP A 1 397 ? -12.218 -10.688 24.297 1.00 82.88 397 ASP A CA 1
ATOM 3334 C C . ASP A 1 397 ? -10.816 -10.071 24.256 1.00 82.88 397 ASP A C 1
ATOM 3336 O O . ASP A 1 397 ? -10.610 -8.885 24.004 1.00 82.88 397 ASP A O 1
ATOM 3340 N N . LYS A 1 398 ? -9.799 -10.891 24.541 1.00 78.19 398 LYS A N 1
ATOM 3341 C CA . LYS A 1 398 ? -8.396 -10.471 24.392 1.00 78.19 398 LYS A CA 1
ATOM 3342 C C . LYS A 1 398 ? -7.846 -10.782 23.004 1.00 78.19 398 LYS A C 1
ATOM 3344 O O . LYS A 1 398 ? -6.912 -10.107 22.563 1.00 78.19 398 LYS A O 1
ATOM 3349 N N . ALA A 1 399 ? -8.391 -11.802 22.345 1.00 84.56 399 ALA A N 1
ATOM 3350 C CA . ALA A 1 399 ? -7.930 -12.292 21.056 1.00 84.56 399 ALA A CA 1
ATOM 3351 C C . ALA A 1 399 ? -8.656 -11.580 19.913 1.00 84.56 399 ALA A C 1
ATOM 3353 O O . ALA A 1 399 ? -9.880 -11.484 19.898 1.00 84.56 399 ALA A O 1
ATOM 3354 N N . THR A 1 400 ? -7.891 -11.113 18.929 1.00 88.62 400 THR A N 1
ATOM 3355 C CA . THR A 1 400 ? -8.461 -10.578 17.694 1.00 88.62 400 THR A CA 1
ATOM 3356 C C . THR A 1 400 ? -9.162 -11.695 16.917 1.00 88.62 400 THR A C 1
ATOM 3358 O O . THR A 1 400 ? -8.677 -12.823 16.926 1.00 88.62 400 THR A O 1
ATOM 3361 N N . ASN A 1 401 ? -10.234 -11.384 16.185 1.00 90.12 401 ASN A N 1
ATOM 3362 C CA . ASN A 1 401 ? -10.987 -12.302 15.321 1.00 90.12 401 ASN A CA 1
ATOM 3363 C C . ASN A 1 401 ? -11.236 -11.676 13.932 1.00 90.12 401 ASN A C 1
ATOM 3365 O O . ASN A 1 401 ? -11.237 -10.451 13.787 1.00 90.12 401 ASN A O 1
ATOM 3369 N N . LEU A 1 402 ? -11.502 -12.523 12.936 1.00 91.44 402 LEU A N 1
ATOM 3370 C CA . LEU A 1 402 ? -11.977 -12.153 11.608 1.00 91.44 402 LEU A CA 1
ATOM 3371 C C . LEU A 1 402 ? -13.373 -12.726 11.373 1.00 91.44 402 LEU A C 1
ATOM 3373 O O . LEU A 1 402 ? -13.580 -13.935 11.438 1.00 91.44 402 LEU A O 1
ATOM 3377 N N . THR A 1 403 ? -14.330 -11.859 11.048 1.00 93.50 403 THR A N 1
ATOM 3378 C CA . THR A 1 403 ? -15.698 -12.278 10.716 1.00 93.50 403 THR A CA 1
ATOM 3379 C C . THR A 1 403 ? -15.931 -12.150 9.220 1.00 93.50 403 THR A C 1
ATOM 3381 O O . THR A 1 403 ? -15.897 -11.044 8.683 1.00 93.50 403 THR A O 1
ATOM 3384 N N . LYS A 1 404 ? -16.184 -13.274 8.542 1.00 94.38 404 LYS A N 1
ATOM 3385 C CA . LYS A 1 404 ? -16.519 -13.281 7.114 1.00 94.38 404 LYS A CA 1
ATOM 3386 C C . LYS A 1 404 ? -17.848 -12.570 6.878 1.00 94.38 404 LYS A C 1
ATOM 3388 O O . LYS A 1 404 ? -18.845 -12.890 7.524 1.00 94.38 404 LYS A O 1
ATOM 3393 N N . ILE A 1 405 ? -17.875 -11.662 5.911 1.00 95.44 405 ILE A N 1
ATOM 3394 C CA . ILE A 1 405 ? -19.084 -10.973 5.466 1.00 95.44 405 ILE A CA 1
ATOM 3395 C C . ILE A 1 405 ? -19.237 -11.079 3.951 1.00 95.44 405 ILE A C 1
ATOM 3397 O O . ILE A 1 405 ? -18.272 -11.253 3.207 1.00 95.44 405 ILE A O 1
ATOM 3401 N N . LYS A 1 406 ? -20.483 -11.004 3.483 1.00 94.44 406 LYS A N 1
ATOM 3402 C CA . LYS A 1 406 ? -20.769 -10.949 2.049 1.00 94.44 406 LYS A CA 1
ATOM 3403 C C . LYS A 1 406 ? -20.484 -9.546 1.527 1.00 94.44 406 LYS A C 1
ATOM 3405 O O . LYS A 1 406 ? -20.703 -8.568 2.236 1.00 94.44 406 LYS A O 1
ATOM 3410 N N . TYR A 1 407 ? -20.056 -9.466 0.271 1.00 94.50 407 TYR A N 1
ATOM 3411 C CA . TYR A 1 407 ? -20.016 -8.204 -0.456 1.00 94.50 407 TYR A CA 1
ATOM 3412 C C . TYR A 1 407 ? -21.409 -7.560 -0.466 1.00 94.50 407 TYR A C 1
ATOM 3414 O O . TYR A 1 407 ? -22.389 -8.228 -0.805 1.00 94.50 407 TYR A O 1
ATOM 3422 N N . LEU A 1 408 ? -21.499 -6.287 -0.076 1.00 92.12 408 LEU A N 1
ATOM 3423 C CA . LEU A 1 408 ? -22.785 -5.601 0.114 1.00 92.12 408 LEU A CA 1
ATOM 3424 C C . LEU A 1 408 ? -23.300 -4.895 -1.144 1.00 92.12 408 LEU A C 1
ATOM 3426 O O . LEU A 1 408 ? -24.439 -4.436 -1.166 1.00 92.12 408 LEU A O 1
ATOM 3430 N N . GLY A 1 409 ? -22.493 -4.850 -2.203 1.00 90.31 409 GLY A N 1
ATOM 3431 C CA . GLY A 1 409 ? -22.888 -4.307 -3.495 1.00 90.31 409 GLY A CA 1
ATOM 3432 C C . GLY A 1 409 ? -21.974 -3.189 -3.994 1.00 90.31 409 GLY A C 1
ATOM 3433 O O . GLY A 1 409 ? -21.054 -2.769 -3.296 1.00 90.31 409 GLY A O 1
ATOM 3434 N N . PRO A 1 410 ? -22.229 -2.698 -5.216 1.00 86.06 410 PRO A N 1
ATOM 3435 C CA . PRO A 1 410 ? -21.327 -1.812 -5.951 1.00 86.06 410 PRO A CA 1
ATOM 3436 C C . PRO A 1 410 ? -21.028 -0.459 -5.296 1.00 86.06 410 PRO A C 1
ATOM 3438 O O . PRO A 1 410 ? -20.010 0.142 -5.616 1.00 86.06 410 PRO A O 1
ATOM 3441 N N . PHE A 1 411 ? -21.901 0.017 -4.409 1.00 86.19 411 PHE A N 1
ATOM 3442 C CA . PHE A 1 411 ? -21.716 1.282 -3.692 1.00 86.19 411 PHE A CA 1
ATOM 3443 C C . PHE A 1 411 ? -20.887 1.132 -2.417 1.00 86.19 411 PHE A C 1
ATOM 3445 O O . PHE A 1 411 ? -20.582 2.128 -1.773 1.00 86.19 411 PHE A O 1
ATOM 3452 N N . TRP A 1 412 ? -20.565 -0.103 -2.030 1.00 91.88 412 TRP A N 1
ATOM 3453 C CA . TRP A 1 412 ? -19.869 -0.390 -0.790 1.00 91.88 412 TRP A CA 1
ATOM 3454 C C . TRP A 1 412 ? -18.374 -0.089 -0.913 1.00 91.88 412 TRP A C 1
ATOM 3456 O O . TRP A 1 412 ? -17.703 -0.565 -1.829 1.00 91.88 412 TRP A O 1
ATOM 3466 N N . GLU A 1 413 ? -17.868 0.687 0.036 1.00 90.25 413 GLU A N 1
ATOM 3467 C CA . GLU A 1 413 ? -16.511 1.228 0.094 1.00 90.25 413 GLU A CA 1
ATOM 3468 C C . GLU A 1 413 ? -15.934 1.119 1.520 1.00 90.25 413 GLU A C 1
ATOM 3470 O O . GLU A 1 413 ? -15.675 2.118 2.206 1.00 90.25 413 GLU A O 1
ATOM 3475 N N . PRO A 1 414 ? -15.754 -0.117 2.017 1.00 93.81 414 PRO A N 1
ATOM 3476 C CA . PRO A 1 414 ? -15.077 -0.354 3.275 1.00 93.81 414 PRO A CA 1
ATOM 3477 C C . PRO A 1 414 ? -13.590 -0.009 3.160 1.00 93.81 414 PRO A C 1
ATOM 3479 O O . PRO A 1 414 ? -12.979 -0.104 2.096 1.00 93.81 414 PRO A O 1
ATOM 3482 N N . GLN A 1 415 ? -12.972 0.312 4.293 1.00 94.06 415 GLN A N 1
ATOM 3483 C CA . GLN A 1 415 ? -11.527 0.471 4.348 1.00 94.06 415 GLN A CA 1
ATOM 3484 C C . GLN A 1 415 ? -10.860 -0.910 4.425 1.00 94.06 415 GLN A C 1
ATOM 3486 O O . GLN A 1 415 ? -11.130 -1.668 5.359 1.00 94.06 415 GLN A O 1
ATOM 3491 N N . ILE A 1 416 ? -10.003 -1.237 3.453 1.00 93.38 416 ILE A N 1
ATOM 3492 C CA . ILE A 1 416 ? -9.407 -2.574 3.315 1.00 93.38 416 ILE A CA 1
ATOM 3493 C C . ILE A 1 416 ? -7.882 -2.578 3.431 1.00 93.38 416 ILE A C 1
ATOM 3495 O O . ILE A 1 416 ? -7.194 -1.676 2.949 1.00 93.38 416 ILE A O 1
ATOM 3499 N N . LEU A 1 417 ? -7.357 -3.643 4.036 1.00 93.00 417 LEU A N 1
ATOM 3500 C CA . LEU A 1 417 ? -5.967 -4.054 3.898 1.00 93.00 417 LEU A CA 1
ATOM 3501 C C . LEU A 1 417 ? -5.841 -4.906 2.640 1.00 93.00 417 LEU A C 1
ATOM 3503 O O . LEU A 1 417 ? -6.684 -5.758 2.361 1.00 93.00 417 LEU A O 1
ATOM 3507 N N . VAL A 1 418 ? -4.758 -4.718 1.905 1.00 88.81 418 VAL A N 1
ATOM 3508 C CA . VAL A 1 418 ? -4.493 -5.414 0.642 1.00 88.81 418 VAL A CA 1
ATOM 3509 C C . VAL A 1 418 ? -3.055 -5.897 0.622 1.00 88.81 418 VAL A C 1
ATOM 3511 O O . VAL A 1 418 ? -2.229 -5.445 1.408 1.00 88.81 418 VAL A O 1
ATOM 3514 N N . ARG A 1 419 ? -2.726 -6.815 -0.273 1.00 85.06 419 ARG A N 1
ATOM 3515 C CA . ARG A 1 419 ? -1.346 -7.234 -0.520 1.00 85.06 419 ARG A CA 1
ATOM 3516 C C . ARG A 1 419 ? -0.716 -6.435 -1.639 1.00 85.06 419 ARG A C 1
ATOM 3518 O O . ARG A 1 419 ? -1.395 -5.799 -2.450 1.00 85.06 419 ARG A O 1
ATOM 3525 N N . ARG A 1 420 ? 0.604 -6.549 -1.743 1.00 80.38 420 ARG A N 1
ATOM 3526 C CA . ARG A 1 420 ? 1.376 -5.965 -2.839 1.00 80.38 420 ARG A CA 1
ATOM 3527 C C . ARG A 1 420 ? 0.834 -6.351 -4.214 1.00 80.38 420 ARG A C 1
ATOM 3529 O O . ARG A 1 420 ? 0.693 -5.476 -5.056 1.00 80.38 420 ARG A O 1
ATOM 3536 N N . ASN A 1 421 ? 0.499 -7.626 -4.413 1.00 77.62 421 ASN A N 1
ATOM 3537 C CA . ASN A 1 421 ? 0.064 -8.151 -5.712 1.00 77.62 421 ASN A CA 1
ATOM 3538 C C . ASN A 1 421 ? -1.463 -8.145 -5.904 1.00 77.62 421 ASN A C 1
ATOM 3540 O O . ASN A 1 421 ? -1.945 -8.556 -6.957 1.00 77.62 421 ASN A O 1
ATOM 3544 N N . ASP A 1 422 ? -2.226 -7.691 -4.905 1.00 84.94 422 ASP A N 1
ATOM 3545 C CA . ASP A 1 422 ? -3.671 -7.527 -5.056 1.00 84.94 422 ASP A CA 1
ATOM 3546 C C . ASP A 1 422 ? -3.990 -6.414 -6.070 1.00 84.94 422 ASP A C 1
ATOM 3548 O O . ASP A 1 422 ? -3.179 -5.496 -6.246 1.00 84.94 422 ASP A O 1
ATOM 3552 N N . PRO A 1 423 ? -5.182 -6.422 -6.696 1.00 89.00 423 PRO A N 1
ATOM 3553 C CA . PRO A 1 423 ? -5.540 -5.444 -7.715 1.00 89.00 423 PRO A CA 1
ATOM 3554 C C . PRO A 1 423 ? -5.286 -3.985 -7.307 1.00 89.00 423 PRO A C 1
ATOM 3556 O O . PRO A 1 423 ? -5.496 -3.579 -6.162 1.00 89.00 423 PRO A O 1
ATOM 3559 N N . HIS A 1 424 ? -4.819 -3.187 -8.263 1.00 86.19 424 HIS A N 1
ATOM 3560 C CA . HIS A 1 424 ? -4.542 -1.760 -8.099 1.00 86.19 424 HIS A CA 1
ATOM 3561 C C . HIS A 1 424 ? -5.791 -0.892 -8.318 1.00 86.19 424 HIS A C 1
ATOM 3563 O O . HIS A 1 424 ? -6.781 -1.340 -8.900 1.00 86.19 424 HIS A O 1
ATOM 3569 N N . HIS A 1 425 ? -5.742 0.364 -7.864 1.00 88.19 425 HIS A N 1
ATOM 3570 C CA . HIS A 1 425 ? -6.792 1.340 -8.160 1.00 88.19 425 HIS A CA 1
ATOM 3571 C C . HIS A 1 425 ? -6.848 1.603 -9.665 1.00 88.19 425 HIS A C 1
ATOM 3573 O O . HIS A 1 425 ? -5.815 1.640 -10.339 1.00 88.19 425 HIS A O 1
ATOM 3579 N N . TYR A 1 426 ? -8.049 1.847 -10.192 1.00 86.88 426 TYR A N 1
ATOM 3580 C CA . TYR A 1 426 ? -8.205 2.293 -11.573 1.00 86.88 426 TYR A CA 1
ATOM 3581 C C . TYR A 1 426 ? -7.743 3.752 -11.699 1.00 86.88 426 TYR A C 1
ATOM 3583 O O . TYR A 1 426 ? -8.418 4.672 -11.241 1.00 86.88 426 TYR A O 1
ATOM 3591 N N . GLU A 1 427 ? -6.573 3.965 -12.302 1.00 86.19 427 GLU A N 1
ATOM 3592 C CA . GLU A 1 427 ? -5.866 5.259 -12.303 1.00 86.19 427 GLU A CA 1
ATOM 3593 C C . GLU A 1 427 ? -6.600 6.382 -13.034 1.00 86.19 427 GLU A C 1
ATOM 3595 O O . GLU A 1 427 ? -6.377 7.551 -12.742 1.00 86.19 427 GLU A O 1
ATOM 3600 N N . LYS A 1 428 ? -7.491 6.036 -13.969 1.00 82.94 428 LYS A N 1
ATOM 3601 C CA . LYS A 1 428 ? -8.273 7.011 -14.742 1.00 82.94 428 LYS A CA 1
ATOM 3602 C C . LYS A 1 428 ? -9.562 7.440 -14.042 1.00 82.94 428 LYS A C 1
ATOM 3604 O O . LYS A 1 428 ? -10.329 8.212 -14.614 1.00 82.94 428 LYS A O 1
ATOM 3609 N N . GLN A 1 429 ? -9.824 6.932 -12.838 1.00 80.94 429 GLN A N 1
ATOM 3610 C CA . GLN A 1 429 ? -10.958 7.388 -12.048 1.00 80.94 429 GLN A CA 1
ATOM 3611 C C . GLN A 1 429 ? -10.725 8.845 -11.612 1.00 80.94 429 GLN A C 1
ATOM 3613 O O . GLN A 1 429 ? -9.669 9.138 -11.044 1.00 80.94 429 GLN A O 1
ATOM 3618 N N . PRO A 1 430 ? -11.683 9.755 -11.845 1.00 75.62 430 PRO A N 1
ATOM 3619 C CA . PRO A 1 430 ? -11.589 11.120 -11.347 1.00 75.62 430 PRO A CA 1
ATOM 3620 C C . PRO A 1 430 ? -11.570 11.145 -9.816 1.00 75.62 430 PRO A C 1
ATOM 3622 O O . PRO A 1 430 ? -12.260 10.356 -9.167 1.00 75.62 430 PRO A O 1
ATOM 3625 N N . ILE A 1 431 ? -10.798 12.072 -9.249 1.00 76.19 431 ILE A N 1
ATOM 3626 C CA . ILE A 1 431 ? -10.753 12.304 -7.802 1.00 76.19 431 ILE A CA 1
ATOM 3627 C C . ILE A 1 431 ? -12.159 12.586 -7.256 1.00 76.19 431 ILE A C 1
ATOM 3629 O O . ILE A 1 431 ? -12.975 13.175 -7.952 1.00 76.19 431 ILE A O 1
ATOM 3633 N N . GLY A 1 432 ? -12.471 12.139 -6.037 1.00 72.44 432 GLY A N 1
ATOM 3634 C CA . GLY A 1 432 ? -13.751 12.444 -5.380 1.00 72.44 432 GLY A CA 1
ATOM 3635 C C . GLY A 1 432 ? -14.989 11.826 -6.042 1.00 72.44 432 GLY A C 1
ATOM 3636 O O . GLY A 1 432 ? -16.106 12.102 -5.622 1.00 72.44 432 GLY A O 1
ATOM 3637 N N . CYS A 1 433 ? -14.810 10.982 -7.060 1.00 75.44 433 CYS A N 1
ATOM 3638 C CA . CYS A 1 433 ? -15.890 10.377 -7.824 1.00 75.44 433 CYS A CA 1
ATOM 3639 C C . CYS A 1 433 ? -15.869 8.855 -7.636 1.00 75.44 433 CYS A C 1
ATOM 3641 O O . CYS A 1 433 ? -15.448 8.132 -8.536 1.00 75.44 433 CYS A O 1
ATOM 3643 N N . ALA A 1 434 ? -16.331 8.359 -6.481 1.00 75.56 434 ALA A N 1
ATOM 3644 C CA . ALA A 1 434 ? -16.462 6.923 -6.179 1.00 75.56 434 ALA A CA 1
ATOM 3645 C C . ALA A 1 434 ? -15.155 6.108 -6.320 1.00 75.56 434 ALA A C 1
ATOM 3647 O O . ALA A 1 434 ? -15.157 4.966 -6.789 1.00 75.56 434 ALA A O 1
ATOM 3648 N N . ASP A 1 435 ? -14.027 6.697 -5.929 1.00 79.06 435 ASP A N 1
ATOM 3649 C CA . ASP A 1 435 ? -12.693 6.098 -5.992 1.00 79.06 435 ASP A CA 1
ATOM 3650 C C . ASP A 1 435 ? -12.600 4.791 -5.185 1.00 79.06 435 ASP A C 1
ATOM 3652 O O . ASP A 1 435 ? -12.198 3.758 -5.732 1.00 79.06 435 ASP A O 1
ATOM 3656 N N . GLN A 1 436 ? -13.054 4.796 -3.927 1.00 86.38 436 GLN A N 1
ATOM 3657 C CA . GLN A 1 436 ? -13.037 3.607 -3.066 1.00 86.38 436 GLN A CA 1
ATOM 3658 C C . GLN A 1 436 ? -14.081 2.558 -3.471 1.00 86.38 436 GLN A C 1
ATOM 3660 O O . GLN A 1 436 ? -13.839 1.354 -3.333 1.00 86.38 436 GLN A O 1
ATOM 3665 N N . GLN A 1 437 ? -15.220 2.984 -4.024 1.00 87.50 437 GLN A N 1
ATOM 3666 C CA . GLN A 1 437 ? -16.251 2.075 -4.539 1.00 87.50 437 GLN A CA 1
ATOM 3667 C C . GLN A 1 437 ? -15.710 1.269 -5.722 1.00 87.50 437 GLN A C 1
ATOM 3669 O O . GLN A 1 437 ? -15.800 0.041 -5.740 1.00 87.50 437 GLN A O 1
ATOM 3674 N N . VAL A 1 438 ? -15.072 1.948 -6.684 1.00 87.31 438 VAL A N 1
ATOM 3675 C CA . VAL A 1 438 ? -14.409 1.307 -7.826 1.00 87.31 438 VAL A CA 1
ATOM 3676 C C . VAL A 1 438 ? -13.311 0.364 -7.349 1.00 87.31 438 VAL A C 1
ATOM 3678 O O . VAL A 1 438 ? -13.250 -0.768 -7.825 1.00 87.31 438 VAL A O 1
ATOM 3681 N N . PHE A 1 439 ? -12.491 0.782 -6.382 1.00 91.12 439 PHE A N 1
ATOM 3682 C CA . PHE A 1 439 ? -11.443 -0.065 -5.816 1.00 91.12 439 PHE A CA 1
ATOM 3683 C C . PHE A 1 439 ? -12.014 -1.349 -5.198 1.00 91.12 439 PHE A C 1
ATOM 3685 O O . PHE A 1 439 ? -11.629 -2.446 -5.602 1.00 91.12 439 PHE A O 1
ATOM 3692 N N . THR A 1 440 ? -13.006 -1.236 -4.312 1.00 93.38 440 THR A N 1
ATOM 3693 C CA . THR A 1 440 ? -13.667 -2.385 -3.664 1.00 93.38 440 THR A CA 1
ATOM 3694 C C . THR A 1 440 ? -14.372 -3.288 -4.681 1.00 93.38 440 THR A C 1
ATOM 3696 O O . THR A 1 440 ? -14.323 -4.518 -4.576 1.00 93.38 440 THR A O 1
ATOM 3699 N N . TYR A 1 441 ? -14.998 -2.704 -5.707 1.00 92.25 441 TYR A N 1
ATOM 3700 C CA . TYR A 1 441 ? -15.656 -3.456 -6.773 1.00 92.25 441 TYR A CA 1
ATOM 3701 C C . TYR A 1 441 ? -14.680 -4.396 -7.492 1.00 92.25 441 TYR A C 1
ATOM 3703 O O . TYR A 1 441 ? -15.043 -5.540 -7.770 1.00 92.25 441 TYR A O 1
ATOM 3711 N N . VAL A 1 442 ? -13.431 -3.972 -7.734 1.00 92.69 442 VAL A N 1
ATOM 3712 C CA . VAL A 1 442 ? -12.406 -4.831 -8.357 1.00 92.69 442 VAL A CA 1
ATOM 3713 C C . VAL A 1 442 ? -12.172 -6.107 -7.537 1.00 92.69 442 VAL A C 1
ATOM 3715 O O . VAL A 1 442 ? -12.096 -7.189 -8.119 1.00 92.69 442 VAL A O 1
ATOM 3718 N N . PHE A 1 443 ? -12.139 -6.019 -6.204 1.00 94.50 443 PHE A N 1
ATOM 3719 C CA . PHE A 1 443 ? -11.961 -7.184 -5.327 1.00 94.50 443 PHE A CA 1
ATOM 3720 C C . PHE A 1 443 ? -13.132 -8.159 -5.408 1.00 94.50 443 PHE A C 1
ATOM 3722 O O . PHE A 1 443 ? -12.912 -9.360 -5.570 1.00 94.50 443 PHE A O 1
ATOM 3729 N N . CYS A 1 444 ? -14.376 -7.663 -5.395 1.00 95.06 444 CYS A N 1
ATOM 3730 C CA . CYS A 1 444 ? -15.526 -8.539 -5.626 1.00 95.06 444 CYS A CA 1
ATOM 3731 C C . CYS A 1 444 ? -15.406 -9.234 -6.987 1.00 95.06 444 CYS A C 1
ATOM 3733 O O . CYS A 1 444 ? -15.578 -10.450 -7.097 1.00 95.06 444 CYS A O 1
ATOM 3735 N N . ARG A 1 445 ? -15.072 -8.472 -8.039 1.00 92.88 445 ARG A N 1
ATOM 3736 C CA . ARG A 1 445 ? -14.947 -9.014 -9.394 1.00 92.88 445 ARG A CA 1
ATOM 3737 C C . ARG A 1 445 ? -13.854 -10.073 -9.495 1.00 92.88 445 ARG A C 1
ATOM 3739 O O . ARG A 1 445 ? -14.061 -11.059 -10.198 1.00 92.88 445 ARG A O 1
ATOM 3746 N N . ALA A 1 446 ? -12.767 -9.923 -8.751 1.00 92.44 446 ALA A N 1
ATOM 3747 C CA . ALA A 1 446 ? -11.689 -10.899 -8.652 1.00 92.44 446 ALA A CA 1
ATOM 3748 C C . ALA A 1 446 ? -11.996 -12.100 -7.723 1.00 92.44 446 ALA A C 1
ATOM 3750 O O . ALA A 1 446 ? -11.126 -12.951 -7.535 1.00 92.44 446 ALA A O 1
ATOM 3751 N N . GLU A 1 447 ? -13.230 -12.220 -7.211 1.00 93.81 447 GLU A N 1
ATOM 3752 C CA . GLU A 1 447 ? -13.707 -13.279 -6.301 1.00 93.81 447 GLU A CA 1
ATOM 3753 C C . GLU A 1 447 ? -13.043 -13.257 -4.917 1.00 93.81 447 GLU A C 1
ATOM 3755 O O . GLU A 1 447 ? -12.846 -14.309 -4.312 1.00 93.81 447 GLU A O 1
ATOM 3760 N N . TYR A 1 448 ? -12.689 -12.074 -4.411 1.00 94.50 448 TYR A N 1
ATOM 3761 C CA . TYR A 1 448 ? -12.194 -11.952 -3.043 1.00 94.50 448 TYR A CA 1
ATOM 3762 C C . TYR A 1 448 ? -13.317 -12.104 -2.017 1.00 94.50 448 TYR A C 1
ATOM 3764 O O . TYR A 1 448 ? -14.452 -11.658 -2.200 1.00 94.50 448 TYR A O 1
ATOM 3772 N N . GLU A 1 449 ? -12.956 -12.707 -0.896 1.00 93.88 449 GLU A N 1
ATOM 3773 C CA . GLU A 1 449 ? -13.751 -12.834 0.306 1.00 93.88 449 GLU A CA 1
ATOM 3774 C C . GLU A 1 449 ? -13.426 -11.700 1.282 1.00 93.88 449 GLU A C 1
ATOM 3776 O O . GLU A 1 449 ? -12.268 -11.321 1.462 1.00 93.88 449 GLU A O 1
ATOM 3781 N N . PHE A 1 450 ? -14.455 -11.177 1.944 1.00 95.06 450 PHE A N 1
ATOM 3782 C CA . PHE A 1 450 ? -14.350 -10.003 2.803 1.00 95.06 450 PHE A CA 1
ATOM 3783 C C . PHE A 1 450 ? -14.450 -10.405 4.275 1.00 95.06 450 PHE A C 1
ATOM 3785 O O . PHE A 1 450 ? -15.399 -11.084 4.671 1.00 95.06 450 PHE A O 1
ATOM 3792 N N . TYR A 1 451 ? -13.494 -9.967 5.095 1.00 94.56 451 TYR A N 1
ATOM 3793 C CA . TYR A 1 451 ? -13.429 -10.308 6.517 1.00 94.56 451 TYR A CA 1
ATOM 3794 C C . TYR A 1 451 ? -13.264 -9.064 7.379 1.00 94.56 451 TYR A C 1
ATOM 3796 O O . TYR A 1 451 ? -12.302 -8.327 7.224 1.00 94.56 451 TYR A O 1
ATOM 3804 N N . VAL A 1 452 ? -14.165 -8.841 8.330 1.00 95.69 452 VAL A N 1
ATOM 3805 C CA . VAL A 1 452 ? -14.081 -7.707 9.257 1.00 95.69 452 VAL A CA 1
ATOM 3806 C C . VAL A 1 452 ? -13.177 -8.063 10.429 1.00 95.69 452 VAL A C 1
ATOM 3808 O O . VAL A 1 452 ? -13.422 -9.053 11.123 1.00 95.69 452 VAL A O 1
ATOM 3811 N N . LEU A 1 453 ? -12.159 -7.237 10.659 1.00 94.50 453 LEU A N 1
ATOM 3812 C CA . LEU A 1 453 ? -11.250 -7.331 11.796 1.00 94.50 453 LEU A CA 1
ATOM 3813 C C . LEU A 1 453 ? -11.888 -6.757 13.058 1.00 94.50 453 LEU A C 1
ATOM 3815 O O . LEU A 1 453 ? -12.394 -5.635 13.047 1.00 94.50 453 LEU A O 1
ATOM 3819 N N . SER A 1 454 ? -11.837 -7.502 14.161 1.00 93.75 454 SER A N 1
ATOM 3820 C CA . SER A 1 454 ? -12.192 -6.980 15.486 1.00 93.75 454 SER A CA 1
ATOM 3821 C C . SER A 1 454 ? -11.031 -6.222 16.144 1.00 93.75 454 SER A C 1
ATOM 3823 O O . SER A 1 454 ? -9.886 -6.336 15.723 1.00 93.75 454 SER A O 1
ATOM 3825 N N . HIS A 1 455 ? -11.305 -5.452 17.199 1.00 93.44 455 HIS A N 1
ATOM 3826 C CA . HIS A 1 455 ? -10.301 -4.788 18.053 1.00 93.44 455 HIS A CA 1
ATOM 3827 C C . HIS A 1 455 ? -9.403 -3.722 17.398 1.00 93.44 455 HIS A C 1
ATOM 3829 O O . HIS A 1 455 ? -8.535 -3.176 18.078 1.00 93.44 455 HIS A O 1
ATOM 3835 N N . ALA A 1 456 ? -9.597 -3.410 16.118 1.00 94.44 456 ALA A N 1
ATOM 3836 C CA . ALA A 1 456 ? -8.828 -2.414 15.383 1.00 94.44 456 ALA A CA 1
ATOM 3837 C C . ALA A 1 456 ? -9.764 -1.527 14.559 1.00 94.44 456 ALA A C 1
ATOM 3839 O O . ALA A 1 456 ? -10.698 -2.017 13.921 1.00 94.44 456 ALA A O 1
ATOM 3840 N N . PHE A 1 457 ? -9.511 -0.222 14.577 1.00 96.12 457 PHE A N 1
ATOM 3841 C CA . PHE A 1 457 ? -10.307 0.768 13.857 1.00 96.12 457 PHE A CA 1
ATOM 3842 C C . PHE A 1 457 ? -9.441 1.939 13.398 1.00 96.12 457 PHE A C 1
ATOM 3844 O O . PHE A 1 457 ? -8.308 2.117 13.857 1.00 96.12 457 PHE A O 1
ATOM 3851 N N . SER A 1 458 ? -10.007 2.748 12.510 1.00 95.56 458 SER A N 1
ATOM 3852 C CA . SER A 1 458 ? -9.476 4.055 12.148 1.00 95.56 458 SER A CA 1
ATOM 3853 C C . SER A 1 458 ? -10.511 5.151 12.402 1.00 95.56 458 SER A C 1
ATOM 3855 O O . SER A 1 458 ? -11.720 4.904 12.398 1.00 95.56 458 SER A O 1
ATOM 3857 N N . THR A 1 459 ? -10.029 6.368 12.619 1.00 94.12 459 THR A N 1
ATOM 3858 C CA . THR A 1 459 ? -10.836 7.547 12.918 1.00 94.12 459 THR A CA 1
ATOM 3859 C C . THR A 1 459 ? -10.401 8.707 12.035 1.00 94.12 459 THR A C 1
ATOM 3861 O O . THR A 1 459 ? -9.226 9.074 12.008 1.00 94.12 459 THR A O 1
ATOM 3864 N N . HIS A 1 460 ? -11.363 9.304 11.344 1.00 91.81 460 HIS A N 1
ATOM 3865 C CA . HIS A 1 460 ? -11.200 10.533 10.587 1.00 91.81 460 HIS A CA 1
ATOM 3866 C C . HIS A 1 460 ? -11.586 11.754 11.447 1.00 91.81 460 HIS A C 1
ATOM 3868 O O . HIS A 1 460 ? -12.558 11.686 12.213 1.00 91.81 460 HIS A O 1
ATOM 3874 N N . PRO A 1 461 ? -10.853 12.878 11.348 1.00 87.06 461 PRO A N 1
ATOM 3875 C CA . PRO A 1 461 ? -11.179 14.094 12.083 1.00 87.06 461 PRO A CA 1
ATOM 3876 C C . PRO A 1 461 ? -12.432 14.796 11.548 1.00 87.06 461 PRO A C 1
ATOM 3878 O O . PRO A 1 461 ? -12.499 15.176 10.382 1.00 87.06 461 PRO A O 1
ATOM 3881 N N . GLY A 1 462 ? -13.378 15.078 12.441 1.00 89.12 462 GLY A N 1
ATOM 3882 C CA . GLY A 1 462 ? -14.591 15.830 12.134 1.00 89.12 462 GLY A CA 1
ATOM 3883 C C . GLY A 1 462 ? -15.715 14.952 11.590 1.00 89.12 462 GLY A C 1
ATOM 3884 O O . GLY A 1 462 ? -15.502 14.104 10.730 1.00 89.12 462 GLY A O 1
ATOM 3885 N N . ILE A 1 463 ? -16.925 15.190 12.103 1.00 89.06 463 ILE A N 1
ATOM 3886 C CA . ILE A 1 463 ? -18.147 14.529 11.637 1.00 89.06 463 ILE A CA 1
ATOM 3887 C C . ILE A 1 463 ? -18.725 15.323 10.473 1.00 89.06 463 ILE A C 1
ATOM 3889 O O . ILE A 1 463 ? -19.122 16.484 10.643 1.00 89.06 463 ILE A O 1
ATOM 3893 N N . LEU A 1 464 ? -18.821 14.688 9.310 1.00 85.25 464 LEU A N 1
ATOM 3894 C CA . LEU A 1 464 ? -19.381 15.319 8.128 1.00 85.25 464 LEU A CA 1
ATOM 3895 C C . LEU A 1 464 ? -20.910 15.201 8.153 1.00 85.25 464 LEU A C 1
ATOM 3897 O O . LEU A 1 464 ? -21.476 14.115 8.061 1.00 85.25 464 LEU A O 1
ATOM 3901 N N . LYS A 1 465 ? -21.597 16.340 8.311 1.00 85.38 465 LYS A N 1
ATOM 3902 C CA . LYS A 1 465 ? -23.072 16.402 8.404 1.00 85.38 465 LYS A CA 1
ATOM 3903 C C . LYS A 1 465 ? -23.767 16.745 7.090 1.00 85.38 465 LYS A C 1
ATOM 3905 O O . LYS A 1 465 ? -24.979 16.578 6.989 1.00 85.38 465 LYS A O 1
ATOM 3910 N N . LYS A 1 466 ? -23.031 17.291 6.125 1.00 79.06 466 LYS A N 1
ATOM 3911 C CA . LYS A 1 466 ? -23.534 17.678 4.808 1.00 79.06 466 LYS A CA 1
ATOM 3912 C C . LYS A 1 466 ? -22.473 17.364 3.760 1.00 79.06 466 LYS A C 1
ATOM 3914 O O . LYS A 1 466 ? -21.295 17.506 4.093 1.00 79.06 466 LYS A O 1
ATOM 3919 N N . PRO A 1 467 ? -22.886 16.999 2.537 1.00 68.38 467 PRO A N 1
ATOM 3920 C CA . PRO A 1 467 ? -22.001 16.968 1.387 1.00 68.38 467 PRO A CA 1
ATOM 3921 C C . PRO A 1 467 ? -21.166 18.244 1.311 1.00 68.38 467 PRO A C 1
ATOM 3923 O O . PRO A 1 467 ? -21.666 19.334 1.612 1.00 68.38 467 PRO A O 1
ATOM 3926 N N . THR A 1 468 ? -19.888 18.123 0.973 1.00 61.28 468 THR A N 1
ATOM 3927 C CA . THR A 1 468 ? -19.060 19.322 0.798 1.00 61.28 468 THR A CA 1
ATOM 3928 C C . THR A 1 468 ? -19.298 19.908 -0.588 1.00 61.28 468 THR A C 1
ATOM 3930 O O . THR A 1 468 ? -19.266 19.173 -1.564 1.00 61.28 468 THR A O 1
ATOM 3933 N N . ASP A 1 469 ? -19.398 21.238 -0.712 1.00 45.78 469 ASP A N 1
ATOM 3934 C CA . ASP A 1 469 ? -19.505 21.941 -2.010 1.00 45.78 469 ASP A CA 1
ATOM 3935 C C . ASP A 1 469 ? -18.272 21.764 -2.923 1.00 45.78 469 ASP A C 1
ATOM 3937 O O . ASP A 1 469 ? -18.179 22.378 -3.988 1.00 45.78 469 ASP A O 1
ATOM 3941 N N . ARG A 1 470 ? -17.303 20.920 -2.536 1.00 51.19 470 ARG A N 1
ATOM 3942 C CA . ARG A 1 470 ? -16.282 20.386 -3.440 1.00 51.19 470 ARG A CA 1
ATOM 3943 C C . ARG A 1 470 ? -16.951 19.404 -4.400 1.00 51.19 470 ARG A C 1
ATOM 3945 O O . ARG A 1 470 ? -16.647 18.216 -4.399 1.00 51.19 470 ARG A O 1
ATOM 3952 N N . ILE A 1 471 ? -17.844 19.929 -5.237 1.00 47.84 471 ILE A N 1
ATOM 3953 C CA . ILE A 1 471 ? -18.352 19.247 -6.416 1.00 47.84 471 ILE A CA 1
ATOM 3954 C C . ILE A 1 471 ? -17.125 18.962 -7.264 1.00 47.84 471 ILE A C 1
ATOM 3956 O O . ILE A 1 471 ? -16.607 19.830 -7.973 1.00 47.84 471 ILE A O 1
ATOM 3960 N N . THR A 1 472 ? -16.622 17.739 -7.157 1.00 56.62 472 THR A N 1
ATOM 3961 C CA . THR A 1 472 ? -15.677 17.274 -8.146 1.00 56.62 472 THR A CA 1
ATOM 3962 C C . THR A 1 472 ? -16.471 17.106 -9.425 1.00 56.62 472 THR A C 1
ATOM 3964 O O . THR A 1 472 ? -17.536 16.491 -9.431 1.00 56.62 472 THR A O 1
ATOM 3967 N N . ASN A 1 473 ? -16.003 17.712 -10.514 1.00 62.59 473 ASN A N 1
ATOM 3968 C CA . ASN A 1 473 ? -16.652 17.546 -11.800 1.00 62.59 473 ASN A CA 1
ATOM 3969 C C . ASN A 1 473 ? -16.486 16.089 -12.262 1.00 62.59 473 ASN A C 1
ATOM 3971 O O . ASN A 1 473 ? -15.533 15.739 -12.957 1.00 62.59 473 ASN A O 1
ATOM 3975 N N . CYS A 1 474 ? -17.438 15.236 -11.886 1.00 72.56 474 CYS A N 1
ATOM 3976 C CA . CYS A 1 474 ? -17.468 13.831 -12.262 1.00 72.56 474 CYS A CA 1
ATOM 3977 C C . CYS A 1 474 ? -17.870 13.618 -13.733 1.00 72.56 474 CYS A C 1
ATOM 3979 O O . CYS A 1 474 ? -18.143 12.489 -14.133 1.00 72.56 474 CYS A O 1
ATOM 3981 N N . SER A 1 475 ? -17.874 14.657 -14.584 1.00 72.38 475 SER A N 1
ATOM 3982 C CA . SER A 1 475 ? -18.182 14.525 -16.015 1.00 72.38 475 SER A CA 1
ATOM 3983 C C . SER A 1 475 ? -17.296 13.500 -16.721 1.00 72.38 475 SER A C 1
ATOM 3985 O O . SER A 1 475 ? -17.753 12.821 -17.638 1.00 72.38 475 SER A O 1
ATOM 3987 N N . ALA A 1 476 ? -16.043 13.349 -16.280 1.00 73.31 476 ALA A N 1
ATOM 3988 C CA . ALA A 1 476 ? -15.116 12.356 -16.814 1.00 73.31 476 ALA A CA 1
ATOM 3989 C C . ALA A 1 476 ? -15.582 10.902 -16.580 1.00 73.31 476 ALA A C 1
ATOM 3991 O O . ALA A 1 476 ? -15.222 10.023 -17.365 1.00 73.31 476 ALA A O 1
ATOM 3992 N N . LEU A 1 477 ? -16.453 10.640 -15.593 1.00 75.00 477 LEU A N 1
ATOM 3993 C CA . LEU A 1 477 ? -17.050 9.315 -15.383 1.00 75.00 477 LEU A CA 1
ATOM 3994 C C . LEU A 1 477 ? -17.901 8.845 -16.559 1.00 75.00 477 LEU A C 1
ATOM 3996 O O . LEU A 1 477 ? -17.942 7.643 -16.814 1.00 75.00 477 LEU A O 1
ATOM 4000 N N . LYS A 1 478 ? -18.537 9.762 -17.299 1.00 77.69 478 LYS A N 1
ATOM 4001 C CA . LYS A 1 478 ? -19.320 9.406 -18.495 1.00 77.69 478 LYS A CA 1
ATOM 4002 C C . LYS A 1 478 ? -18.460 8.687 -19.532 1.00 77.69 478 LYS A C 1
ATOM 4004 O O . LYS A 1 478 ? -18.925 7.794 -20.232 1.00 77.69 478 LYS A O 1
ATOM 4009 N N . THR A 1 479 ? -17.179 9.041 -19.591 1.00 81.06 479 THR A N 1
ATOM 4010 C CA . THR A 1 479 ? -16.215 8.442 -20.515 1.00 81.06 479 THR A CA 1
ATOM 4011 C C . THR A 1 479 ? -15.463 7.273 -19.881 1.00 81.06 479 THR A C 1
ATOM 4013 O O . THR A 1 479 ? -15.268 6.242 -20.526 1.00 81.06 479 THR A O 1
ATOM 4016 N N . GLU A 1 480 ? -15.014 7.413 -18.633 1.00 82.81 480 GLU A N 1
ATOM 4017 C CA . GLU A 1 480 ? -14.132 6.433 -17.988 1.00 82.81 480 GLU A CA 1
ATOM 4018 C C . GLU A 1 480 ? -14.880 5.283 -17.302 1.00 82.81 480 GLU A C 1
ATOM 4020 O O . GLU A 1 480 ? -14.387 4.155 -17.302 1.00 82.81 480 GLU A O 1
ATOM 4025 N N . GLY A 1 481 ? -16.102 5.508 -16.813 1.00 81.75 481 GLY A N 1
ATOM 4026 C CA . GLY A 1 481 ? -16.946 4.476 -16.207 1.00 81.75 481 GLY A CA 1
ATOM 4027 C C . GLY A 1 481 ? -17.236 3.307 -17.158 1.00 81.75 481 GLY A C 1
ATOM 4028 O O . GLY A 1 481 ? -16.933 2.160 -16.817 1.00 81.75 481 GLY A O 1
ATOM 4029 N N . PRO A 1 482 ? -17.741 3.544 -18.386 1.00 84.69 482 PRO A N 1
ATOM 4030 C CA . PRO A 1 482 ? -17.957 2.475 -19.361 1.00 84.69 482 PRO A CA 1
ATOM 4031 C C . PRO A 1 482 ? -16.681 1.691 -19.697 1.00 84.69 482 PRO A C 1
ATOM 4033 O O . PRO A 1 482 ? -16.729 0.464 -19.821 1.00 84.69 482 PRO A O 1
ATOM 4036 N N . LYS A 1 483 ? -15.527 2.372 -19.793 1.00 85.81 483 LYS A N 1
ATOM 4037 C CA . LYS A 1 483 ? -14.223 1.727 -20.027 1.00 85.81 483 LYS A CA 1
ATOM 4038 C C . LYS A 1 483 ? -13.833 0.828 -18.858 1.00 85.81 483 LYS A C 1
ATOM 4040 O O . LYS A 1 483 ? -13.427 -0.311 -19.087 1.00 85.81 483 LYS A O 1
ATOM 4045 N N . PHE A 1 484 ? -14.019 1.300 -17.626 1.00 85.94 484 PHE A N 1
ATOM 4046 C CA . PHE A 1 484 ? -13.795 0.510 -16.420 1.00 85.94 484 PHE A CA 1
ATOM 4047 C C . PHE A 1 484 ? -14.677 -0.748 -16.395 1.00 85.94 484 PHE A C 1
ATOM 4049 O O . PHE A 1 484 ? -14.164 -1.857 -16.246 1.00 85.94 484 PHE A O 1
ATOM 4056 N N . PHE A 1 485 ? -15.989 -0.631 -16.627 1.00 85.19 485 PHE A N 1
ATOM 4057 C CA . PHE A 1 485 ? -16.874 -1.805 -16.635 1.00 85.19 485 PHE A CA 1
ATOM 4058 C C . PHE A 1 485 ? -16.570 -2.773 -17.771 1.00 85.19 485 PHE A C 1
ATOM 4060 O O . PHE A 1 485 ? -16.653 -3.989 -17.577 1.00 85.19 485 PHE A O 1
ATOM 4067 N N . HIS A 1 486 ? -16.218 -2.263 -18.951 1.00 85.88 486 HIS A N 1
ATOM 4068 C CA . HIS A 1 486 ? -15.768 -3.099 -20.057 1.00 85.88 486 HIS A CA 1
ATOM 4069 C C . HIS A 1 486 ? -14.512 -3.889 -19.665 1.00 85.88 486 HIS A C 1
ATOM 4071 O O . HIS A 1 486 ? -14.488 -5.110 -19.834 1.00 85.88 486 HIS A O 1
ATOM 4077 N N . LEU A 1 487 ? -13.519 -3.223 -19.064 1.00 85.19 487 LEU A N 1
ATOM 4078 C CA . LEU A 1 487 ? -12.304 -3.855 -18.553 1.00 85.19 487 LEU A CA 1
ATOM 4079 C C . LEU A 1 487 ? -12.624 -4.934 -17.508 1.00 85.19 487 LEU A C 1
ATOM 4081 O O . LEU A 1 487 ? -12.176 -6.068 -17.655 1.00 85.19 487 LEU A O 1
ATOM 4085 N N . MET A 1 488 ? -13.463 -4.632 -16.513 1.00 87.06 488 MET A N 1
ATOM 4086 C CA . MET A 1 488 ? -13.864 -5.600 -15.482 1.00 87.06 488 MET A CA 1
ATOM 4087 C C . MET A 1 488 ? -14.604 -6.804 -16.065 1.00 87.06 488 MET A C 1
ATOM 4089 O O . MET A 1 488 ? -14.367 -7.935 -15.655 1.00 87.06 488 MET A O 1
ATOM 4093 N N . ASN A 1 489 ? -15.486 -6.596 -17.046 1.00 88.38 489 ASN A N 1
ATOM 4094 C CA . ASN A 1 489 ? -16.194 -7.684 -17.726 1.00 88.38 489 ASN A CA 1
ATOM 4095 C C . ASN A 1 489 ? -15.266 -8.562 -18.562 1.00 88.38 489 ASN A C 1
ATOM 4097 O O . ASN A 1 489 ? -15.490 -9.769 -18.628 1.00 88.38 489 ASN A O 1
ATOM 4101 N N . LYS A 1 490 ? -14.232 -7.971 -19.164 1.00 87.75 490 LYS A N 1
ATOM 4102 C CA . LYS A 1 490 ? -13.207 -8.702 -19.907 1.00 87.75 490 LYS A CA 1
ATOM 4103 C C . LYS A 1 490 ? -12.300 -9.512 -18.976 1.00 87.75 490 LYS A C 1
ATOM 4105 O O . LYS A 1 490 ? -12.022 -10.666 -19.273 1.00 87.75 490 LYS A O 1
ATOM 4110 N N . MET A 1 491 ? -11.856 -8.923 -17.865 1.00 86.56 491 MET A N 1
ATOM 4111 C CA . MET A 1 491 ? -10.951 -9.573 -16.907 1.00 86.56 491 MET A CA 1
ATOM 4112 C C . MET A 1 491 ? -11.661 -10.620 -16.042 1.00 86.56 491 MET A C 1
ATOM 4114 O O . MET A 1 491 ? -11.105 -11.679 -15.771 1.00 86.56 491 MET A O 1
ATOM 4118 N N . PHE A 1 492 ? -12.903 -10.345 -15.638 1.00 90.75 492 PHE A N 1
ATOM 4119 C CA . PHE A 1 492 ? -13.649 -11.144 -14.667 1.00 90.75 492 PHE A CA 1
ATOM 4120 C C . PHE A 1 492 ? -15.068 -11.472 -15.164 1.00 90.75 492 PHE A C 1
ATOM 4122 O O . PHE A 1 492 ? -16.061 -10.948 -14.642 1.00 90.75 492 PHE A O 1
ATOM 4129 N N . PRO A 1 493 ? -15.218 -12.328 -16.191 1.00 89.19 493 PRO A N 1
ATOM 4130 C CA . PRO A 1 493 ? -16.521 -12.593 -16.804 1.00 89.19 493 PRO A CA 1
ATOM 4131 C C . PRO A 1 493 ? -17.502 -13.321 -15.868 1.00 89.19 493 PRO A C 1
ATOM 4133 O O . PRO A 1 493 ? -18.709 -13.088 -15.949 1.00 89.19 493 PRO A O 1
ATOM 4136 N N . LYS A 1 494 ? -17.002 -14.162 -14.951 1.00 91.88 494 LYS A N 1
ATOM 4137 C CA . LYS A 1 494 ? -17.821 -15.030 -14.081 1.00 91.88 494 LYS A CA 1
ATOM 4138 C C . LYS A 1 494 ? -18.571 -14.278 -12.973 1.00 91.88 494 LYS A C 1
ATOM 4140 O O . LYS A 1 494 ? -19.649 -14.696 -12.571 1.00 91.88 494 LYS A O 1
ATOM 4145 N N . THR A 1 495 ? -18.042 -13.146 -12.515 1.00 91.56 495 THR A N 1
ATOM 4146 C CA . THR A 1 495 ? -18.549 -12.395 -11.349 1.00 91.56 495 THR A CA 1
ATOM 4147 C C . THR A 1 495 ? -19.480 -11.238 -11.702 1.00 91.56 495 THR A C 1
ATOM 4149 O O . THR A 1 495 ? -19.915 -10.480 -10.836 1.00 91.56 495 THR A O 1
ATOM 4152 N N . LYS A 1 496 ? -19.824 -11.085 -12.987 1.00 85.62 496 LYS A N 1
ATOM 4153 C CA . LYS A 1 496 ? -20.679 -9.994 -13.478 1.00 85.62 496 LYS A CA 1
ATOM 4154 C C . LYS A 1 496 ? -22.059 -9.966 -12.811 1.00 85.62 496 LYS A C 1
ATOM 4156 O O . LYS A 1 496 ? -22.606 -8.889 -12.597 1.00 85.62 496 LYS A O 1
ATOM 4161 N N . VAL A 1 497 ? -22.634 -11.137 -12.536 1.00 85.50 497 VAL A N 1
ATOM 4162 C CA . VAL A 1 497 ? -23.961 -11.254 -11.911 1.00 85.50 497 VAL A CA 1
ATOM 4163 C C . VAL A 1 497 ? -23.858 -11.101 -10.394 1.00 85.50 497 VAL A C 1
ATOM 4165 O O . VAL A 1 497 ? -24.651 -10.378 -9.803 1.00 85.50 497 VAL A O 1
ATOM 4168 N N . THR A 1 498 ? -22.859 -11.730 -9.771 1.00 88.50 498 THR A N 1
ATOM 4169 C CA . THR A 1 498 ? -22.721 -11.799 -8.308 1.00 88.50 498 THR A CA 1
ATOM 4170 C C . THR A 1 498 ? -22.304 -10.476 -7.669 1.00 88.50 498 THR A C 1
ATOM 4172 O O . THR A 1 498 ? -22.778 -10.165 -6.583 1.00 88.50 498 THR A O 1
ATOM 4175 N N . CYS A 1 499 ? -21.476 -9.668 -8.337 1.00 88.94 499 CYS A N 1
ATOM 4176 C CA . CYS A 1 499 ? -21.043 -8.360 -7.824 1.00 88.94 499 CYS A CA 1
ATOM 4177 C C . CYS A 1 499 ? -21.994 -7.209 -8.176 1.00 88.94 499 CYS A C 1
ATOM 4179 O O . CYS A 1 499 ? -21.760 -6.067 -7.784 1.00 88.94 499 CYS A O 1
ATOM 4181 N N . GLY A 1 500 ? -23.056 -7.489 -8.933 1.00 81.12 500 GLY A N 1
ATOM 4182 C CA . GLY A 1 500 ? -23.986 -6.477 -9.414 1.00 81.12 500 GLY A CA 1
ATOM 4183 C C . GLY A 1 500 ? -23.414 -5.570 -10.511 1.00 81.12 500 GLY A C 1
ATOM 4184 O O . GLY A 1 500 ? -22.229 -5.594 -10.867 1.00 81.12 500 GLY A O 1
ATOM 4185 N N . LYS A 1 501 ? -24.310 -4.759 -11.077 1.00 67.81 501 LYS A N 1
ATOM 4186 C CA . LYS A 1 501 ? -23.997 -3.715 -12.055 1.00 67.81 501 LYS A CA 1
ATOM 4187 C C . LYS A 1 501 ? -24.155 -2.352 -11.388 1.00 67.81 501 LYS A C 1
ATOM 4189 O O . LYS A 1 501 ? -25.143 -2.130 -10.696 1.00 67.81 501 LYS A O 1
ATOM 4194 N N . ILE A 1 502 ? -23.246 -1.429 -11.673 1.00 62.75 502 ILE A N 1
ATOM 4195 C CA . ILE A 1 502 ? -23.504 -0.002 -11.477 1.00 62.75 502 ILE A CA 1
ATOM 4196 C C . ILE A 1 502 ? -24.254 0.447 -12.729 1.00 62.75 502 ILE A C 1
ATOM 4198 O O . ILE A 1 502 ? -23.656 0.537 -13.799 1.00 62.75 502 ILE A O 1
ATOM 4202 N N . THR A 1 503 ? -25.580 0.564 -12.655 1.00 47.34 503 THR A N 1
ATOM 4203 C CA . THR A 1 503 ? -26.400 0.722 -13.868 1.00 47.34 503 THR A CA 1
ATOM 4204 C C . THR A 1 503 ? -26.642 2.155 -14.305 1.00 47.34 503 THR A C 1
ATOM 4206 O O . THR A 1 503 ? -26.941 2.324 -15.479 1.00 47.34 503 THR A O 1
ATOM 4209 N N . ASN A 1 504 ? -26.473 3.174 -13.458 1.00 42.50 504 ASN A N 1
ATOM 4210 C CA . ASN A 1 504 ? -26.816 4.545 -13.845 1.00 42.50 504 ASN A CA 1
ATOM 4211 C C . ASN A 1 504 ? -25.701 5.541 -13.517 1.00 42.50 504 ASN A C 1
ATOM 4213 O O . ASN A 1 504 ? -25.165 5.558 -12.408 1.00 42.50 504 ASN A O 1
ATOM 4217 N N . GLU A 1 505 ? -25.453 6.429 -14.480 1.00 42.03 505 GLU A N 1
ATOM 4218 C CA . GLU A 1 505 ? -24.666 7.666 -14.370 1.00 42.03 505 GLU A CA 1
ATOM 4219 C C . GLU A 1 505 ? -25.165 8.606 -13.249 1.00 42.03 505 GLU A C 1
ATOM 4221 O O . GLU A 1 505 ? -24.486 9.564 -12.905 1.00 42.03 505 GLU A O 1
ATOM 4226 N N . GLU A 1 506 ? -26.327 8.326 -12.652 1.00 40.94 506 GLU A N 1
ATOM 4227 C CA . GLU A 1 506 ? -27.003 9.186 -11.674 1.00 40.94 506 GLU A CA 1
ATOM 4228 C C . GLU A 1 506 ? -26.565 8.982 -10.215 1.00 40.94 506 GLU A C 1
ATOM 4230 O O . GLU A 1 506 ? -26.931 9.789 -9.372 1.00 40.94 506 GLU A O 1
ATOM 4235 N N . ASN A 1 507 ? -25.781 7.950 -9.879 1.00 45.31 507 ASN A N 1
ATOM 4236 C CA . ASN A 1 507 ? -25.413 7.685 -8.474 1.00 45.31 507 ASN A CA 1
ATOM 4237 C C . ASN A 1 507 ? -23.913 7.505 -8.217 1.00 45.31 507 ASN A C 1
ATOM 4239 O O . ASN A 1 507 ? -23.515 7.263 -7.080 1.00 45.31 507 ASN A O 1
ATOM 4243 N N . ILE A 1 508 ? -23.070 7.657 -9.241 1.00 44.09 508 ILE A N 1
ATOM 4244 C CA . ILE A 1 508 ? -21.623 7.754 -9.044 1.00 44.09 508 ILE A CA 1
ATOM 4245 C C . ILE A 1 508 ? -21.285 9.243 -8.869 1.00 44.09 508 ILE A C 1
ATOM 4247 O O . ILE A 1 508 ? -21.066 9.951 -9.847 1.00 44.09 508 ILE A O 1
ATOM 4251 N N . GLY A 1 509 ? -21.289 9.730 -7.624 1.00 43.84 509 GLY A N 1
ATOM 4252 C CA . GLY A 1 509 ? -20.772 11.066 -7.284 1.00 43.84 509 GLY A CA 1
ATOM 4253 C C . GLY A 1 509 ? -21.766 12.237 -7.275 1.00 43.84 509 GLY A C 1
ATOM 4254 O O . GLY A 1 509 ? -21.336 13.367 -7.466 1.00 43.84 509 GLY A O 1
ATOM 4255 N N . LEU A 1 510 ? -23.070 12.015 -7.051 1.00 36.66 510 LEU A N 1
ATOM 4256 C CA . LEU A 1 510 ? -24.051 13.115 -6.921 1.00 36.66 510 LEU A CA 1
ATOM 4257 C C . LEU A 1 510 ? -24.532 13.414 -5.490 1.00 36.66 510 LEU A C 1
ATOM 4259 O O . LEU A 1 510 ? -25.347 14.311 -5.322 1.00 36.66 510 LEU A O 1
ATOM 4263 N N . ASN A 1 511 ? -24.015 12.732 -4.462 1.00 32.69 511 ASN A N 1
ATOM 4264 C CA . ASN A 1 511 ? -24.360 13.014 -3.056 1.00 32.69 511 ASN A CA 1
ATOM 4265 C C . ASN A 1 511 ? -23.142 13.032 -2.103 1.00 32.69 511 ASN A C 1
ATOM 4267 O O . ASN A 1 511 ? -23.296 12.767 -0.912 1.00 32.69 511 ASN A O 1
ATOM 4271 N N . SER A 1 512 ? -21.938 13.326 -2.610 1.00 35.91 512 SER A N 1
ATOM 4272 C CA . SER A 1 512 ? -20.732 13.570 -1.792 1.00 35.91 512 SER A CA 1
ATOM 4273 C C . SER A 1 512 ? -20.485 15.050 -1.553 1.00 35.91 512 SER A C 1
ATOM 4275 O O . SER A 1 512 ? -20.590 15.788 -2.558 1.00 35.91 512 SER A O 1
#

Foldseek 3Di:
DDDDDPPDDPDFKDWDDDPQKDKAQCQCVQCVVVSVVCPDPVQVQAKEFAWEKEAEPVDDDDNWLVSQVVCVVLVRIDTPCLQPCCLAAPFPDPVVLSVCQVPDPHKDKDWGDDSALSHQTGIMDGPPQDAFPPPDPPPPRRRSVSSVSSVVVVHTYIYIHTIHMYGYPDCPVVCCVPFAAEEAQEEEALVCCVLVLVCLVQPRHAYQYEHEDDPLRVVSVLVSVLCCVLDPSSVVHYHYHYDYDDDPPDPDRDDDPDPPVPRDRPPVSPDPDDPDDDPPPDPDDDQPPQRQVRSLNSLSNTNHFKYFYDYSQKHKARCACVQCVVCSVVCVDPVQVQAKEFAFEKEFEQVDDDHNWLVSQVVCVVVVRMDGACVQQQCLAGDDPDPVVLSVCLVPDPHKDKAWDAQSALSHQTRIMDTSPPDGFPRLQGPQFCRRSLVVLLSLLVVHIYIYIGGMHMYHYRDDNADDPPQSPRVSCVVVVVVSVVVSCVVRVPRDVVRDDPPDPCPGRPRD